Protein AF-A5E0B1-F1 (afdb_monomer_lite)

Foldseek 3Di:
DDDDDDDDDDDDDDDDDDDDDDDDDDDDDDDDPVVVVVVVVVVVVVVVVVVVVVVVVVVVVVVVVVVVVVVVPPDDDDDDDDDDDDDDDDDDDDPDDDQDKDWDFPVLLVLCVVCLVVLLLLSLLLCLAQPRDDLLCCQLSLQSLLVPPPLNVPFDFAFDDVLPPPPPPDPPDDDDDDDDDDDDDDDDDDDDDDDDDDPPPPVVVVVVVVVVLLVVLLVVLVVLLVVVVCLQQPPPPDDAPPQVVVQSVLLSVLLSVLCVVCVVRYPDDSLLSLLSLLVQQRHPLDALAQWGAPDDQCSPDNHRIDRSCPSPVLVQVPDPCSVVVSNCVRHPDCPSDVDHSSRSSNSLLSLLRGADDPVVVVVVVVVPPPDDDDDDDDDDDDDDDDDDDDDPDPPPPPPPLQDDCLTLHDPVVLLVVLLVLCCVQPVPLSVLCVVLVQPVDVSDPLVCLVCCCQNSVVSQADDSVLSSSLSSSSSSADDDDPVDAPVVSCVSSVVPDLVVQVVSPARLQAADQPPPDDDDPDDPDDRSLVVVSVLRHDPDFDDVVVVVVVVPPDDDDDDDDDDDDDDGGRDSHHDSGNSSNLSSLLVSLVCVVCVVVLSVDHSVRNSVCSSYPDQDQDQPDPPPPVVVPPDDDDDDDDDDDDDDDDDDDDPDDSPIDMSPPPDPGPGDRPSSVSSSVSSVSSNVVSVVSVVVSD

Radius of gyration: 34.47 Å; chains: 1; bounding box: 100×94×117 Å

InterPro domains:
  IPR035969 Rab-GAP-TBC domain superfamily [SSF47923] (410-621)

Structure (mmCIF, N/CA/C/O backbone):
data_AF-A5E0B1-F1
#
_entry.id   AF-A5E0B1-F1
#
loop_
_atom_site.group_PDB
_atom_site.id
_atom_site.type_symbol
_atom_site.label_atom_id
_atom_site.label_alt_id
_atom_site.label_comp_id
_atom_site.label_asym_id
_atom_site.label_entity_id
_atom_site.label_seq_id
_atom_site.pdbx_PDB_ins_code
_atom_site.Cartn_x
_atom_site.Cartn_y
_atom_site.Cartn_z
_atom_site.occupancy
_atom_site.B_iso_or_equiv
_atom_site.auth_seq_id
_atom_site.auth_comp_id
_atom_site.auth_asym_id
_atom_site.auth_atom_id
_atom_site.pdbx_PDB_model_num
ATOM 1 N N . MET A 1 1 ? -64.436 -12.556 6.010 1.00 45.78 1 MET A N 1
ATOM 2 C CA . MET A 1 1 ? -64.214 -14.014 5.904 1.00 45.78 1 MET A CA 1
ATOM 3 C C . MET A 1 1 ? -63.206 -14.404 6.971 1.00 45.78 1 MET A C 1
ATOM 5 O O . MET A 1 1 ? -62.272 -13.649 7.194 1.00 45.78 1 MET A O 1
ATOM 9 N N . GLN A 1 2 ? -63.527 -15.460 7.714 1.00 41.62 2 GLN A N 1
ATOM 10 C CA . GLN A 1 2 ? -63.013 -15.818 9.042 1.00 41.62 2 GLN A CA 1
ATOM 11 C C . GLN A 1 2 ? -61.666 -16.563 9.009 1.00 41.62 2 GLN A C 1
ATOM 13 O O . GLN A 1 2 ? -61.483 -17.397 8.128 1.00 41.62 2 GLN A O 1
ATOM 18 N N . ALA A 1 3 ? -60.806 -16.291 10.002 1.00 47.19 3 ALA A N 1
ATOM 19 C CA . ALA A 1 3 ? -60.010 -17.223 10.836 1.00 47.19 3 ALA A CA 1
ATOM 20 C C . ALA A 1 3 ? -58.958 -16.371 11.606 1.00 47.19 3 ALA A C 1
ATOM 22 O O . ALA A 1 3 ? -58.136 -15.735 10.960 1.00 47.19 3 ALA A O 1
ATOM 23 N N . SER A 1 4 ? -59.041 -16.076 12.916 1.00 49.16 4 SER A N 1
ATOM 24 C CA . SER A 1 4 ? -59.022 -16.940 14.125 1.00 49.16 4 SER A CA 1
ATOM 25 C C . SER A 1 4 ? -57.665 -17.650 14.326 1.00 49.16 4 SER A C 1
ATOM 27 O O . SER A 1 4 ? -57.240 -18.309 13.390 1.00 49.16 4 SER A O 1
ATOM 29 N N . THR A 1 5 ? -56.936 -17.674 15.457 1.00 44.62 5 THR A N 1
ATOM 30 C CA . THR A 1 5 ? -57.001 -17.123 16.839 1.00 44.62 5 THR A CA 1
ATOM 31 C C . THR A 1 5 ? -55.678 -17.538 17.565 1.00 44.62 5 THR A C 1
ATOM 33 O O . THR A 1 5 ? -55.027 -18.467 17.095 1.00 44.62 5 THR A O 1
ATOM 36 N N . ILE A 1 6 ? -55.410 -16.977 18.768 1.00 51.47 6 ILE A N 1
ATOM 37 C CA . ILE A 1 6 ? -54.621 -17.507 19.933 1.00 51.47 6 ILE A CA 1
ATOM 38 C C . ILE A 1 6 ? -53.151 -17.023 20.010 1.00 51.47 6 ILE A C 1
ATOM 40 O O . ILE A 1 6 ? -52.417 -17.227 19.056 1.00 51.47 6 ILE A O 1
ATOM 44 N N . SER A 1 7 ? -52.547 -16.503 21.094 1.00 44.72 7 SER A N 1
ATOM 45 C CA . SER A 1 7 ? -52.873 -15.818 22.376 1.00 44.72 7 SER A CA 1
ATOM 46 C C . SER A 1 7 ? -51.515 -15.505 23.075 1.00 44.72 7 SER A C 1
ATOM 48 O O . SER A 1 7 ? -50.603 -16.318 22.931 1.00 44.72 7 SER A O 1
ATOM 50 N N . PRO A 1 8 ? -51.357 -14.420 23.869 1.00 51.81 8 PRO A N 1
ATOM 51 C CA . PRO A 1 8 ? -50.154 -14.116 24.676 1.00 51.81 8 PRO A CA 1
ATOM 52 C C . PRO A 1 8 ? -50.383 -14.234 26.207 1.00 51.81 8 PRO A C 1
ATOM 54 O O . PRO A 1 8 ? -51.533 -14.233 26.646 1.00 51.81 8 PRO A O 1
ATOM 57 N N . HIS A 1 9 ? -49.321 -14.285 27.038 1.00 51.19 9 HIS A N 1
ATOM 58 C CA . HIS A 1 9 ? -49.450 -14.206 28.511 1.00 51.19 9 HIS A CA 1
ATOM 59 C C . HIS A 1 9 ? -48.198 -13.655 29.263 1.00 51.19 9 HIS A C 1
ATOM 61 O O . HIS A 1 9 ? -47.115 -14.197 29.079 1.00 51.19 9 HIS A O 1
ATOM 67 N N . LEU A 1 10 ? -48.437 -12.660 30.158 1.00 46.34 10 LEU A N 1
ATOM 68 C CA . LEU A 1 10 ? -47.696 -12.194 31.381 1.00 46.34 10 LEU A CA 1
ATOM 69 C C . LEU A 1 10 ? -46.312 -11.511 31.194 1.00 46.34 10 LEU A C 1
ATOM 71 O O . LEU A 1 10 ? -45.424 -12.122 30.621 1.00 46.34 10 LEU A O 1
ATOM 75 N N . ALA A 1 11 ? -46.023 -10.242 31.565 1.00 44.12 11 ALA A N 1
ATOM 76 C CA . ALA A 1 11 ? -46.313 -9.397 32.761 1.00 44.12 11 ALA A CA 1
ATOM 77 C C . ALA A 1 11 ? -45.642 -9.967 34.045 1.00 44.12 11 ALA A C 1
ATOM 79 O O . ALA A 1 11 ? -45.756 -11.164 34.260 1.00 44.12 11 ALA A O 1
ATOM 80 N N . GLU A 1 12 ? -44.900 -9.279 34.931 1.00 41.69 12 GLU A N 1
ATOM 81 C CA . GLU A 1 12 ? -44.892 -7.892 35.436 1.00 41.69 12 GLU A CA 1
ATOM 82 C C . GLU A 1 12 ? -43.662 -7.663 36.380 1.00 41.69 12 GLU A C 1
ATOM 84 O O . GLU A 1 12 ? -43.174 -8.626 36.966 1.00 41.69 12 GLU A O 1
ATOM 89 N N . LEU A 1 13 ? -43.263 -6.385 36.561 1.00 41.47 13 LEU A N 1
ATOM 90 C CA . LEU A 1 13 ? -42.763 -5.685 37.783 1.00 41.47 13 LEU A CA 1
ATOM 91 C C . LEU A 1 13 ? -41.453 -6.149 38.474 1.00 41.47 13 LEU A C 1
ATOM 93 O O . LEU A 1 13 ? -41.328 -7.264 38.955 1.00 41.47 13 LEU A O 1
ATOM 97 N N . GLU A 1 14 ? -40.372 -5.359 38.454 1.00 42.84 14 GLU A N 1
ATOM 98 C CA . GLU A 1 14 ? -40.069 -4.122 39.217 1.00 42.84 14 GLU A CA 1
ATOM 99 C C . GLU A 1 14 ? -39.454 -4.332 40.624 1.00 42.84 14 GLU A C 1
ATOM 101 O O . GLU A 1 14 ? -40.088 -4.828 41.546 1.00 42.84 14 GLU A O 1
ATOM 106 N N . GLN A 1 15 ? -38.243 -3.766 40.758 1.00 42.94 15 GLN A N 1
ATOM 107 C CA . GLN A 1 15 ? -37.781 -2.886 41.843 1.00 42.94 15 GLN A CA 1
ATOM 108 C C . GLN A 1 15 ? -36.963 -3.406 43.062 1.00 42.94 15 GLN A C 1
ATOM 110 O O . GLN A 1 15 ? -37.353 -4.272 43.834 1.00 42.94 15 GLN A O 1
ATOM 115 N N . PHE A 1 16 ? -35.870 -2.646 43.256 1.00 43.88 16 PHE A N 1
ATOM 116 C CA . PHE A 1 16 ? -35.130 -2.245 44.465 1.00 43.88 16 PHE A CA 1
ATOM 117 C C . PHE A 1 16 ? -33.879 -2.999 44.971 1.00 43.88 16 PHE A C 1
ATOM 119 O O . PHE A 1 16 ? -33.907 -4.101 45.506 1.00 43.88 16 PHE A O 1
ATOM 126 N N . ASN A 1 17 ? -32.774 -2.241 44.883 1.00 38.72 17 ASN A N 1
ATOM 127 C CA . ASN A 1 17 ? -31.495 -2.328 45.587 1.00 38.72 17 ASN A CA 1
ATOM 128 C C . ASN A 1 17 ? -31.621 -2.534 47.106 1.00 38.72 17 ASN A C 1
ATOM 130 O O . ASN A 1 17 ? -32.426 -1.869 47.751 1.00 38.72 17 ASN A O 1
ATOM 134 N N . THR A 1 18 ? -30.668 -3.257 47.703 1.00 44.16 18 THR A N 1
ATOM 135 C CA . THR A 1 18 ? -29.801 -2.725 48.780 1.00 44.16 18 THR A CA 1
ATOM 136 C C . THR A 1 18 ? -28.613 -3.651 49.058 1.00 44.16 18 THR A C 1
ATOM 138 O O . THR A 1 18 ? -28.720 -4.872 49.065 1.00 44.16 18 THR A O 1
ATOM 141 N N . VAL A 1 19 ? -27.460 -3.017 49.260 1.00 41.56 19 VAL A N 1
ATOM 142 C CA . VAL A 1 19 ? -26.143 -3.578 49.586 1.00 41.56 19 VAL A CA 1
ATOM 143 C C . VAL A 1 19 ? -26.064 -3.881 51.086 1.00 41.56 19 VAL A C 1
ATOM 145 O O . VAL A 1 19 ? -26.452 -3.025 51.877 1.00 41.56 19 VAL A O 1
ATOM 148 N N . ASN A 1 20 ? -25.486 -5.021 51.489 1.00 46.31 20 ASN A N 1
ATOM 149 C CA . ASN A 1 20 ? -24.617 -5.069 52.673 1.00 46.31 20 ASN A CA 1
ATOM 150 C C . ASN A 1 20 ? -23.666 -6.282 52.696 1.00 46.31 20 ASN A C 1
ATOM 152 O O . ASN A 1 20 ? -23.981 -7.370 52.223 1.00 46.31 20 ASN A O 1
ATOM 156 N N . VAL A 1 21 ? -22.474 -5.994 53.216 1.00 50.81 21 VAL A N 1
ATOM 157 C CA . VAL A 1 21 ? -21.184 -6.712 53.207 1.00 50.81 21 VAL A CA 1
ATOM 158 C C . VAL A 1 21 ? -21.126 -7.815 54.295 1.00 50.81 21 VAL A C 1
ATOM 160 O O . VAL A 1 21 ? -21.928 -7.760 55.226 1.00 50.81 21 VAL A O 1
ATOM 163 N N . PRO A 1 22 ? -20.230 -8.829 54.196 1.00 47.91 22 PRO A N 1
ATOM 164 C CA . PRO A 1 22 ? -20.352 -10.102 54.909 1.00 47.91 22 PRO A CA 1
ATOM 165 C C . PRO A 1 22 ? -19.466 -10.214 56.161 1.00 47.91 22 PRO A C 1
ATOM 167 O O . PRO A 1 22 ? -18.420 -9.575 56.253 1.00 47.91 22 PRO A O 1
ATOM 170 N N . GLU A 1 23 ? -19.825 -11.132 57.064 1.00 50.00 23 GLU A N 1
ATOM 171 C CA . GLU A 1 23 ? -18.940 -11.638 58.119 1.00 50.00 23 GLU A CA 1
ATOM 172 C C . GLU A 1 23 ? -18.877 -13.172 58.127 1.00 50.00 23 GLU A C 1
ATOM 174 O O . GLU A 1 23 ? -19.869 -13.894 58.041 1.00 50.00 23 GLU A O 1
ATOM 179 N N . SER A 1 24 ? -17.636 -13.636 58.214 1.00 44.12 24 SER A N 1
ATOM 180 C CA . SER A 1 24 ? -17.142 -14.999 58.369 1.00 44.12 24 SER A CA 1
ATOM 181 C C . SER A 1 24 ? -17.523 -15.641 59.705 1.00 44.12 24 SER A C 1
ATOM 183 O O . SER A 1 24 ? -17.455 -14.956 60.722 1.00 44.12 24 SER A O 1
ATOM 185 N N . SER A 1 25 ? -17.740 -16.968 59.732 1.00 46.56 25 SER A N 1
ATOM 186 C CA . SER A 1 25 ? -16.996 -17.928 60.588 1.00 46.56 25 SER A CA 1
ATOM 187 C C . SER A 1 25 ? -17.547 -19.366 60.534 1.00 46.56 25 SER A C 1
ATOM 189 O O . SER A 1 25 ? -18.673 -19.630 60.929 1.00 46.56 25 SER A O 1
ATOM 191 N N . ALA A 1 26 ? -16.658 -20.279 60.128 1.00 47.44 26 ALA A N 1
ATOM 192 C CA . ALA A 1 26 ? -16.370 -21.601 60.704 1.00 47.44 26 ALA A CA 1
ATOM 193 C C . ALA A 1 26 ? -17.434 -22.732 60.772 1.00 47.44 26 ALA A C 1
ATOM 195 O O . ALA A 1 26 ? -18.265 -22.791 61.667 1.00 47.44 26 ALA A O 1
ATOM 196 N N . ASN A 1 27 ? -17.177 -23.736 59.916 1.00 45.41 27 ASN A N 1
ATOM 197 C CA . ASN A 1 27 ? -17.066 -25.183 60.190 1.00 45.41 27 ASN A CA 1
ATOM 198 C C . ASN A 1 27 ? -18.232 -25.951 60.841 1.00 45.41 27 ASN A C 1
ATOM 200 O O . ASN A 1 27 ? -18.504 -25.787 62.021 1.00 45.41 27 ASN A O 1
ATOM 204 N N . ILE A 1 28 ? -18.715 -26.985 60.135 1.00 48.16 28 ILE A N 1
ATOM 205 C CA . ILE A 1 28 ? -18.530 -28.403 60.511 1.00 48.16 28 ILE A CA 1
ATOM 206 C C . ILE A 1 28 ? -18.634 -29.276 59.246 1.00 48.16 28 ILE A C 1
ATOM 208 O O . ILE A 1 28 ? -19.475 -29.080 58.374 1.00 48.16 28 ILE A O 1
ATOM 212 N N . ASN A 1 29 ? -17.691 -30.207 59.163 1.00 49.28 29 ASN A N 1
ATOM 213 C CA . ASN A 1 29 ? -17.290 -31.032 58.032 1.00 49.28 29 ASN A CA 1
ATOM 214 C C . ASN A 1 29 ? -18.165 -32.303 57.944 1.00 49.28 29 ASN A C 1
ATOM 216 O O . ASN A 1 29 ? -18.284 -33.019 58.937 1.00 49.28 29 ASN A O 1
ATOM 220 N N . ILE A 1 30 ? -18.718 -32.620 56.767 1.00 55.31 30 ILE A N 1
ATOM 221 C CA . ILE A 1 30 ? -19.278 -33.945 56.436 1.00 55.31 30 ILE A CA 1
ATOM 222 C C . ILE A 1 30 ? -18.574 -34.420 55.152 1.00 55.31 30 ILE A C 1
ATOM 224 O O . ILE A 1 30 ? -18.588 -33.696 54.153 1.00 55.31 30 ILE A O 1
ATOM 228 N N . PRO A 1 31 ? -17.928 -35.600 55.143 1.00 52.06 31 PRO A N 1
ATOM 229 C CA . PRO A 1 31 ? -17.087 -36.034 54.033 1.00 52.06 31 PRO A CA 1
ATOM 230 C C . PRO A 1 31 ? -17.947 -36.443 52.828 1.00 52.06 31 PRO A C 1
ATOM 232 O O . PRO A 1 31 ? -18.616 -37.474 52.840 1.00 52.06 31 PRO A O 1
ATOM 235 N N . SER A 1 32 ? -17.924 -35.630 51.768 1.00 51.38 32 SER A N 1
ATOM 236 C CA . SER A 1 32 ? -18.599 -35.928 50.501 1.00 51.38 32 SER A CA 1
ATOM 237 C C . SER A 1 32 ? -17.793 -36.928 49.671 1.00 51.38 32 SER A C 1
ATOM 239 O O . SER A 1 32 ? -16.827 -36.562 49.006 1.00 51.38 32 SER A O 1
ATOM 241 N N . GLN A 1 33 ? -18.254 -38.181 49.639 1.00 59.50 33 GLN A N 1
ATOM 242 C CA . GLN A 1 33 ? -17.819 -39.216 48.686 1.00 59.50 33 GLN A CA 1
ATOM 243 C C . GLN A 1 33 ? -18.064 -38.844 47.203 1.00 59.50 33 GLN A C 1
ATOM 245 O O . GLN A 1 33 ? -17.599 -39.547 46.309 1.00 59.50 33 GLN A O 1
ATOM 250 N N . ASN A 1 34 ? -18.733 -37.723 46.911 1.00 62.47 34 ASN A N 1
ATOM 251 C CA . ASN A 1 34 ? -19.040 -37.292 45.543 1.00 62.47 34 ASN A CA 1
ATOM 252 C C . ASN A 1 34 ? -17.852 -36.709 44.758 1.00 62.47 34 ASN A C 1
ATOM 254 O O . ASN A 1 34 ? -17.911 -36.684 43.529 1.00 62.47 34 ASN A O 1
ATOM 258 N N . SER A 1 35 ? -16.763 -36.279 45.406 1.00 63.00 35 SER A N 1
ATOM 259 C CA . SER A 1 35 ? -15.620 -35.691 44.684 1.00 63.00 35 SER A CA 1
ATOM 260 C C . SER A 1 35 ? -14.850 -36.721 43.850 1.00 63.00 35 SER A C 1
ATOM 262 O O . SER A 1 35 ? -14.417 -36.416 42.740 1.00 63.00 35 SER A O 1
ATOM 264 N N . HIS A 1 36 ? -14.739 -37.964 44.330 1.00 76.69 36 HIS A N 1
ATOM 265 C CA . HIS A 1 36 ? -14.069 -39.034 43.587 1.00 76.69 36 HIS A CA 1
ATOM 266 C C . HIS A 1 36 ? -14.854 -39.466 42.345 1.00 76.69 36 HIS A C 1
ATOM 268 O O . HIS A 1 36 ? -14.257 -39.700 41.296 1.00 76.69 36 HIS A O 1
ATOM 274 N N . HIS A 1 37 ? -16.187 -39.513 42.426 1.00 82.06 37 HIS A N 1
ATOM 275 C CA . HIS A 1 37 ? -17.007 -39.882 41.273 1.00 82.06 37 HIS A CA 1
ATOM 276 C C . HIS A 1 37 ? -16.955 -38.810 40.175 1.00 82.06 37 HIS A C 1
ATOM 278 O O . HIS A 1 37 ? -16.814 -39.135 38.998 1.00 82.06 37 HIS A O 1
ATOM 284 N N . GLN A 1 38 ? -16.971 -37.529 40.558 1.00 84.25 38 GLN A N 1
ATOM 285 C CA . GLN A 1 38 ? -16.884 -36.431 39.597 1.00 84.25 38 GLN A CA 1
ATOM 286 C C . GLN A 1 38 ? -15.511 -36.369 38.912 1.00 84.25 38 GLN A C 1
ATOM 288 O O . GLN A 1 38 ? -15.440 -36.175 37.699 1.00 84.25 38 GLN A O 1
ATOM 293 N N . GLN A 1 39 ? -14.425 -36.614 39.652 1.00 86.75 39 GLN A N 1
ATOM 294 C CA . GLN A 1 39 ? -13.082 -36.663 39.073 1.00 86.75 39 GLN A CA 1
ATOM 295 C C . GLN A 1 39 ? -12.914 -37.850 38.109 1.00 86.75 39 GLN A C 1
ATOM 297 O O . GLN A 1 39 ? -12.329 -37.694 37.037 1.00 86.75 39 GLN A O 1
ATOM 302 N N . GLN A 1 40 ? -13.485 -39.015 38.436 1.00 88.69 40 GLN A N 1
ATOM 303 C CA . GLN A 1 40 ? -13.453 -40.186 37.557 1.00 88.69 40 GLN A CA 1
ATOM 304 C C . GLN A 1 40 ? -14.260 -39.967 36.266 1.00 88.69 40 GLN A C 1
ATOM 306 O O . GLN A 1 40 ? -13.821 -40.365 35.186 1.00 88.69 40 GLN A O 1
ATOM 311 N N . GLN A 1 41 ? -15.402 -39.278 36.351 1.00 89.69 41 GLN A N 1
ATOM 312 C CA . GLN A 1 41 ? -16.226 -38.950 35.185 1.00 89.69 41 GLN A CA 1
ATOM 313 C C . GLN A 1 41 ? -15.531 -37.942 34.252 1.00 89.69 41 GLN A C 1
ATOM 315 O O . GLN A 1 41 ? -15.568 -38.095 33.030 1.00 89.69 41 GLN A O 1
ATOM 320 N N . GLN A 1 42 ? -14.824 -36.959 34.819 1.00 91.19 42 GLN A N 1
ATOM 321 C CA . GLN A 1 42 ? -14.042 -35.988 34.048 1.00 91.19 42 GLN A CA 1
ATOM 322 C C . GLN A 1 42 ? -12.859 -36.653 33.322 1.00 91.19 42 GLN A C 1
ATOM 324 O O . GLN A 1 42 ? -12.571 -36.336 32.166 1.00 91.19 42 GLN A O 1
ATOM 329 N N . GLN A 1 43 ? -12.220 -37.639 33.960 1.00 92.19 43 GLN A N 1
ATOM 330 C CA . GLN A 1 43 ? -11.127 -38.407 33.362 1.00 92.19 43 GLN A CA 1
ATOM 331 C C . GLN A 1 43 ? -11.611 -39.312 32.211 1.00 92.19 43 GLN A C 1
ATOM 333 O O . GLN A 1 43 ? -10.928 -39.431 31.192 1.00 92.19 43 GLN A O 1
ATOM 338 N N . GLN A 1 44 ? -12.818 -39.886 32.319 1.00 92.88 44 GLN A N 1
ATOM 339 C CA . GLN A 1 44 ? -13.452 -40.633 31.222 1.00 92.88 44 GLN A CA 1
ATOM 340 C C . GLN A 1 44 ? -13.786 -39.747 30.012 1.00 92.88 44 GLN A C 1
ATOM 342 O O . GLN A 1 44 ? -13.560 -40.167 28.876 1.00 92.88 44 GLN A O 1
ATOM 347 N N . GLN A 1 45 ? -14.267 -38.516 30.229 1.00 92.88 45 GLN A N 1
ATOM 348 C CA . GLN A 1 45 ? -14.524 -37.575 29.129 1.00 92.88 45 GLN A CA 1
ATOM 349 C C . GLN A 1 45 ? -13.242 -37.187 28.380 1.00 92.88 45 GLN A C 1
ATOM 351 O O . GLN A 1 45 ? -13.242 -37.153 27.149 1.00 92.88 45 GLN A O 1
ATOM 356 N N . GLN A 1 46 ? -12.134 -36.963 29.095 1.00 93.19 46 GLN A N 1
ATOM 357 C CA . GLN A 1 46 ? -10.842 -36.681 28.457 1.00 93.19 46 GLN A CA 1
ATOM 358 C C . GLN A 1 46 ? -10.339 -37.850 27.599 1.00 93.19 46 GLN A C 1
ATOM 360 O O . GLN A 1 46 ? -9.845 -37.627 26.493 1.00 93.19 46 GLN A O 1
ATOM 365 N N . GLN A 1 47 ? -10.502 -39.097 28.060 1.00 93.38 47 GLN A N 1
ATOM 366 C CA . GLN A 1 47 ? -10.136 -40.272 27.259 1.00 93.38 47 GLN A CA 1
ATOM 367 C C . GLN A 1 47 ? -10.980 -40.408 25.985 1.00 93.38 47 GLN A C 1
ATOM 369 O O . GLN A 1 47 ? -10.434 -40.747 24.933 1.00 93.38 47 GLN A O 1
ATOM 374 N N . GLN A 1 48 ? -12.283 -40.108 26.039 1.00 93.62 48 GLN A N 1
ATOM 375 C CA . GLN A 1 48 ? -13.133 -40.126 24.842 1.00 93.62 48 GLN A CA 1
ATOM 376 C C . GLN A 1 48 ? -12.733 -39.056 23.818 1.00 93.62 48 GLN A C 1
ATOM 378 O O . GLN A 1 48 ? -12.679 -39.358 22.624 1.00 93.62 48 GLN A O 1
ATOM 383 N N . GLN A 1 49 ? -12.391 -37.839 24.258 1.00 93.12 49 GLN A N 1
ATOM 384 C CA . GLN A 1 49 ? -11.908 -36.793 23.345 1.00 93.12 49 GLN A CA 1
ATOM 385 C C . GLN A 1 49 ? -10.589 -37.178 22.661 1.00 93.12 49 GLN A C 1
ATOM 387 O O . GLN A 1 49 ? -10.445 -36.970 21.455 1.00 93.12 49 GLN A O 1
ATOM 392 N N . GLN A 1 50 ? -9.650 -37.799 23.385 1.00 93.56 50 GLN A N 1
ATOM 393 C CA . GLN A 1 50 ? -8.403 -38.286 22.779 1.00 93.56 50 GLN A CA 1
ATOM 394 C C . GLN A 1 50 ? -8.640 -39.382 21.731 1.00 93.56 50 GLN A C 1
ATOM 396 O O . GLN A 1 50 ? -7.994 -39.367 20.681 1.00 93.56 50 GLN A O 1
ATOM 401 N N . GLN A 1 51 ? -9.579 -40.306 21.967 1.00 93.69 51 GLN A N 1
ATOM 402 C CA . GLN A 1 51 ? -9.923 -41.327 20.970 1.00 93.69 51 GLN A CA 1
ATOM 403 C C . GLN A 1 51 ? -10.551 -40.728 19.704 1.00 93.69 51 GLN A C 1
ATOM 405 O O . GLN A 1 51 ? -10.214 -41.166 18.602 1.00 93.69 51 GLN A O 1
ATOM 410 N N . GLN A 1 52 ? -11.408 -39.707 19.828 1.00 94.06 52 GLN A N 1
ATOM 411 C CA . GLN A 1 52 ? -11.976 -39.026 18.657 1.00 94.06 52 GLN A CA 1
ATOM 412 C C . GLN A 1 52 ? -10.911 -38.296 17.829 1.00 94.06 52 GLN A C 1
ATOM 414 O O . GLN A 1 52 ? -10.917 -38.413 16.602 1.00 94.06 52 GLN A O 1
ATOM 419 N N . GLN A 1 53 ? -9.954 -37.613 18.470 1.00 93.81 53 GLN A N 1
ATOM 420 C CA . GLN A 1 53 ? -8.845 -36.973 17.748 1.00 93.81 53 GLN A CA 1
ATOM 421 C C . GLN A 1 53 ? -7.969 -37.987 16.997 1.00 93.81 53 GLN A C 1
ATOM 423 O O . GLN A 1 53 ? -7.593 -37.736 15.851 1.00 93.81 53 GLN A O 1
ATOM 428 N N . GLN A 1 54 ? -7.680 -39.153 17.590 1.00 94.06 54 GLN A N 1
ATOM 429 C CA . GLN A 1 54 ? -6.931 -40.206 16.890 1.00 94.06 54 GLN A CA 1
ATOM 430 C C . GLN A 1 54 ? -7.688 -40.764 15.677 1.00 94.06 54 GLN A C 1
ATOM 432 O O . GLN A 1 54 ? -7.069 -41.003 14.637 1.00 94.06 54 GLN A O 1
ATOM 437 N N . GLN A 1 55 ? -9.012 -40.939 15.766 1.00 94.12 55 GLN A N 1
ATOM 438 C CA . GLN A 1 55 ? -9.810 -41.374 14.614 1.00 94.12 55 GLN A CA 1
ATOM 439 C C . GLN A 1 55 ? -9.819 -40.338 13.483 1.00 94.12 55 GLN A C 1
ATOM 441 O O . GLN A 1 55 ? -9.670 -40.723 12.321 1.00 94.12 55 GLN A O 1
ATOM 446 N N . GLN A 1 56 ? -9.928 -39.041 13.792 1.00 93.88 56 GLN A N 1
ATOM 447 C CA . GLN A 1 56 ? -9.847 -37.991 12.768 1.00 93.88 56 GLN A CA 1
ATOM 448 C C . GLN A 1 56 ? -8.478 -37.959 12.076 1.00 93.88 56 GLN A C 1
ATOM 450 O O . GLN A 1 56 ? -8.421 -37.868 10.848 1.00 93.88 56 GLN A O 1
ATOM 455 N N . GLN A 1 57 ? -7.376 -38.118 12.821 1.00 93.62 57 GLN A N 1
ATOM 456 C CA . GLN A 1 57 ? -6.042 -38.207 12.212 1.00 93.62 57 GLN A CA 1
ATOM 457 C C . GLN A 1 57 ? -5.890 -39.428 11.295 1.00 93.62 57 GLN A C 1
ATOM 459 O O . GLN A 1 57 ? -5.310 -39.307 10.214 1.00 93.62 57 GLN A O 1
ATOM 464 N N . GLN A 1 58 ? -6.431 -40.594 11.672 1.00 93.25 58 GLN A N 1
ATOM 465 C CA . GLN A 1 58 ? -6.403 -41.771 10.793 1.00 93.25 58 GLN A CA 1
ATOM 466 C C . GLN A 1 58 ? -7.224 -41.565 9.514 1.00 93.25 58 GLN A C 1
ATOM 468 O O . GLN A 1 58 ? -6.776 -41.971 8.441 1.00 93.25 58 GLN A O 1
ATOM 473 N N . GLN A 1 59 ? -8.385 -40.904 9.591 1.00 93.31 59 GLN A N 1
ATOM 474 C CA . GLN A 1 59 ? -9.179 -40.595 8.397 1.00 93.31 59 GLN A CA 1
ATOM 475 C C . GLN A 1 59 ? -8.458 -39.621 7.457 1.00 93.31 59 GLN A C 1
ATOM 477 O O . GLN A 1 59 ? -8.439 -39.858 6.248 1.00 93.31 59 GLN A O 1
ATOM 482 N N . GLN A 1 60 ? -7.796 -38.584 7.985 1.00 92.38 60 GLN A N 1
ATOM 483 C CA . GLN A 1 60 ? -6.983 -37.683 7.158 1.00 92.38 60 GLN A CA 1
ATOM 484 C C . GLN A 1 60 ? -5.815 -38.416 6.480 1.00 92.38 60 GLN A C 1
ATOM 486 O O . GLN A 1 60 ? -5.563 -38.200 5.293 1.00 92.38 60 GLN A O 1
ATOM 491 N N . GLN A 1 61 ? -5.136 -39.336 7.178 1.00 91.75 61 GLN A N 1
ATOM 492 C CA . GLN A 1 61 ? -4.072 -40.140 6.561 1.00 91.75 61 GLN A CA 1
ATOM 493 C C . GLN A 1 61 ? -4.597 -41.067 5.454 1.00 91.75 61 GLN A C 1
ATOM 495 O O . GLN A 1 61 ? -3.940 -41.205 4.421 1.00 91.75 61 GLN A O 1
ATOM 500 N N . GLN A 1 62 ? -5.784 -41.662 5.617 1.00 90.69 62 GLN A N 1
ATOM 501 C CA . GLN A 1 62 ? -6.398 -42.474 4.560 1.00 90.69 62 GLN A CA 1
ATOM 502 C C . GLN A 1 62 ? -6.788 -41.635 3.334 1.00 90.69 62 GLN A C 1
ATOM 504 O O . GLN A 1 62 ? -6.563 -42.080 2.209 1.00 90.69 62 GLN A O 1
ATOM 509 N N . GLN A 1 63 ? -7.304 -40.413 3.518 1.00 89.50 63 GLN A N 1
ATOM 510 C CA . GLN A 1 63 ? -7.598 -39.512 2.394 1.00 89.50 63 GLN A CA 1
ATOM 511 C C . GLN A 1 63 ? -6.324 -39.094 1.643 1.00 89.50 63 GLN A C 1
ATOM 513 O O . GLN A 1 63 ? -6.305 -39.106 0.411 1.00 89.50 63 GLN A O 1
ATOM 518 N N . LEU A 1 64 ? -5.231 -38.813 2.362 1.00 87.06 64 LEU A N 1
ATOM 519 C CA . LEU A 1 64 ? -3.932 -38.512 1.750 1.00 87.06 64 LEU A CA 1
ATOM 520 C C . LEU A 1 64 ? -3.379 -39.696 0.939 1.00 87.06 64 LEU A C 1
ATOM 522 O O . LEU A 1 64 ? -2.867 -39.490 -0.161 1.00 87.06 64 LEU A O 1
ATOM 526 N N . GLN A 1 65 ? -3.528 -40.935 1.422 1.00 86.38 65 GLN A N 1
ATOM 527 C CA . GLN A 1 65 ? -3.121 -42.128 0.663 1.00 86.38 65 GLN A CA 1
ATOM 528 C C . GLN A 1 65 ? -3.983 -42.349 -0.592 1.00 86.38 65 GLN A C 1
ATOM 530 O O . GLN A 1 65 ? -3.454 -42.715 -1.643 1.00 86.38 65 GLN A O 1
ATOM 535 N N . GLN A 1 66 ? -5.292 -42.076 -0.532 1.00 84.69 66 GLN A N 1
ATOM 536 C CA . GLN A 1 66 ? -6.171 -42.175 -1.706 1.00 84.69 66 GLN A CA 1
ATOM 537 C C . GLN A 1 66 ? -5.828 -41.132 -2.781 1.00 84.69 66 GLN A C 1
ATOM 539 O O . GLN A 1 66 ? -5.801 -41.464 -3.968 1.00 84.69 66 GLN A O 1
ATOM 544 N N . LEU A 1 67 ? -5.488 -39.901 -2.382 1.00 77.75 67 LEU A N 1
ATOM 545 C CA . LEU A 1 67 ? -5.044 -38.852 -3.309 1.00 77.75 67 LEU A CA 1
ATOM 546 C C . LEU A 1 67 ? -3.709 -39.199 -3.986 1.00 77.75 67 LEU A C 1
ATOM 548 O O . LEU A 1 67 ? -3.529 -38.921 -5.173 1.00 77.75 67 LEU A O 1
ATOM 552 N N . GLN A 1 68 ? -2.791 -39.863 -3.275 1.00 78.19 68 GLN A N 1
ATOM 553 C CA . GLN A 1 68 ? -1.538 -40.340 -3.868 1.00 78.19 68 GLN A CA 1
ATOM 554 C C . GLN A 1 68 ? -1.763 -41.483 -4.869 1.00 78.19 68 GLN A C 1
ATOM 556 O O . GLN A 1 68 ? -1.144 -41.487 -5.935 1.00 78.19 68 GLN A O 1
ATOM 561 N N . HIS A 1 69 ? -2.685 -42.411 -4.590 1.00 73.50 69 HIS A N 1
ATOM 562 C CA . HIS A 1 69 ? -2.999 -43.492 -5.528 1.00 73.50 69 HIS A CA 1
ATOM 563 C C . HIS A 1 69 ? -3.724 -43.011 -6.792 1.00 73.50 69 HIS A C 1
ATOM 565 O O . HIS A 1 69 ? -3.484 -43.567 -7.865 1.00 73.50 69 HIS A O 1
ATOM 571 N N . HIS A 1 70 ? -4.550 -41.963 -6.715 1.00 66.56 70 HIS A N 1
ATOM 572 C CA . HIS A 1 70 ? -5.276 -41.478 -7.894 1.00 66.56 70 HIS A CA 1
ATOM 573 C C . HIS A 1 70 ? -4.371 -40.770 -8.918 1.00 66.56 70 HIS A C 1
ATOM 575 O O . HIS A 1 70 ? -4.613 -40.859 -10.120 1.00 66.56 70 HIS A O 1
ATOM 581 N N . ASN A 1 71 ? -3.271 -40.150 -8.476 1.00 60.19 71 ASN A N 1
ATOM 582 C CA . ASN A 1 71 ? -2.324 -39.498 -9.387 1.00 60.19 71 ASN A CA 1
ATOM 583 C C . ASN A 1 71 ? -1.413 -40.473 -10.155 1.00 60.19 71 ASN A C 1
ATOM 585 O O . ASN A 1 71 ? -0.835 -40.084 -11.167 1.00 60.19 71 ASN A O 1
ATOM 589 N N . HIS A 1 72 ? -1.291 -41.739 -9.739 1.00 58.25 72 HIS A N 1
ATOM 590 C CA . HIS A 1 72 ? -0.379 -42.690 -10.392 1.00 58.25 72 HIS A CA 1
ATOM 591 C C . HIS A 1 72 ? -1.013 -43.525 -11.521 1.00 58.25 72 HIS A C 1
ATOM 593 O O . HIS A 1 72 ? -0.305 -44.279 -12.181 1.00 58.25 72 HIS A O 1
ATOM 599 N N . HIS A 1 73 ? -2.321 -43.405 -11.784 1.00 57.81 73 HIS A N 1
ATOM 600 C CA . HIS A 1 73 ? -3.012 -44.232 -12.790 1.00 57.81 73 HIS A CA 1
ATOM 601 C C . HIS A 1 73 ? -3.379 -43.526 -14.108 1.00 57.81 73 HIS A C 1
ATOM 603 O O . HIS A 1 73 ? -3.975 -44.157 -14.975 1.00 57.81 73 HIS A O 1
ATOM 609 N N . GLN A 1 74 ? -2.990 -42.262 -14.322 1.00 53.56 74 GLN A N 1
ATOM 610 C CA . GLN A 1 74 ? -3.245 -41.556 -15.597 1.00 53.56 74 GLN A CA 1
ATOM 611 C C . GLN A 1 74 ? -2.052 -41.497 -16.571 1.00 53.56 74 GLN A C 1
ATOM 613 O O . GLN A 1 74 ? -2.115 -40.804 -17.582 1.00 53.56 74 GLN A O 1
ATOM 618 N N . GLN A 1 75 ? -0.980 -42.260 -16.342 1.00 52.12 75 GLN A N 1
ATOM 619 C CA . GLN A 1 75 ? 0.135 -42.370 -17.292 1.00 52.12 75 GLN A CA 1
ATOM 620 C C . GLN A 1 75 ? 0.432 -43.836 -17.620 1.00 52.12 75 GLN A C 1
ATOM 622 O O . GLN A 1 75 ? 1.314 -44.425 -17.016 1.00 52.12 75 GLN A O 1
ATOM 627 N N . THR A 1 76 ? -0.305 -44.454 -18.550 1.00 47.41 76 THR A N 1
ATOM 628 C CA . THR A 1 76 ? 0.160 -45.598 -19.373 1.00 47.41 76 THR A CA 1
ATOM 629 C C . THR A 1 76 ? -0.889 -45.977 -20.435 1.00 47.41 76 THR A C 1
ATOM 631 O O . THR A 1 76 ? -2.086 -45.942 -20.179 1.00 47.41 76 THR A O 1
ATOM 634 N N . SER A 1 77 ? -0.417 -46.384 -21.623 1.00 42.62 77 SER A N 1
ATOM 635 C CA . SER A 1 77 ? -1.144 -46.652 -22.889 1.00 42.62 77 SER A CA 1
ATOM 636 C C . SER A 1 77 ? -1.526 -45.371 -23.656 1.00 42.62 77 SER A C 1
ATOM 638 O O . SER A 1 77 ? -2.293 -44.553 -23.183 1.00 42.62 77 SER A O 1
ATOM 640 N N . LEU A 1 78 ? -0.943 -45.059 -24.818 1.00 45.34 78 LEU A N 1
ATOM 641 C CA . LEU A 1 78 ? -0.910 -45.855 -26.046 1.00 45.34 78 LEU A CA 1
ATOM 642 C C . LEU A 1 78 ? 0.395 -45.643 -26.844 1.00 45.34 78 LEU A C 1
ATOM 644 O O . LEU A 1 78 ? 0.969 -44.558 -26.870 1.00 45.34 78 LEU A O 1
ATOM 648 N N . HIS A 1 79 ? 0.846 -46.727 -27.478 1.00 45.72 79 HIS A N 1
ATOM 649 C CA . HIS A 1 79 ? 2.087 -46.877 -28.245 1.00 45.72 79 HIS A CA 1
ATOM 650 C C . HIS A 1 79 ? 1.913 -46.516 -29.749 1.00 45.72 79 HIS A C 1
ATOM 652 O O . HIS A 1 79 ? 0.778 -46.489 -30.225 1.00 45.72 79 HIS A O 1
ATOM 658 N N . PRO A 1 80 ? 3.013 -46.275 -30.502 1.00 49.19 80 PRO A N 1
ATOM 659 C CA . PRO A 1 80 ? 3.045 -45.556 -31.791 1.00 49.19 80 PRO A CA 1
ATOM 660 C C . PRO A 1 80 ? 3.447 -46.436 -32.996 1.00 49.19 80 PRO A C 1
ATOM 662 O O . PRO A 1 80 ? 3.972 -47.516 -32.764 1.00 49.19 80 PRO A O 1
ATOM 665 N N . GLN A 1 81 ? 3.342 -45.939 -34.247 1.00 45.97 81 GLN A N 1
ATOM 666 C CA . GLN A 1 81 ? 4.254 -46.267 -35.374 1.00 45.97 81 GLN A CA 1
ATOM 667 C C . GLN A 1 81 ? 4.215 -45.219 -36.526 1.00 45.97 81 GLN A C 1
ATOM 669 O O . GLN A 1 81 ? 3.150 -44.969 -37.075 1.00 45.97 81 GLN A O 1
ATOM 674 N N . HIS A 1 82 ? 5.413 -44.700 -36.883 1.00 42.00 82 HIS A N 1
ATOM 675 C CA . HIS A 1 82 ? 5.985 -44.418 -38.233 1.00 42.00 82 HIS A CA 1
ATOM 676 C C . HIS A 1 82 ? 5.287 -43.407 -39.197 1.00 42.00 82 HIS A C 1
ATOM 678 O O . HIS A 1 82 ? 4.081 -43.442 -39.352 1.00 42.00 82 HIS A O 1
ATOM 684 N N . THR A 1 83 ? 5.923 -42.471 -39.935 1.00 41.09 83 THR A N 1
ATOM 685 C CA . THR A 1 83 ? 7.308 -42.257 -40.436 1.00 41.09 83 THR A CA 1
ATOM 686 C C . THR A 1 83 ? 7.492 -40.836 -41.045 1.00 41.09 83 THR A C 1
ATOM 688 O O . THR A 1 83 ? 6.602 -40.364 -41.739 1.00 41.09 83 THR A O 1
ATOM 691 N N . HIS A 1 84 ? 8.699 -40.259 -40.879 1.00 42.09 84 HIS A N 1
ATOM 692 C CA . HIS A 1 84 ? 9.496 -39.406 -41.804 1.00 42.09 84 HIS A CA 1
ATOM 693 C C . HIS A 1 84 ? 8.977 -38.068 -42.399 1.00 42.09 84 HIS A C 1
ATOM 695 O O . HIS A 1 84 ? 8.244 -38.071 -43.379 1.00 42.09 84 HIS A O 1
ATOM 701 N N . ASN A 1 85 ? 9.546 -36.928 -41.953 1.00 40.84 85 ASN A N 1
ATOM 702 C CA . ASN A 1 85 ? 10.596 -36.125 -42.643 1.00 40.84 85 ASN A CA 1
ATOM 703 C C . ASN A 1 85 ? 10.557 -34.611 -42.307 1.00 40.84 85 ASN A C 1
ATOM 705 O O . ASN A 1 85 ? 9.563 -33.948 -42.571 1.00 40.84 85 ASN A O 1
ATOM 709 N N . GLY A 1 86 ? 11.713 -34.058 -41.901 1.00 35.97 86 GLY A N 1
ATOM 710 C CA . GLY A 1 86 ? 12.188 -32.736 -42.352 1.00 35.97 86 GLY A CA 1
ATOM 711 C C . GLY A 1 86 ? 12.065 -31.519 -41.412 1.00 35.97 86 GLY A C 1
ATOM 712 O O . GLY A 1 86 ? 10.968 -31.087 -41.099 1.00 35.97 86 GLY A O 1
ATOM 713 N N . ALA A 1 87 ? 13.225 -30.897 -41.139 1.00 39.50 87 ALA A N 1
ATOM 714 C CA . ALA A 1 87 ? 13.466 -29.491 -40.748 1.00 39.50 87 ALA A CA 1
ATOM 715 C C . ALA A 1 87 ? 13.449 -29.076 -39.250 1.00 39.50 87 ALA A C 1
ATOM 717 O O . ALA A 1 87 ? 12.441 -28.687 -38.679 1.00 39.50 87 ALA A O 1
ATOM 718 N N . LEU A 1 88 ? 14.654 -29.113 -38.659 1.00 41.34 88 LEU A N 1
ATOM 719 C CA . LEU A 1 88 ? 15.363 -28.033 -37.939 1.00 41.34 88 LEU A CA 1
ATOM 720 C C . LEU A 1 88 ? 14.564 -26.946 -37.174 1.00 41.34 88 LEU A C 1
ATOM 722 O O . LEU A 1 88 ? 14.008 -26.042 -37.784 1.00 41.34 88 LEU A O 1
ATOM 726 N N . GLY A 1 89 ? 14.791 -26.889 -35.852 1.00 34.31 89 GLY A N 1
ATOM 727 C CA . GLY A 1 89 ? 15.344 -25.680 -35.214 1.00 34.31 89 GLY A CA 1
ATOM 728 C C . GLY A 1 89 ? 14.434 -24.826 -34.315 1.00 34.31 89 GLY A C 1
ATOM 729 O O . GLY A 1 89 ? 13.483 -24.220 -34.785 1.00 34.31 89 GLY A O 1
ATOM 730 N N . TYR A 1 90 ? 14.893 -24.659 -33.066 1.00 39.81 90 TYR A N 1
ATOM 731 C CA . TYR A 1 90 ? 14.624 -23.563 -32.111 1.00 39.81 90 TYR A CA 1
ATOM 732 C C . TYR A 1 90 ? 13.468 -23.704 -31.099 1.00 39.81 90 TYR A C 1
ATOM 734 O O . TYR A 1 90 ? 12.336 -23.293 -31.311 1.00 39.81 90 TYR A O 1
ATOM 742 N N . SER A 1 91 ? 13.866 -24.215 -29.923 1.00 37.16 91 SER A N 1
ATOM 743 C CA . SER A 1 91 ? 13.598 -23.662 -28.581 1.00 37.16 91 SER A CA 1
ATOM 744 C C . SER A 1 91 ? 12.171 -23.207 -28.254 1.00 37.16 91 SER A C 1
ATOM 746 O O . SER A 1 91 ? 11.794 -22.060 -28.477 1.00 37.16 91 SER A O 1
ATOM 748 N N . SER A 1 92 ? 11.440 -24.083 -27.565 1.00 37.09 92 SER A N 1
ATOM 749 C CA . SER A 1 92 ? 10.277 -23.735 -26.750 1.00 37.09 92 SER A CA 1
ATOM 750 C C . SER A 1 92 ? 10.689 -22.810 -25.594 1.00 37.09 92 SER A C 1
ATOM 752 O O . SER A 1 92 ? 11.350 -23.249 -24.649 1.00 37.09 92 SER A O 1
ATOM 754 N N . LEU A 1 93 ? 10.312 -21.533 -25.690 1.00 41.12 93 LEU A N 1
ATOM 755 C CA . LEU A 1 93 ? 10.364 -20.558 -24.598 1.00 41.12 93 LEU A CA 1
ATOM 756 C C . LEU A 1 93 ? 9.489 -21.031 -23.419 1.00 41.12 93 LEU A C 1
ATOM 758 O O . LEU A 1 93 ? 8.438 -21.636 -23.652 1.00 41.12 93 LEU A O 1
ATOM 762 N N . PRO A 1 94 ? 9.892 -20.768 -22.161 1.00 40.91 94 PRO A N 1
ATOM 763 C CA . PRO A 1 94 ? 9.050 -21.043 -21.004 1.00 40.91 94 PRO A CA 1
ATOM 764 C C . PRO A 1 94 ? 7.755 -20.236 -21.133 1.00 40.91 94 PRO A C 1
ATOM 766 O O . PRO A 1 94 ? 7.798 -19.038 -21.396 1.00 40.91 94 PRO A O 1
ATOM 769 N N . SER A 1 95 ? 6.615 -20.914 -20.984 1.00 37.22 95 SER A N 1
ATOM 770 C CA . SER A 1 95 ? 5.276 -20.320 -21.012 1.00 37.22 95 SER A CA 1
ATOM 771 C C . SER A 1 95 ? 5.226 -19.097 -20.092 1.00 37.22 95 SER A C 1
ATOM 773 O O . SER A 1 95 ? 5.236 -19.255 -18.871 1.00 37.22 95 SER A O 1
ATOM 775 N N . GLU A 1 96 ? 5.184 -17.892 -20.668 1.00 53.59 96 GLU A N 1
ATOM 776 C CA . GLU A 1 96 ? 4.941 -16.659 -19.918 1.00 53.59 96 GLU A CA 1
ATOM 777 C C . GLU A 1 96 ? 3.619 -16.817 -19.152 1.00 53.59 96 GLU A C 1
ATOM 779 O O . GLU A 1 96 ? 2.624 -17.296 -19.704 1.00 53.59 96 GLU A O 1
ATOM 784 N N . GLY A 1 97 ? 3.619 -16.477 -17.861 1.00 53.94 97 GLY A N 1
ATOM 785 C CA . GLY A 1 97 ? 2.394 -16.455 -17.066 1.00 53.94 97 GLY A CA 1
ATOM 786 C C . GLY A 1 97 ? 1.342 -15.534 -17.700 1.00 53.94 97 GLY A C 1
ATOM 787 O O . GLY A 1 97 ? 1.683 -14.671 -18.514 1.00 53.94 97 GLY A O 1
ATOM 788 N N . PRO A 1 98 ? 0.053 -15.697 -17.354 1.00 57.09 98 PRO A N 1
ATOM 789 C CA . PRO A 1 98 ? -1.003 -14.858 -17.906 1.00 57.09 98 PRO A CA 1
ATOM 790 C C . PRO A 1 98 ? -0.716 -13.382 -17.596 1.00 57.09 98 PRO A C 1
ATOM 792 O O . PRO A 1 98 ? -0.715 -12.976 -16.433 1.00 57.09 98 PRO A O 1
ATOM 795 N N . LYS A 1 99 ? -0.464 -12.585 -18.642 1.00 63.25 99 LYS A N 1
ATOM 796 C CA . LYS A 1 99 ? -0.270 -11.134 -18.529 1.00 63.25 99 LYS A CA 1
ATOM 797 C C . LYS A 1 99 ? -1.548 -10.481 -17.983 1.00 63.25 99 LYS A C 1
ATOM 799 O O . LYS A 1 99 ? -2.651 -10.964 -18.252 1.00 63.25 99 LYS A O 1
ATOM 804 N N . PRO A 1 100 ? -1.431 -9.409 -17.183 1.00 62.72 100 PRO A N 1
ATOM 805 C CA . PRO A 1 100 ? -2.589 -8.755 -16.586 1.00 62.72 100 PRO A CA 1
ATOM 806 C C . PRO A 1 100 ? -3.447 -8.117 -17.674 1.00 62.72 100 PRO A C 1
ATOM 808 O O . PRO A 1 100 ? -2.931 -7.323 -18.442 1.00 62.72 100 PRO A O 1
ATOM 811 N N . SER A 1 101 ? -4.750 -8.388 -17.724 1.00 65.25 101 SER A N 1
ATOM 812 C CA . SER A 1 101 ? -5.630 -7.752 -18.708 1.00 65.25 101 SER A CA 1
ATOM 813 C C . SER A 1 101 ? -5.917 -6.288 -18.339 1.00 65.25 101 SER A C 1
ATOM 815 O O . SER A 1 101 ? -6.391 -6.020 -17.236 1.00 65.25 101 SER A O 1
ATOM 817 N N . PHE A 1 102 ? -5.695 -5.347 -19.251 1.00 73.50 102 PHE A N 1
ATOM 818 C CA . PHE A 1 102 ? -5.986 -3.923 -19.128 1.00 73.50 102 PHE A CA 1
ATOM 819 C C . PHE A 1 102 ? -6.932 -3.492 -20.254 1.00 73.50 102 PHE A C 1
ATOM 821 O O . PHE A 1 102 ? -6.669 -3.747 -21.429 1.00 73.50 102 PHE A O 1
ATOM 828 N N . ASN A 1 103 ? -8.038 -2.842 -19.885 1.00 75.56 103 ASN A N 1
ATOM 829 C CA . ASN A 1 103 ? -8.984 -2.198 -20.796 1.00 75.56 103 ASN A CA 1
ATOM 830 C C . ASN A 1 103 ? -9.201 -0.759 -20.341 1.00 75.56 103 ASN A C 1
ATOM 832 O O . ASN A 1 103 ? -9.488 -0.522 -19.166 1.00 75.56 103 ASN A O 1
ATOM 836 N N . TYR A 1 104 ? -9.093 0.192 -21.266 1.00 84.19 104 TYR A N 1
ATOM 837 C CA . TYR A 1 104 ? -9.291 1.606 -20.959 1.00 84.19 104 TYR A CA 1
ATOM 838 C C . TYR A 1 104 ? -9.917 2.339 -22.142 1.00 84.19 104 TYR A C 1
ATOM 840 O O . TYR A 1 104 ? -9.616 2.048 -23.300 1.00 84.19 104 TYR A O 1
ATOM 848 N N . ASP A 1 105 ? -10.813 3.279 -21.847 1.00 87.00 105 ASP A N 1
ATOM 849 C CA . ASP A 1 105 ? -11.461 4.103 -22.866 1.00 87.00 105 ASP A CA 1
ATOM 850 C C . ASP A 1 105 ? -10.439 5.075 -23.473 1.00 87.00 105 ASP A C 1
ATOM 852 O O . ASP A 1 105 ? -9.764 5.814 -22.751 1.00 87.00 105 ASP A O 1
ATOM 856 N N . LEU A 1 106 ? -10.317 5.071 -24.803 1.00 87.50 106 LEU A N 1
ATOM 857 C CA . LEU A 1 106 ? -9.312 5.861 -25.513 1.00 87.50 106 LEU A CA 1
ATOM 858 C C . LEU A 1 106 ? -9.496 7.377 -25.323 1.00 87.50 106 LEU A C 1
ATOM 860 O O . LEU A 1 106 ? -8.511 8.116 -25.270 1.00 87.50 106 LEU A O 1
ATOM 864 N N . GLU A 1 107 ? -10.729 7.868 -25.196 1.00 89.31 107 GLU A N 1
ATOM 865 C CA . GLU A 1 107 ? -10.977 9.291 -24.950 1.00 89.31 107 GLU A CA 1
ATOM 866 C C . GLU A 1 107 ? -10.590 9.679 -23.524 1.00 89.31 107 GLU A C 1
ATOM 868 O O . GLU A 1 107 ? -9.910 10.689 -23.336 1.00 89.31 107 GLU A O 1
ATOM 873 N N . ILE A 1 108 ? -10.939 8.858 -22.527 1.00 91.44 108 ILE A N 1
ATOM 874 C CA . ILE A 1 108 ? -10.507 9.080 -21.139 1.00 91.44 108 ILE A CA 1
ATOM 875 C C . ILE A 1 108 ? -8.982 8.977 -21.026 1.00 91.44 108 ILE A C 1
ATOM 877 O O . ILE A 1 108 ? -8.364 9.766 -20.310 1.00 91.44 108 ILE A O 1
ATOM 881 N N . PHE A 1 109 ? -8.350 8.063 -21.767 1.00 92.06 109 PHE A N 1
ATOM 882 C CA . PHE A 1 109 ? -6.894 7.960 -21.844 1.00 92.06 109 PHE A CA 1
ATOM 883 C C . PHE A 1 109 ? -6.265 9.249 -22.383 1.00 92.06 109 PHE A C 1
ATOM 885 O O . PHE A 1 109 ? -5.360 9.809 -21.761 1.00 92.06 109 PHE A O 1
ATOM 892 N N . ASN A 1 110 ? -6.763 9.750 -23.516 1.00 92.00 110 ASN A N 1
ATOM 893 C CA . ASN A 1 110 ? -6.267 10.982 -24.125 1.00 92.00 110 ASN A CA 1
ATOM 894 C C . ASN A 1 110 ? -6.492 12.196 -23.216 1.00 92.00 110 ASN A C 1
ATOM 896 O O . ASN A 1 110 ? -5.607 13.047 -23.101 1.00 92.00 110 ASN A O 1
ATOM 900 N N . LEU A 1 111 ? -7.623 12.242 -22.508 1.00 93.19 111 LEU A N 1
ATOM 901 C CA . LEU A 1 111 ? -7.886 13.261 -21.497 1.00 93.19 111 LEU A CA 1
ATOM 902 C C . LEU A 1 111 ? -6.891 13.164 -20.329 1.00 93.19 111 LEU A C 1
ATOM 904 O O . LEU A 1 111 ? -6.329 14.175 -19.909 1.00 93.19 111 LEU A O 1
ATOM 908 N N . CYS A 1 112 ? -6.609 11.952 -19.841 1.00 94.88 112 CYS A N 1
ATOM 909 C CA . CYS A 1 112 ? -5.601 11.713 -18.808 1.00 94.88 112 CYS A CA 1
ATOM 910 C C . CYS A 1 112 ? -4.216 12.188 -19.265 1.00 94.88 112 CYS A C 1
ATOM 912 O O . CYS A 1 112 ? -3.532 12.887 -18.517 1.00 94.88 112 CYS A O 1
ATOM 914 N N . LYS A 1 113 ? -3.822 11.877 -20.507 1.00 93.81 113 LYS A N 1
ATOM 915 C CA . LYS A 1 113 ? -2.570 12.340 -21.126 1.00 93.81 113 LYS A CA 1
ATOM 916 C C . LYS A 1 113 ? -2.507 13.870 -21.199 1.00 93.81 113 LYS A C 1
ATOM 918 O O . LYS A 1 113 ? -1.507 14.466 -20.804 1.00 93.81 113 LYS A O 1
ATOM 923 N N . GLN A 1 114 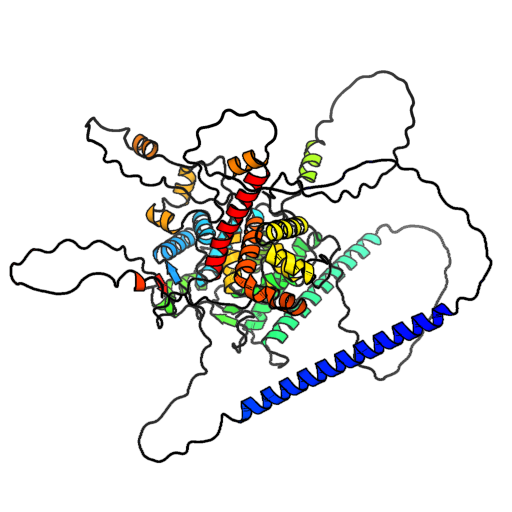? -3.585 14.522 -21.639 1.00 94.00 114 GLN A N 1
ATOM 924 C CA . GLN A 1 114 ? -3.680 15.985 -21.690 1.00 94.00 114 GLN A CA 1
ATOM 925 C C . GLN A 1 114 ? -3.544 16.612 -20.295 1.00 94.00 114 GLN A C 1
ATOM 927 O O . GLN A 1 114 ? -2.802 17.581 -20.113 1.00 94.00 114 GLN A O 1
ATOM 932 N N . TYR A 1 115 ? -4.247 16.074 -19.297 1.00 95.75 115 TYR A N 1
ATOM 933 C CA . TYR A 1 115 ? -4.166 16.570 -17.927 1.00 95.75 115 TYR A CA 1
ATOM 934 C C . TYR A 1 115 ? -2.799 16.333 -17.296 1.00 95.75 115 TYR A C 1
ATOM 936 O O . TYR A 1 115 ? -2.326 17.202 -16.565 1.00 95.75 115 TYR A O 1
ATOM 944 N N . LEU A 1 116 ? -2.137 15.222 -17.615 1.00 94.69 116 LEU A N 1
ATOM 945 C CA . LEU A 1 116 ? -0.782 14.945 -17.157 1.00 94.69 116 LEU A CA 1
ATOM 946 C C . LEU A 1 116 ? 0.215 15.974 -17.704 1.00 94.69 116 LEU A C 1
ATOM 948 O O . LEU A 1 116 ? 0.913 16.617 -16.920 1.00 94.69 116 LEU A O 1
ATOM 952 N N . ASN A 1 117 ? 0.197 16.214 -19.018 1.00 93.62 117 ASN A N 1
ATOM 953 C CA . ASN A 1 117 ? 1.079 17.184 -19.678 1.00 93.62 117 ASN A CA 1
ATOM 954 C C . ASN A 1 117 ? 0.877 18.613 -19.144 1.00 93.62 117 ASN A C 1
ATOM 956 O O . ASN A 1 117 ? 1.835 19.355 -18.944 1.00 93.62 117 ASN A O 1
ATOM 960 N N . ASN A 1 118 ? -0.369 18.983 -18.840 1.00 93.62 118 ASN A N 1
ATOM 961 C CA . ASN A 1 118 ? -0.709 20.299 -18.293 1.00 93.62 118 ASN A CA 1
ATOM 962 C C . ASN A 1 118 ? -0.586 20.384 -16.761 1.00 93.62 118 ASN A C 1
ATOM 964 O O . ASN A 1 118 ? -0.925 21.418 -16.182 1.00 93.62 118 ASN A O 1
ATOM 968 N N . LYS A 1 119 ? -0.161 19.305 -16.082 1.00 94.06 119 LYS A N 1
ATOM 969 C CA . LYS A 1 119 ? -0.145 19.181 -14.609 1.00 94.06 119 LYS A CA 1
ATOM 970 C C . LYS A 1 119 ? -1.492 19.534 -13.966 1.00 94.06 119 LYS A C 1
ATOM 972 O O . LYS A 1 119 ? -1.560 20.079 -12.859 1.00 94.06 119 LYS A O 1
ATOM 977 N N . ASN A 1 120 ? -2.582 19.240 -14.669 1.00 94.25 120 ASN A N 1
ATOM 978 C CA . ASN A 1 120 ? -3.932 19.511 -14.213 1.00 94.25 120 ASN A CA 1
ATOM 979 C C . ASN A 1 120 ? -4.338 18.481 -13.154 1.00 94.25 120 ASN A C 1
ATOM 981 O O . ASN A 1 120 ? -4.971 17.465 -13.438 1.00 94.25 120 ASN A O 1
ATOM 985 N N . HIS A 1 121 ? -3.968 18.762 -11.908 1.00 94.56 121 HIS A N 1
ATOM 986 C CA . HIS A 1 121 ? -4.254 17.889 -10.777 1.00 94.56 121 HIS A CA 1
ATOM 987 C C . HIS A 1 121 ? -5.756 17.743 -10.492 1.00 94.56 121 HIS A C 1
ATOM 989 O O . HIS A 1 121 ? -6.145 16.711 -9.960 1.00 94.56 121 HIS A O 1
ATOM 995 N N . HIS A 1 122 ? -6.604 18.720 -10.842 1.00 93.19 122 HIS A N 1
ATOM 996 C CA . HIS A 1 122 ? -8.059 18.584 -10.697 1.00 93.19 122 HIS A CA 1
ATOM 997 C C . HIS A 1 122 ? -8.614 17.547 -11.675 1.00 93.19 122 HIS A C 1
ATOM 999 O O . HIS A 1 122 ? -9.356 16.656 -11.268 1.00 93.19 122 HIS A O 1
ATOM 1005 N N . GLY A 1 123 ? -8.207 17.634 -12.942 1.00 94.19 123 GLY A N 1
ATOM 1006 C CA . GLY A 1 123 ? -8.599 16.680 -13.974 1.00 94.19 123 GLY A CA 1
ATOM 1007 C C . GLY A 1 123 ? -8.063 15.272 -13.713 1.00 94.19 123 GLY A C 1
ATOM 1008 O O . GLY A 1 123 ? -8.814 14.303 -13.785 1.00 94.19 123 GLY A O 1
ATOM 1009 N N . LEU A 1 124 ? -6.789 15.152 -13.323 1.00 96.38 124 LEU A N 1
ATOM 1010 C CA . LEU A 1 124 ? -6.208 13.865 -12.927 1.00 96.38 124 LEU A CA 1
ATOM 1011 C C . LEU A 1 124 ? -6.923 13.265 -11.714 1.00 96.38 124 LEU A C 1
ATOM 1013 O O . LEU A 1 124 ? -7.164 12.063 -11.694 1.00 96.38 124 LEU A O 1
ATOM 1017 N N . ALA A 1 125 ? -7.270 14.083 -10.714 1.00 95.56 125 ALA A N 1
ATOM 1018 C CA . ALA A 1 125 ? -7.953 13.605 -9.516 1.00 95.56 125 ALA A CA 1
ATOM 1019 C C . ALA A 1 125 ? -9.345 13.054 -9.851 1.00 95.56 125 ALA A C 1
ATOM 1021 O O . ALA A 1 125 ? -9.716 11.986 -9.368 1.00 95.56 125 ALA A O 1
ATOM 1022 N N . LEU A 1 126 ? -10.066 13.734 -10.748 1.00 93.69 126 LEU A N 1
ATOM 1023 C CA . LEU A 1 126 ? -11.363 13.290 -11.251 1.00 93.69 126 LEU A CA 1
ATOM 1024 C C . LEU A 1 126 ? -11.270 11.923 -11.946 1.00 93.69 126 LEU A C 1
ATOM 1026 O O . LEU A 1 126 ? -12.039 11.016 -11.633 1.00 93.69 126 LEU A O 1
ATOM 1030 N N . ILE A 1 127 ? -10.295 11.752 -12.845 1.00 94.75 127 ILE A N 1
ATOM 1031 C CA . ILE A 1 127 ? -10.065 10.480 -13.546 1.00 94.75 127 ILE A CA 1
ATOM 1032 C C . ILE A 1 127 ? -9.665 9.379 -12.556 1.00 94.75 127 ILE A C 1
ATOM 1034 O O . ILE A 1 127 ? -10.252 8.298 -12.577 1.00 94.75 127 ILE A O 1
ATOM 1038 N N . ALA A 1 128 ? -8.718 9.657 -11.654 1.00 95.94 128 ALA A N 1
ATOM 1039 C CA . ALA A 1 128 ? -8.245 8.705 -10.648 1.00 95.94 128 ALA A CA 1
ATOM 1040 C C . ALA A 1 128 ? -9.389 8.190 -9.758 1.00 95.94 128 ALA A C 1
ATOM 1042 O O . ALA A 1 128 ? -9.471 6.994 -9.465 1.00 95.94 128 ALA A O 1
ATOM 1043 N N . ARG A 1 129 ? -10.319 9.080 -9.389 1.00 92.94 129 ARG A N 1
ATOM 1044 C CA . ARG A 1 129 ? -11.513 8.734 -8.616 1.00 92.94 129 ARG A CA 1
ATOM 1045 C C . ARG A 1 129 ? -12.456 7.833 -9.417 1.00 92.94 129 ARG A C 1
ATOM 1047 O O . ARG A 1 129 ? -12.730 6.715 -8.981 1.00 92.94 129 ARG A O 1
ATOM 1054 N N . GLN A 1 130 ? -12.895 8.283 -10.594 1.00 91.19 130 GLN A N 1
ATOM 1055 C CA . GLN A 1 130 ? -14.001 7.637 -11.310 1.00 91.19 130 GLN A CA 1
ATOM 1056 C C . GLN A 1 130 ? -13.587 6.423 -12.150 1.00 91.19 130 GLN A C 1
ATOM 1058 O O . GLN A 1 130 ? -14.300 5.424 -12.182 1.00 91.19 130 GLN A O 1
ATOM 1063 N N . LYS A 1 131 ? -12.434 6.479 -12.824 1.00 91.81 131 LYS A N 1
ATOM 1064 C CA . LYS A 1 131 ? -11.979 5.434 -13.765 1.00 91.81 131 LYS A CA 1
ATOM 1065 C C . LYS A 1 131 ? -10.630 4.812 -13.409 1.00 91.81 131 LYS A C 1
ATOM 1067 O O . LYS A 1 131 ? -10.235 3.833 -14.032 1.00 91.81 131 LYS A O 1
ATOM 1072 N N . GLY A 1 132 ? -9.927 5.365 -12.421 1.00 94.62 132 GLY A N 1
ATOM 1073 C CA . GLY A 1 132 ? -8.554 4.977 -12.109 1.00 94.62 132 GLY A CA 1
ATOM 1074 C C . GLY A 1 132 ? -7.552 5.541 -13.116 1.00 94.62 132 GLY A C 1
ATOM 1075 O O . GLY A 1 132 ? -7.907 5.969 -14.217 1.00 94.62 132 GLY A O 1
ATOM 1076 N N . ILE A 1 133 ? -6.280 5.564 -12.729 1.00 95.69 133 ILE A N 1
ATOM 1077 C CA . ILE A 1 133 ? -5.194 6.006 -13.606 1.00 95.69 133 ILE A CA 1
ATOM 1078 C C . ILE A 1 133 ? -4.681 4.791 -14.388 1.00 95.69 133 ILE A C 1
ATOM 1080 O O . ILE A 1 133 ? -4.483 3.733 -13.781 1.00 95.69 133 ILE A O 1
ATOM 1084 N N . PRO A 1 134 ? -4.414 4.915 -15.706 1.00 93.62 134 PRO A N 1
ATOM 1085 C CA . PRO A 1 134 ? -3.745 3.864 -16.461 1.00 93.62 134 PRO A CA 1
ATOM 1086 C C . PRO A 1 134 ? -2.470 3.410 -15.731 1.00 93.62 134 PRO A C 1
ATOM 1088 O O . PRO A 1 134 ? -1.638 4.259 -15.400 1.00 93.62 134 PRO A O 1
ATOM 1091 N N . PRO A 1 135 ? -2.285 2.108 -15.453 1.00 92.56 135 PRO A N 1
ATOM 1092 C CA . PRO A 1 135 ? -1.222 1.629 -14.575 1.00 92.56 135 PRO A CA 1
ATOM 1093 C C . PRO A 1 135 ? 0.183 2.116 -14.955 1.00 92.56 135 PRO A C 1
ATOM 1095 O O . PRO A 1 135 ? 0.925 2.590 -14.098 1.00 92.56 135 PRO A O 1
ATOM 1098 N N . PHE A 1 136 ? 0.505 2.099 -16.249 1.00 91.88 136 PHE A N 1
ATOM 1099 C CA . PHE A 1 136 ? 1.775 2.576 -16.803 1.00 91.88 136 PHE A CA 1
ATOM 1100 C C . PHE A 1 136 ? 1.922 4.109 -16.814 1.00 91.88 136 PHE A C 1
ATOM 1102 O O . PHE A 1 136 ? 2.965 4.598 -17.214 1.00 91.88 136 PHE A O 1
ATOM 1109 N N . LEU A 1 137 ? 0.924 4.889 -16.378 1.00 95.12 137 LEU A N 1
ATOM 1110 C CA . LEU A 1 137 ? 1.026 6.345 -16.170 1.00 95.12 137 LEU A CA 1
ATOM 1111 C C . LEU A 1 137 ? 1.098 6.742 -14.686 1.00 95.12 137 LEU A C 1
ATOM 1113 O O . LEU A 1 137 ? 1.373 7.907 -14.375 1.00 95.12 137 LEU A O 1
ATOM 1117 N N . ARG A 1 138 ? 0.885 5.802 -13.752 1.00 95.94 138 ARG A N 1
ATOM 1118 C CA . ARG A 1 138 ? 0.892 6.075 -12.300 1.00 95.94 138 ARG A CA 1
ATOM 1119 C C . ARG A 1 138 ? 2.191 6.724 -11.835 1.00 95.94 138 ARG A C 1
ATOM 1121 O O . ARG A 1 138 ? 2.141 7.663 -11.043 1.00 95.94 138 ARG A O 1
ATOM 1128 N N . PHE A 1 139 ? 3.328 6.311 -12.401 1.00 94.88 139 PHE A N 1
ATOM 1129 C CA . PHE A 1 139 ? 4.652 6.836 -12.054 1.00 94.88 139 PHE A CA 1
ATOM 1130 C C . PHE A 1 139 ? 4.812 8.352 -12.249 1.00 94.88 139 PHE A C 1
ATOM 1132 O O . PHE A 1 139 ? 5.625 8.968 -11.562 1.00 94.88 139 PHE A O 1
ATOM 1139 N N . LYS A 1 140 ? 4.007 8.979 -13.119 1.00 95.12 140 LYS A N 1
ATOM 1140 C CA . LYS A 1 140 ? 3.962 10.445 -13.283 1.00 95.12 140 LYS A CA 1
ATOM 1141 C C . LYS A 1 140 ? 2.705 11.077 -12.707 1.00 95.12 140 LYS A C 1
ATOM 1143 O O . LYS A 1 140 ? 2.778 12.185 -12.180 1.00 95.12 140 LYS A O 1
ATOM 1148 N N . ALA A 1 141 ? 1.566 10.391 -12.765 1.00 96.88 141 ALA A N 1
ATOM 1149 C CA . ALA A 1 141 ? 0.306 10.927 -12.261 1.00 96.88 141 ALA A CA 1
ATOM 1150 C C . ALA A 1 141 ? 0.278 11.024 -10.726 1.00 96.88 141 ALA A C 1
ATOM 1152 O O . ALA A 1 141 ? -0.133 12.054 -10.189 1.00 96.88 141 ALA A O 1
ATOM 1153 N N . TRP A 1 142 ? 0.742 9.995 -10.007 1.00 97.94 142 TRP A N 1
ATOM 1154 C CA . TRP A 1 142 ? 0.725 9.980 -8.540 1.00 97.94 142 TRP A CA 1
ATOM 1155 C C . TRP A 1 142 ? 1.540 11.119 -7.921 1.00 97.94 142 TRP A C 1
ATOM 1157 O O . TRP A 1 142 ? 0.989 11.807 -7.061 1.00 97.94 142 TRP A O 1
ATOM 1167 N N . PRO A 1 143 ? 2.781 11.414 -8.361 1.00 97.12 143 PRO A N 1
ATOM 1168 C CA . PRO A 1 143 ? 3.509 12.584 -7.875 1.00 97.12 143 PRO A CA 1
ATOM 1169 C C . PRO A 1 143 ? 2.741 13.908 -8.031 1.00 97.12 143 PRO A C 1
ATOM 1171 O O . PRO A 1 143 ? 2.728 14.726 -7.108 1.00 97.12 143 PRO A O 1
ATOM 1174 N N . VAL A 1 144 ? 2.053 14.112 -9.164 1.00 96.81 144 VAL A N 1
ATOM 1175 C CA . VAL A 1 144 ? 1.228 15.310 -9.397 1.00 96.81 144 VAL A CA 1
ATOM 1176 C C . VAL A 1 144 ? 0.028 15.334 -8.446 1.00 96.81 144 VAL A C 1
ATOM 1178 O O . VAL A 1 144 ? -0.242 16.366 -7.834 1.00 96.81 144 VAL A O 1
ATOM 1181 N N . LEU A 1 145 ? -0.671 14.210 -8.274 1.00 97.62 145 LEU A N 1
ATOM 1182 C CA . LEU A 1 145 ? -1.816 14.103 -7.364 1.00 97.62 145 LEU A CA 1
ATOM 1183 C C . LEU A 1 145 ? -1.420 14.351 -5.905 1.00 97.62 145 LEU A C 1
ATOM 1185 O O . LEU A 1 145 ? -2.098 15.114 -5.217 1.00 97.62 145 LEU A O 1
ATOM 1189 N N . LEU A 1 146 ? -0.319 13.747 -5.460 1.00 97.44 146 LEU A N 1
ATOM 1190 C CA . LEU A 1 146 ? 0.196 13.838 -4.095 1.00 97.44 146 LEU A CA 1
ATOM 1191 C C . LEU A 1 146 ? 0.674 15.245 -3.744 1.00 97.44 146 LEU A C 1
ATOM 1193 O O . LEU A 1 146 ? 0.452 15.703 -2.627 1.00 97.44 146 LEU A O 1
ATOM 1197 N N . LYS A 1 147 ? 1.277 15.969 -4.695 1.00 95.69 147 LYS A N 1
ATOM 1198 C CA . LYS A 1 147 ? 1.736 17.351 -4.481 1.00 95.69 147 LYS A CA 1
ATOM 1199 C C . LYS A 1 147 ? 0.615 18.299 -4.035 1.00 95.69 147 LYS A C 1
ATOM 1201 O O . LYS A 1 147 ? 0.890 19.246 -3.304 1.00 95.69 147 LYS A O 1
ATOM 1206 N N . TYR A 1 148 ? -0.619 18.046 -4.471 1.00 94.75 148 TYR A N 1
ATOM 1207 C CA . TYR A 1 148 ? -1.791 18.888 -4.201 1.00 94.75 148 TYR A CA 1
ATOM 1208 C C . TYR A 1 148 ? -2.883 18.153 -3.411 1.00 94.75 148 TYR A C 1
ATOM 1210 O O . TYR A 1 148 ? -4.040 18.577 -3.423 1.00 94.75 148 TYR A O 1
ATOM 1218 N N . HIS A 1 149 ? -2.557 17.023 -2.779 1.00 95.62 149 HIS A N 1
ATOM 1219 C CA . HIS A 1 149 ? -3.539 16.260 -2.019 1.00 95.62 149 HIS A CA 1
ATOM 1220 C C . HIS A 1 149 ? -3.868 16.983 -0.701 1.00 95.62 149 HIS A C 1
ATOM 1222 O O . HIS A 1 149 ? -2.932 17.378 -0.003 1.00 95.62 149 HIS A O 1
ATOM 1228 N N . PRO A 1 150 ? -5.148 17.123 -0.304 1.00 92.75 150 PRO A N 1
ATOM 1229 C CA . PRO A 1 150 ? -5.515 17.808 0.939 1.00 92.75 150 PRO A CA 1
ATOM 1230 C C . PRO A 1 150 ? -4.752 17.300 2.173 1.00 92.75 150 PRO A C 1
ATOM 1232 O O . PRO A 1 150 ? -4.137 18.096 2.868 1.00 92.75 150 PRO A O 1
ATOM 1235 N N . PHE A 1 151 ? -4.670 15.978 2.364 1.00 94.06 151 PHE A N 1
ATOM 1236 C CA . PHE A 1 151 ? -3.946 15.354 3.490 1.00 94.06 151 PHE A CA 1
ATOM 1237 C C . PHE A 1 151 ? -2.417 15.493 3.437 1.00 94.06 151 PHE A C 1
ATOM 1239 O O . PHE A 1 151 ? -1.731 15.156 4.393 1.00 94.06 151 PHE A O 1
ATOM 1246 N N . VAL A 1 152 ? -1.864 15.956 2.316 1.00 94.62 152 VAL A N 1
ATOM 1247 C CA . VAL A 1 152 ? -0.436 16.289 2.206 1.00 94.62 152 VAL A CA 1
ATOM 1248 C C . VAL A 1 152 ? -0.205 17.761 2.530 1.00 94.62 152 VAL A C 1
ATOM 1250 O O . VAL A 1 152 ? 0.830 18.110 3.092 1.00 94.62 152 VAL A O 1
ATOM 1253 N N . LEU A 1 153 ? -1.152 18.625 2.157 1.00 93.25 153 LEU A N 1
ATOM 1254 C CA . LEU A 1 153 ? -1.097 20.058 2.436 1.00 93.25 153 LEU A CA 1
ATOM 1255 C C . LEU A 1 153 ? -1.371 20.363 3.913 1.00 93.25 153 LEU A C 1
ATOM 1257 O O . LEU A 1 153 ? -0.761 21.281 4.453 1.00 93.25 153 LEU A O 1
ATOM 1261 N N . ASP A 1 154 ? -2.249 19.582 4.543 1.00 89.75 154 ASP A N 1
ATOM 1262 C CA . ASP A 1 154 ? -2.584 19.665 5.966 1.00 89.75 154 ASP A CA 1
ATOM 1263 C C . ASP A 1 154 ? -2.545 18.256 6.595 1.00 89.75 154 ASP A C 1
ATOM 1265 O O . ASP A 1 154 ? -3.578 17.593 6.734 1.00 89.75 154 ASP A O 1
ATOM 1269 N N . PRO A 1 155 ? -1.337 17.716 6.853 1.00 90.19 155 PRO A N 1
ATOM 1270 C CA . PRO A 1 155 ? -1.179 16.349 7.321 1.00 90.19 155 PRO A CA 1
ATOM 1271 C C . PRO A 1 155 ? -1.535 16.202 8.798 1.00 90.19 155 PRO A C 1
ATOM 1273 O O . PRO A 1 155 ? -1.013 16.908 9.659 1.00 90.19 155 PRO A O 1
ATOM 1276 N N . PHE A 1 156 ? -2.322 15.173 9.096 1.00 88.31 156 PHE A N 1
ATOM 1277 C CA . PHE A 1 156 ? -2.537 14.685 10.453 1.00 88.31 156 PHE A CA 1
ATOM 1278 C C . PHE A 1 156 ? -2.468 13.158 10.464 1.00 88.31 156 PHE A C 1
ATOM 1280 O O . PHE A 1 156 ? -3.111 12.488 9.654 1.00 88.31 156 PHE A O 1
ATOM 1287 N N . ILE A 1 157 ? -1.660 12.624 11.381 1.00 86.44 157 ILE A N 1
ATOM 1288 C CA . ILE A 1 157 ? -1.475 11.192 11.627 1.00 86.44 157 ILE A CA 1
ATOM 1289 C C . ILE A 1 157 ? -1.702 10.963 13.122 1.00 86.44 157 ILE A C 1
ATOM 1291 O O . ILE A 1 157 ? -1.160 11.697 13.952 1.00 86.44 157 ILE A O 1
ATOM 1295 N N . GLN A 1 158 ? -2.496 9.948 13.459 1.00 82.31 158 GLN A N 1
ATOM 1296 C CA . GLN A 1 158 ? -2.709 9.524 14.842 1.00 82.31 158 GLN A CA 1
ATOM 1297 C C . GLN A 1 158 ? -1.381 9.018 15.434 1.00 82.31 158 GLN A C 1
ATOM 1299 O O . GLN A 1 158 ? -0.771 8.126 14.840 1.00 82.31 158 GLN A O 1
ATOM 1304 N N . PRO A 1 159 ? -0.917 9.557 16.577 1.00 82.00 159 PRO A N 1
ATOM 1305 C CA . PRO A 1 159 ? 0.252 9.016 17.252 1.00 82.00 159 PRO A CA 1
ATOM 1306 C C . PRO A 1 159 ? 0.024 7.563 17.672 1.00 82.00 159 PRO A C 1
ATOM 1308 O O . PRO A 1 159 ? -1.085 7.212 18.080 1.00 82.00 159 PRO A O 1
ATOM 1311 N N . ASP A 1 160 ? 1.064 6.733 17.616 1.00 73.19 160 ASP A N 1
ATOM 1312 C CA . ASP A 1 160 ? 0.956 5.365 18.124 1.00 73.19 160 ASP A CA 1
ATOM 1313 C C . ASP A 1 160 ? 0.789 5.402 19.651 1.00 73.19 160 ASP A C 1
ATOM 1315 O O . ASP A 1 160 ? 1.740 5.650 20.397 1.00 73.19 160 ASP A O 1
ATOM 1319 N N . ASN A 1 161 ? -0.426 5.131 20.129 1.00 61.38 161 ASN A N 1
ATOM 1320 C CA . ASN A 1 161 ? -0.619 4.665 21.497 1.00 61.38 161 ASN A CA 1
ATOM 1321 C C . ASN A 1 161 ? 0.054 3.285 21.592 1.00 61.38 161 ASN A C 1
ATOM 1323 O O . ASN A 1 161 ? -0.013 2.521 20.631 1.00 61.38 161 ASN A O 1
ATOM 1327 N N . GLU A 1 162 ? 0.716 2.959 22.705 1.00 50.03 162 GLU A N 1
ATOM 1328 C CA . GLU A 1 162 ? 1.592 1.779 22.900 1.00 50.03 162 GLU A CA 1
ATOM 1329 C C . GLU A 1 162 ? 0.901 0.394 22.800 1.00 50.03 162 GLU A C 1
ATOM 1331 O O . GLU A 1 162 ? 1.342 -0.583 23.392 1.00 50.03 162 GLU A O 1
ATOM 1336 N N . VAL A 1 163 ? -0.191 0.279 22.047 1.00 46.22 163 VAL A N 1
ATOM 1337 C CA . VAL A 1 163 ? -1.067 -0.892 21.962 1.00 46.22 163 VAL A CA 1
ATOM 1338 C C . VAL A 1 163 ? -0.461 -2.028 21.124 1.00 46.22 163 VAL A C 1
ATOM 1340 O O . VAL A 1 163 ? -0.885 -3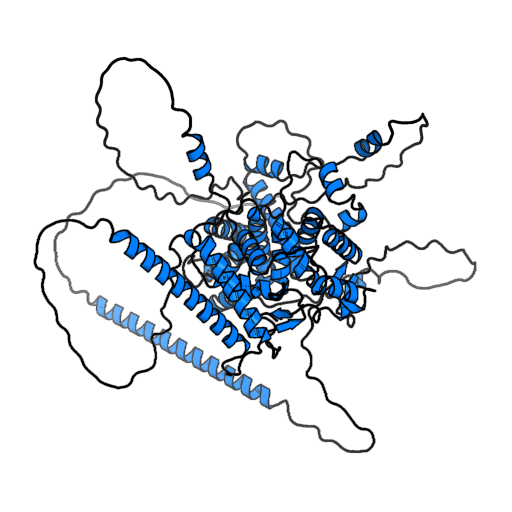.170 21.268 1.00 46.22 163 VAL A O 1
ATOM 1343 N N . ILE A 1 164 ? 0.575 -1.786 20.314 1.00 47.75 164 ILE A N 1
ATOM 1344 C CA . ILE A 1 164 ? 1.290 -2.866 19.612 1.00 47.75 164 ILE A CA 1
ATOM 1345 C C . ILE A 1 164 ? 2.506 -3.280 20.450 1.00 47.75 164 ILE A C 1
ATOM 1347 O O . ILE A 1 164 ? 3.632 -2.851 20.206 1.00 47.75 164 ILE A O 1
ATOM 1351 N N . ASN A 1 165 ? 2.265 -4.107 21.470 1.00 39.44 165 ASN A N 1
ATOM 1352 C CA . ASN A 1 165 ? 3.325 -4.882 22.112 1.00 39.44 165 ASN A CA 1
ATOM 1353 C C . ASN A 1 165 ? 3.906 -5.841 21.068 1.00 39.44 165 ASN A C 1
ATOM 1355 O O . ASN A 1 165 ? 3.280 -6.827 20.684 1.00 39.44 165 ASN A O 1
ATOM 1359 N N . GLU A 1 166 ? 5.107 -5.532 20.594 1.00 47.03 166 GLU A N 1
ATOM 1360 C CA . GLU A 1 166 ? 5.867 -6.392 19.701 1.00 47.03 166 GLU A CA 1
ATOM 1361 C C . GLU A 1 166 ? 6.220 -7.700 20.419 1.00 47.03 166 GLU A C 1
ATOM 1363 O O . GLU A 1 166 ? 7.112 -7.754 21.269 1.00 47.03 166 GLU A O 1
ATOM 1368 N N . GLY A 1 167 ? 5.510 -8.772 20.064 1.00 41.34 167 GLY A N 1
ATOM 1369 C CA . GLY A 1 167 ? 5.865 -10.142 20.411 1.00 41.34 167 GLY A CA 1
ATOM 1370 C C . GLY A 1 167 ? 7.186 -10.532 19.752 1.00 41.34 167 GLY A C 1
ATOM 1371 O O . GLY A 1 167 ? 7.214 -11.096 18.663 1.00 41.34 167 GLY A O 1
ATOM 1372 N N . ASN A 1 168 ? 8.290 -10.240 20.434 1.00 41.84 168 ASN A N 1
ATOM 1373 C CA . ASN A 1 168 ? 9.652 -10.676 20.115 1.00 41.84 168 ASN A CA 1
ATOM 1374 C C . ASN A 1 168 ? 9.899 -12.178 20.422 1.00 41.84 168 ASN A C 1
ATOM 1376 O O . ASN A 1 168 ? 11.040 -12.591 20.610 1.00 41.84 168 ASN A O 1
ATOM 1380 N N . GLU A 1 169 ? 8.865 -13.023 20.462 1.00 41.56 169 GLU A N 1
ATOM 1381 C CA . GLU A 1 169 ? 8.978 -14.452 20.798 1.00 41.56 169 GLU A CA 1
ATOM 1382 C C . GLU A 1 169 ? 8.946 -15.350 19.551 1.00 41.56 169 GLU A C 1
ATOM 1384 O O . GLU A 1 169 ? 8.016 -16.123 19.355 1.00 41.56 169 GLU A O 1
ATOM 1389 N N . LEU A 1 170 ? 9.965 -15.268 18.687 1.00 47.50 170 LEU A N 1
ATOM 1390 C CA . LEU A 1 170 ? 10.215 -16.308 17.670 1.00 47.50 170 LEU A CA 1
ATOM 1391 C C . LEU A 1 170 ? 11.698 -16.694 17.486 1.00 47.50 170 LEU A C 1
ATOM 1393 O O . LEU A 1 170 ? 11.988 -17.536 16.645 1.00 47.50 170 LEU A O 1
ATOM 1397 N N . ASP A 1 171 ? 12.628 -16.180 18.304 1.00 41.28 171 ASP A N 1
ATOM 1398 C CA . ASP A 1 171 ? 14.065 -16.527 18.217 1.00 41.28 171 ASP A CA 1
ATOM 1399 C C . ASP A 1 171 ? 14.576 -17.382 19.411 1.00 41.28 171 ASP A C 1
ATOM 1401 O O . ASP A 1 171 ? 15.776 -17.468 19.659 1.00 41.28 171 ASP A O 1
ATOM 1405 N N . SER A 1 172 ? 13.694 -18.067 20.151 1.00 38.06 172 SER A N 1
ATOM 1406 C CA . SER A 1 172 ? 14.066 -18.918 21.299 1.00 38.06 172 SER A CA 1
ATOM 1407 C C . SER A 1 172 ? 13.593 -20.371 21.166 1.00 38.06 172 SER A C 1
ATOM 1409 O O . SER A 1 172 ? 12.944 -20.921 22.049 1.00 38.06 172 SER A O 1
ATOM 1411 N N . SER A 1 173 ? 13.978 -21.052 20.083 1.00 37.47 173 SER A N 1
ATOM 1412 C CA . SER A 1 173 ? 14.114 -22.515 20.119 1.00 37.47 173 SER A CA 1
ATOM 1413 C C . SER A 1 173 ? 15.156 -23.025 19.113 1.00 37.47 173 SER A C 1
ATOM 1415 O O . SER A 1 173 ? 15.207 -22.605 17.964 1.00 37.47 173 SER A O 1
ATOM 1417 N N . SER A 1 174 ? 15.988 -23.961 19.579 1.00 40.81 174 SER A N 1
ATOM 1418 C CA . SER A 1 174 ? 17.006 -24.743 18.850 1.00 40.81 174 SER A CA 1
ATOM 1419 C C . SER A 1 174 ? 18.370 -24.093 18.535 1.00 40.81 174 SER A C 1
ATOM 1421 O O . SER A 1 174 ? 18.651 -23.685 17.419 1.00 40.81 174 SER A O 1
ATOM 1423 N N . SER A 1 175 ? 19.287 -24.140 19.509 1.00 41.84 175 SER A N 1
ATOM 1424 C CA . SER A 1 175 ? 20.602 -24.788 19.314 1.00 41.84 175 SER A CA 1
ATOM 1425 C C . SER A 1 175 ? 21.359 -24.885 20.644 1.00 41.84 175 SER A C 1
ATOM 1427 O O . SER A 1 175 ? 22.072 -23.976 21.068 1.00 41.84 175 SER A O 1
ATOM 1429 N N . THR A 1 176 ? 21.179 -26.014 21.317 1.00 39.50 176 THR A N 1
ATOM 1430 C CA . THR A 1 176 ? 21.985 -26.500 22.438 1.00 39.50 176 THR A CA 1
ATOM 1431 C C . THR A 1 176 ? 23.282 -27.093 21.886 1.00 39.50 176 THR A C 1
ATOM 1433 O O . THR A 1 176 ? 23.194 -28.075 21.162 1.00 39.50 176 THR A O 1
ATOM 1436 N N . SER A 1 177 ? 24.455 -26.547 22.239 1.00 41.47 177 SER A N 1
ATOM 1437 C CA . SER A 1 177 ? 25.617 -27.311 22.750 1.00 41.47 177 SER A CA 1
ATOM 1438 C C . SER A 1 177 ? 26.934 -26.516 22.726 1.00 41.47 177 SER A C 1
ATOM 1440 O O . SER A 1 177 ? 27.428 -26.136 21.670 1.00 41.47 177 SER A O 1
ATOM 1442 N N . SER A 1 178 ? 27.521 -26.400 23.925 1.00 41.09 178 SER A N 1
ATOM 1443 C CA . SER A 1 178 ? 28.959 -26.421 24.251 1.00 41.09 178 SER A CA 1
ATOM 1444 C C . SER A 1 178 ? 29.907 -25.377 23.643 1.00 41.09 178 SER A C 1
ATOM 1446 O O . SER A 1 178 ? 30.401 -25.567 22.541 1.00 41.09 178 SER A O 1
ATOM 1448 N N . SER A 1 179 ? 30.348 -24.415 24.464 1.00 44.72 179 SER A N 1
ATOM 1449 C CA . SER A 1 179 ? 31.738 -24.404 24.968 1.00 44.72 179 SER A CA 1
ATOM 1450 C C . SER A 1 179 ? 31.999 -23.261 25.961 1.00 44.72 179 SER A C 1
ATOM 1452 O O . SER A 1 179 ? 31.614 -22.115 25.761 1.00 44.72 179 SER A O 1
ATOM 1454 N N . SER A 1 180 ? 32.664 -23.653 27.039 1.00 40.50 180 SER A N 1
ATOM 1455 C CA . SER A 1 180 ? 33.163 -22.967 28.233 1.00 40.50 180 SER A CA 1
ATOM 1456 C C . SER A 1 180 ? 34.145 -21.805 28.025 1.00 40.50 180 SER A C 1
ATOM 1458 O O . SER A 1 180 ? 35.092 -21.976 27.266 1.00 40.50 180 SER A O 1
ATOM 1460 N N . SER A 1 181 ? 34.007 -20.743 28.839 1.00 45.56 181 SER A N 1
ATOM 1461 C CA . SER A 1 181 ? 35.085 -20.027 29.580 1.00 45.56 181 SER A CA 1
ATOM 1462 C C . SER A 1 181 ? 34.536 -18.695 30.138 1.00 45.56 181 SER A C 1
ATOM 1464 O O . SER A 1 181 ? 34.289 -17.763 29.384 1.00 45.56 181 SER A O 1
ATOM 1466 N N . SER A 1 182 ? 34.081 -18.630 31.394 1.00 42.31 182 SER A N 1
ATOM 1467 C CA . SER A 1 182 ? 34.842 -18.212 32.592 1.00 42.31 182 SER A CA 1
ATOM 1468 C C . SER A 1 182 ? 35.353 -16.759 32.581 1.00 42.31 182 SER A C 1
ATOM 1470 O O . SER A 1 182 ? 36.428 -16.492 32.050 1.00 42.31 182 SER A O 1
ATOM 1472 N N . SER A 1 183 ? 34.646 -15.839 33.255 1.00 44.03 183 SER A N 1
ATOM 1473 C CA . SER A 1 183 ? 35.246 -14.915 34.246 1.00 44.03 183 SER A CA 1
ATOM 1474 C C . SER A 1 183 ? 34.218 -13.988 34.928 1.00 44.03 183 SER A C 1
ATOM 1476 O O . SER A 1 183 ? 33.671 -13.067 34.338 1.00 44.03 183 SER A O 1
ATOM 1478 N N . SER A 1 184 ? 34.031 -14.265 36.222 1.00 45.94 184 SER A N 1
ATOM 1479 C CA . SER A 1 184 ? 34.139 -13.317 37.344 1.00 45.94 184 SER A CA 1
ATOM 1480 C C . SER A 1 184 ? 33.076 -12.230 37.561 1.00 45.94 184 SER A C 1
ATOM 1482 O O . SER A 1 184 ? 33.165 -11.107 37.077 1.00 45.94 184 SER A O 1
ATOM 1484 N N . TYR A 1 185 ? 32.163 -12.567 38.475 1.00 40.53 185 TYR A N 1
ATOM 1485 C CA . TYR A 1 185 ? 31.417 -11.667 39.354 1.00 40.53 185 TYR A CA 1
ATOM 1486 C C . TYR A 1 185 ? 32.344 -10.850 40.273 1.00 40.53 185 TYR A C 1
ATOM 1488 O O . TYR A 1 185 ? 33.244 -11.412 40.897 1.00 40.53 185 TYR A O 1
ATOM 1496 N N . SER A 1 186 ? 32.016 -9.576 40.498 1.00 45.47 186 SER A N 1
ATOM 1497 C CA . SER A 1 186 ? 32.206 -8.945 41.809 1.00 45.47 186 SER A CA 1
ATOM 1498 C C . SER A 1 186 ? 31.100 -7.925 42.093 1.00 45.47 186 SER A C 1
ATOM 1500 O O . SER A 1 186 ? 30.943 -6.892 41.450 1.00 45.47 186 SER A O 1
ATOM 1502 N N . SER A 1 187 ? 30.296 -8.275 43.089 1.00 39.28 187 SER A N 1
ATOM 1503 C CA . SER A 1 187 ? 29.398 -7.412 43.842 1.00 39.28 187 SER A CA 1
ATOM 1504 C C . SER A 1 187 ? 30.207 -6.460 44.722 1.00 39.28 187 SER A C 1
ATOM 1506 O O . SER A 1 187 ? 31.057 -6.940 45.470 1.00 39.28 187 SER A O 1
ATOM 1508 N N . PHE A 1 188 ? 29.901 -5.161 44.725 1.00 47.12 188 PHE A N 1
ATOM 1509 C CA . PHE A 1 188 ? 30.259 -4.297 45.851 1.00 47.12 188 PHE A CA 1
ATOM 1510 C C . PHE A 1 188 ? 29.177 -3.271 46.180 1.00 47.12 188 PHE A C 1
ATOM 1512 O O . PHE A 1 188 ? 28.436 -2.780 45.332 1.00 47.12 188 PHE A O 1
ATOM 1519 N N . SER A 1 189 ? 29.096 -3.064 47.486 1.00 45.00 189 SER A N 1
ATOM 1520 C CA . SER A 1 189 ? 28.029 -2.503 48.290 1.00 45.00 189 SER A CA 1
ATOM 1521 C C . SER A 1 189 ? 27.809 -1.001 48.147 1.00 45.00 189 SER A C 1
ATOM 1523 O O . SER A 1 189 ? 28.703 -0.234 47.802 1.00 45.00 189 SER A O 1
ATOM 1525 N N . LYS A 1 190 ? 26.589 -0.616 48.537 1.00 40.78 190 LYS A N 1
ATOM 1526 C CA . LYS A 1 190 ? 26.176 0.720 48.976 1.00 40.78 190 LYS A CA 1
ATOM 1527 C C . LYS A 1 190 ? 27.220 1.356 49.899 1.00 40.78 190 LYS A C 1
ATOM 1529 O O . LYS A 1 190 ? 27.519 0.777 50.940 1.00 40.78 190 LYS A O 1
ATOM 1534 N N . ASP A 1 191 ? 27.621 2.585 49.591 1.00 50.03 191 ASP A N 1
ATOM 1535 C CA . ASP A 1 191 ? 27.914 3.570 50.626 1.00 50.03 191 ASP A CA 1
ATOM 1536 C C . ASP A 1 191 ? 27.488 4.976 50.185 1.00 50.03 191 ASP A C 1
ATOM 1538 O O . ASP A 1 191 ? 27.574 5.372 49.021 1.00 50.03 191 ASP A O 1
ATOM 1542 N N . SER A 1 192 ? 26.933 5.678 51.157 1.00 41.12 192 SER A N 1
ATOM 1543 C CA . SER A 1 192 ? 26.348 7.008 51.139 1.00 41.12 192 SER A CA 1
ATOM 1544 C C . SER A 1 192 ? 27.418 8.091 51.252 1.00 41.12 192 SER A C 1
ATOM 1546 O O . SER A 1 192 ? 28.260 8.039 52.140 1.00 41.12 192 SER A O 1
ATOM 1548 N N . GLY A 1 193 ? 27.347 9.138 50.424 1.00 43.66 193 GLY A N 1
ATOM 1549 C CA . GLY A 1 193 ? 28.279 10.257 50.556 1.00 43.66 193 GLY A CA 1
ATOM 1550 C C . GLY A 1 193 ? 28.073 11.395 49.562 1.00 43.66 193 GLY A C 1
ATOM 1551 O O . GLY A 1 193 ? 28.679 11.415 48.506 1.00 43.66 193 GLY A O 1
ATOM 1552 N N . SER A 1 194 ? 27.253 12.367 49.964 1.00 47.06 194 SER A N 1
ATOM 1553 C CA . SER A 1 194 ? 27.560 13.805 49.910 1.00 47.06 194 SER A CA 1
ATOM 1554 C C . SER A 1 194 ? 28.038 14.458 48.591 1.00 47.06 194 SER A C 1
ATOM 1556 O O . SER A 1 194 ? 29.197 14.376 48.207 1.00 47.06 194 SER A O 1
ATOM 1558 N N . ARG A 1 195 ? 27.152 15.338 48.099 1.00 47.59 195 ARG A N 1
ATOM 1559 C CA . ARG A 1 195 ? 27.412 16.706 47.597 1.00 47.59 195 ARG A CA 1
ATOM 1560 C C . ARG A 1 195 ? 27.967 16.920 46.178 1.00 47.59 195 ARG A C 1
ATOM 1562 O O . ARG A 1 195 ? 29.142 16.750 45.892 1.00 47.59 195 ARG A O 1
ATOM 1569 N N . ASN A 1 196 ? 27.099 17.622 45.445 1.00 44.78 196 ASN A N 1
ATOM 1570 C CA . ASN A 1 196 ? 27.361 18.784 44.595 1.00 44.78 196 ASN A CA 1
ATOM 1571 C C . ASN A 1 196 ? 27.828 18.566 43.147 1.00 44.78 196 ASN A C 1
ATOM 1573 O O . ASN A 1 196 ? 28.884 18.017 42.865 1.00 44.78 196 ASN A O 1
ATOM 1577 N N . SER A 1 197 ? 27.050 19.210 42.266 1.00 45.69 197 SER A N 1
ATOM 1578 C CA . SER A 1 197 ? 27.463 19.789 40.983 1.00 45.69 197 SER A CA 1
ATOM 1579 C C . SER A 1 197 ? 27.608 18.826 39.807 1.00 45.69 197 SER A C 1
ATOM 1581 O O . SER A 1 197 ? 28.686 18.289 39.591 1.00 45.69 197 SER A O 1
ATOM 1583 N N . SER A 1 198 ? 26.559 18.694 38.978 1.00 47.34 198 SER A N 1
ATOM 1584 C CA . SER A 1 198 ? 26.669 18.553 37.506 1.00 47.34 198 SER A CA 1
ATOM 1585 C C . SER A 1 198 ? 25.291 18.460 36.833 1.00 47.34 198 SER A C 1
ATOM 1587 O O . SER A 1 198 ? 24.794 17.378 36.536 1.00 47.34 198 SER A O 1
ATOM 1589 N N . SER A 1 199 ? 24.684 19.603 36.509 1.00 55.41 199 SER A N 1
ATOM 1590 C CA . SER A 1 199 ? 23.467 19.692 35.682 1.00 55.41 199 SER A CA 1
ATOM 1591 C C . SER A 1 199 ? 23.702 19.431 34.179 1.00 55.41 199 SER A C 1
ATOM 1593 O O . SER A 1 199 ? 22.800 19.640 33.377 1.00 55.41 199 SER A O 1
ATOM 1595 N N . ASN A 1 200 ? 24.885 18.937 33.786 1.00 54.03 200 ASN A N 1
ATOM 1596 C CA . ASN A 1 200 ? 25.249 18.627 32.393 1.00 54.03 200 ASN A CA 1
ATOM 1597 C C . ASN A 1 200 ? 25.201 17.121 32.044 1.00 54.03 200 ASN A C 1
ATOM 1599 O O . ASN A 1 200 ? 25.454 16.751 30.899 1.00 54.03 200 ASN A O 1
ATOM 1603 N N . GLY A 1 201 ? 24.876 16.236 32.998 1.00 51.47 201 GLY A N 1
ATOM 1604 C CA . GLY A 1 201 ? 24.822 14.782 32.763 1.00 51.47 201 GLY A CA 1
ATOM 1605 C C . GLY A 1 201 ? 23.566 14.304 32.022 1.00 51.47 201 GLY A C 1
ATOM 1606 O O . GLY A 1 201 ? 23.620 13.351 31.248 1.00 51.47 201 GLY A O 1
ATOM 1607 N N . THR A 1 202 ? 22.437 14.992 32.204 1.00 58.38 202 THR A N 1
ATOM 1608 C CA . THR A 1 202 ? 21.132 14.543 31.691 1.00 58.38 202 THR A CA 1
ATOM 1609 C C . THR A 1 202 ? 20.982 14.745 30.179 1.00 58.38 202 THR A C 1
ATOM 1611 O O . THR A 1 202 ? 20.337 13.936 29.515 1.00 58.38 202 THR A O 1
ATOM 1614 N N . GLN A 1 203 ? 21.620 15.774 29.603 1.00 59.22 203 GLN A N 1
ATOM 1615 C CA . GLN A 1 203 ? 21.580 16.015 28.152 1.00 59.22 203 GLN A CA 1
ATOM 1616 C C . GLN A 1 203 ? 22.349 14.946 27.360 1.00 59.22 203 GLN A C 1
ATOM 1618 O O . GLN A 1 203 ? 21.844 14.471 26.345 1.00 59.22 203 GLN A O 1
ATOM 1623 N N . ARG A 1 204 ? 23.510 14.488 27.856 1.00 61.44 204 ARG A N 1
ATOM 1624 C CA . ARG A 1 204 ? 24.289 13.423 27.194 1.00 61.44 204 ARG A CA 1
ATOM 1625 C C . ARG A 1 204 ? 23.556 12.082 27.167 1.00 61.44 204 ARG A C 1
ATOM 1627 O O . ARG A 1 204 ? 23.613 11.384 26.161 1.00 61.44 204 ARG A O 1
ATOM 1634 N N . LEU A 1 205 ? 22.836 11.738 28.236 1.00 65.62 205 LEU A N 1
ATOM 1635 C CA . LEU A 1 205 ? 22.071 10.488 28.291 1.00 65.62 205 LEU A CA 1
ATOM 1636 C C . LEU A 1 205 ? 20.894 10.485 27.304 1.00 65.62 205 LEU A C 1
ATOM 1638 O O . LEU A 1 205 ? 20.661 9.478 26.638 1.00 65.62 205 LEU A O 1
ATOM 1642 N N . HIS A 1 206 ? 20.190 11.612 27.154 1.00 63.16 206 HIS A N 1
ATOM 1643 C CA . HIS A 1 206 ? 19.075 11.720 26.208 1.00 63.16 206 HIS A CA 1
ATOM 1644 C C . HIS A 1 206 ? 19.546 11.692 24.741 1.00 63.16 206 HIS A C 1
ATOM 1646 O O . HIS A 1 206 ? 18.887 11.107 23.880 1.00 63.16 206 HIS A O 1
ATOM 1652 N N . GLU A 1 207 ? 20.700 12.292 24.439 1.00 70.19 207 GLU A N 1
ATOM 1653 C CA . GLU A 1 207 ? 21.283 12.262 23.093 1.00 70.19 207 GLU A CA 1
ATOM 1654 C C . GLU A 1 207 ? 21.772 10.856 22.712 1.00 70.19 207 GLU A C 1
ATOM 1656 O O . GLU A 1 207 ? 21.504 10.385 21.605 1.00 70.19 207 GLU A O 1
ATOM 1661 N N . GLN A 1 208 ? 22.383 10.135 23.656 1.00 69.75 208 GLN A N 1
ATOM 1662 C CA . GLN A 1 208 ? 22.847 8.766 23.435 1.00 69.75 208 GLN A CA 1
ATOM 1663 C C . GLN A 1 208 ? 21.690 7.761 23.308 1.00 69.75 208 GLN A C 1
ATOM 1665 O O . GLN A 1 208 ? 21.734 6.887 22.444 1.00 69.75 208 GLN A O 1
ATOM 1670 N N . ALA A 1 209 ? 20.611 7.926 24.083 1.00 74.62 209 ALA A N 1
ATOM 1671 C CA . ALA A 1 209 ? 19.394 7.122 23.932 1.00 74.62 209 ALA A CA 1
ATOM 1672 C C . ALA A 1 209 ? 18.719 7.337 22.562 1.00 74.62 209 ALA A C 1
ATOM 1674 O O . ALA A 1 209 ? 18.318 6.376 21.908 1.00 74.62 209 ALA A O 1
ATOM 1675 N N . SER A 1 210 ? 18.650 8.589 22.094 1.00 75.62 210 SER A N 1
ATOM 1676 C CA . SER A 1 210 ? 18.112 8.939 20.771 1.00 75.62 210 SER A CA 1
ATOM 1677 C C . SER A 1 210 ? 18.952 8.357 19.626 1.00 75.62 210 SER A C 1
ATOM 1679 O O . SER A 1 210 ? 18.404 7.864 18.639 1.00 75.62 210 SER A O 1
ATOM 1681 N N . TYR A 1 211 ? 20.283 8.369 19.760 1.00 78.62 211 TYR A N 1
ATOM 1682 C CA . TYR A 1 211 ? 21.184 7.748 18.787 1.00 78.62 211 TYR A CA 1
ATOM 1683 C C . TYR A 1 211 ? 20.998 6.225 18.718 1.00 78.62 211 TYR A C 1
ATOM 1685 O O . TYR A 1 211 ? 20.852 5.679 17.624 1.00 78.62 211 TYR A O 1
ATOM 1693 N N . ASN A 1 212 ? 20.924 5.555 19.873 1.00 80.62 212 ASN A N 1
ATOM 1694 C CA . ASN A 1 212 ? 20.702 4.109 19.938 1.00 80.62 212 ASN A CA 1
ATOM 1695 C C . ASN A 1 212 ? 19.357 3.717 19.306 1.00 80.62 212 ASN A C 1
ATOM 1697 O O . ASN A 1 212 ? 19.332 2.864 18.426 1.00 80.62 212 ASN A O 1
ATOM 1701 N N . ALA A 1 213 ? 18.267 4.422 19.634 1.00 81.12 213 ALA A N 1
ATOM 1702 C CA . ALA A 1 213 ? 16.944 4.149 19.063 1.00 81.12 213 ALA A CA 1
ATOM 1703 C C . ALA A 1 213 ? 16.895 4.307 17.528 1.00 81.12 213 ALA A C 1
ATOM 1705 O O . ALA A 1 213 ? 16.200 3.559 16.832 1.00 81.12 213 ALA A O 1
ATOM 1706 N N . ARG A 1 214 ? 17.649 5.271 16.976 1.00 85.50 214 ARG A N 1
ATOM 1707 C CA . ARG A 1 214 ? 17.794 5.438 15.520 1.00 85.50 214 ARG A CA 1
ATOM 1708 C C . ARG A 1 214 ? 18.551 4.271 14.896 1.00 85.50 214 ARG A C 1
ATOM 1710 O O . ARG A 1 214 ? 18.080 3.723 13.906 1.00 85.50 214 ARG A O 1
ATOM 1717 N N . SER A 1 215 ? 19.674 3.874 15.493 1.00 88.12 215 SER A N 1
ATOM 1718 C CA . SER A 1 215 ? 20.461 2.715 15.052 1.00 88.12 215 SER A CA 1
ATOM 1719 C C . SER A 1 215 ? 19.626 1.429 15.063 1.00 88.12 215 SER A C 1
ATOM 1721 O O . SER A 1 215 ? 19.615 0.678 14.088 1.00 88.12 215 SER A O 1
ATOM 1723 N N . ASP A 1 216 ? 18.840 1.216 16.120 1.00 90.94 216 ASP A N 1
ATOM 1724 C CA . ASP A 1 216 ? 17.955 0.058 16.244 1.00 90.94 216 ASP A CA 1
ATOM 1725 C C . ASP A 1 216 ? 16.882 0.051 15.150 1.00 90.94 216 ASP A C 1
ATOM 1727 O O . ASP A 1 216 ? 16.655 -0.972 14.505 1.00 90.94 216 ASP A O 1
ATOM 1731 N N . THR A 1 217 ? 16.270 1.206 14.873 1.00 92.12 217 THR A N 1
ATOM 1732 C CA . THR A 1 217 ? 15.284 1.350 13.789 1.00 92.12 217 THR A CA 1
ATOM 1733 C C . THR A 1 217 ? 15.891 1.018 12.424 1.00 92.12 217 THR A C 1
ATOM 1735 O O . THR A 1 217 ? 15.284 0.296 11.635 1.00 92.12 217 THR A O 1
ATOM 1738 N N . GLU A 1 218 ? 17.104 1.494 12.141 1.00 93.94 218 GLU A N 1
ATOM 1739 C CA . GLU A 1 218 ? 17.810 1.198 10.888 1.00 93.94 218 GLU A CA 1
ATOM 1740 C C . GLU A 1 218 ? 18.115 -0.296 10.735 1.00 93.94 218 GLU A C 1
ATOM 1742 O O . GLU A 1 218 ? 17.876 -0.876 9.674 1.00 93.94 218 GLU A O 1
ATOM 1747 N N . ASN A 1 219 ? 18.576 -0.947 11.805 1.00 94.50 219 ASN A N 1
ATOM 1748 C CA . ASN A 1 219 ? 18.842 -2.385 11.803 1.00 94.50 219 ASN A CA 1
ATOM 1749 C C . ASN A 1 219 ? 17.568 -3.205 11.562 1.00 94.50 219 ASN A C 1
ATOM 1751 O O . ASN A 1 219 ? 17.610 -4.222 10.866 1.00 94.50 219 ASN A O 1
ATOM 1755 N N . ARG A 1 220 ? 16.425 -2.753 12.090 1.00 95.38 220 ARG A N 1
ATOM 1756 C CA . ARG A 1 220 ? 15.121 -3.390 11.853 1.00 95.38 220 ARG A CA 1
ATOM 1757 C C . ARG A 1 220 ? 14.683 -3.272 10.400 1.00 95.38 220 ARG A C 1
ATOM 1759 O O . ARG A 1 220 ? 14.363 -4.293 9.798 1.00 95.38 220 ARG A O 1
ATOM 1766 N N . ILE A 1 221 ? 14.784 -2.076 9.815 1.00 96.19 221 ILE A N 1
ATOM 1767 C CA . ILE A 1 221 ? 14.487 -1.856 8.391 1.00 96.19 221 ILE A CA 1
ATOM 1768 C C . ILE A 1 221 ? 15.331 -2.799 7.520 1.00 96.19 221 ILE A C 1
ATOM 1770 O O . ILE A 1 221 ? 14.788 -3.504 6.669 1.00 96.19 221 ILE A O 1
ATOM 1774 N N . LYS A 1 222 ? 16.644 -2.884 7.774 1.00 95.31 222 LYS A N 1
ATOM 1775 C CA . LYS A 1 222 ? 17.556 -3.785 7.047 1.00 95.31 222 LYS A CA 1
ATOM 1776 C C . LYS A 1 222 ? 17.193 -5.260 7.207 1.00 95.31 222 LYS A C 1
ATOM 1778 O O . LYS A 1 222 ? 17.201 -6.007 6.223 1.00 95.31 222 LYS A O 1
ATOM 1783 N N . LYS A 1 223 ? 16.863 -5.691 8.431 1.00 95.19 223 LYS A N 1
ATOM 1784 C CA . LYS A 1 223 ? 16.424 -7.068 8.724 1.00 95.19 223 LYS A CA 1
ATOM 1785 C C . LYS A 1 223 ? 15.159 -7.407 7.935 1.00 95.19 223 LYS A C 1
ATOM 1787 O O . LYS A 1 223 ? 15.076 -8.485 7.349 1.00 95.19 223 LYS A O 1
ATOM 1792 N N . ASP A 1 224 ? 14.201 -6.489 7.870 1.00 94.75 224 ASP A N 1
ATOM 1793 C CA . ASP A 1 224 ? 12.929 -6.719 7.191 1.00 94.75 224 ASP A CA 1
ATOM 1794 C C . ASP A 1 224 ? 13.036 -6.667 5.660 1.00 94.75 224 ASP A C 1
ATOM 1796 O O . ASP A 1 224 ? 12.417 -7.496 4.989 1.00 94.75 224 ASP A O 1
ATOM 1800 N N . ILE A 1 225 ? 13.891 -5.803 5.099 1.00 93.81 225 ILE A N 1
ATOM 1801 C CA . ILE A 1 225 ? 14.253 -5.846 3.671 1.00 93.81 225 ILE A CA 1
ATOM 1802 C C . ILE A 1 225 ? 14.920 -7.183 3.333 1.00 93.81 225 ILE A C 1
ATOM 1804 O O . ILE A 1 225 ? 14.532 -7.842 2.369 1.00 93.81 225 ILE A O 1
ATOM 1808 N N . SER A 1 226 ? 15.868 -7.634 4.157 1.00 91.56 226 SER A N 1
ATOM 1809 C CA . SER A 1 226 ? 16.550 -8.918 3.951 1.00 91.56 226 SER A CA 1
ATOM 1810 C C . SER A 1 226 ? 15.564 -10.089 3.972 1.00 91.56 226 SER A C 1
ATOM 1812 O O . SER A 1 226 ? 15.612 -10.956 3.102 1.00 91.56 226 SER A O 1
ATOM 1814 N N . ARG A 1 227 ? 14.607 -10.087 4.911 1.00 90.44 227 ARG A N 1
ATOM 1815 C CA . ARG A 1 227 ? 13.513 -11.072 4.964 1.00 90.44 227 ARG A CA 1
ATOM 1816 C C . ARG A 1 227 ? 12.628 -11.017 3.721 1.00 90.44 227 ARG A C 1
ATOM 1818 O O . ARG A 1 227 ? 12.208 -12.063 3.239 1.00 90.44 227 ARG A O 1
ATOM 1825 N N . TYR A 1 228 ? 12.313 -9.828 3.211 1.00 89.25 228 TYR A N 1
ATOM 1826 C CA . TYR A 1 228 ? 11.541 -9.676 1.976 1.00 89.25 228 TYR A CA 1
ATOM 1827 C C . TYR A 1 228 ? 12.275 -10.287 0.775 1.00 89.25 228 TYR A C 1
ATOM 1829 O O . TYR A 1 228 ? 11.696 -11.104 0.063 1.00 89.25 228 TYR A O 1
ATOM 1837 N N . VAL A 1 229 ? 13.564 -9.979 0.611 1.00 88.00 229 VAL A N 1
ATOM 1838 C CA . VAL A 1 229 ? 14.411 -10.542 -0.453 1.00 88.00 229 VAL A CA 1
ATOM 1839 C C . VAL A 1 229 ? 14.491 -12.068 -0.348 1.00 88.00 229 VAL A C 1
ATOM 1841 O O . VAL A 1 229 ? 14.273 -12.760 -1.341 1.00 88.00 229 VAL A O 1
ATOM 1844 N N . GLN A 1 230 ? 14.709 -12.604 0.858 1.00 86.06 230 GLN A N 1
ATOM 1845 C CA . GLN A 1 230 ? 14.726 -14.050 1.114 1.00 86.06 230 GLN A CA 1
ATOM 1846 C C . GLN A 1 230 ? 13.400 -14.735 0.763 1.00 86.06 230 GLN A C 1
ATOM 1848 O O . GLN A 1 230 ? 13.401 -15.877 0.314 1.00 86.06 230 GLN A O 1
ATOM 1853 N N . ARG A 1 231 ? 12.257 -14.063 0.951 1.00 83.50 231 ARG A N 1
ATOM 1854 C CA . ARG A 1 231 ? 10.951 -14.620 0.564 1.00 83.50 231 ARG A CA 1
ATOM 1855 C C . ARG A 1 231 ? 10.773 -14.705 -0.950 1.00 83.50 231 ARG A C 1
ATOM 1857 O O . ARG A 1 231 ? 10.089 -15.617 -1.396 1.00 83.50 231 ARG A O 1
ATOM 1864 N N . ILE A 1 232 ? 11.349 -13.775 -1.714 1.00 79.88 232 ILE A N 1
ATOM 1865 C CA . ILE A 1 232 ? 11.218 -13.741 -3.179 1.00 79.88 232 ILE A CA 1
ATOM 1866 C C . ILE A 1 232 ? 12.195 -14.711 -3.847 1.00 79.88 232 ILE A C 1
ATOM 1868 O O . ILE A 1 232 ? 11.794 -15.479 -4.714 1.00 79.88 232 ILE A O 1
ATOM 1872 N N . PHE A 1 233 ? 13.463 -14.710 -3.432 1.00 75.12 233 PHE A N 1
ATOM 1873 C CA . PHE A 1 233 ? 14.508 -15.532 -4.058 1.00 75.12 233 PHE A CA 1
ATOM 1874 C C . PHE A 1 233 ? 14.719 -16.899 -3.392 1.00 75.12 233 PHE A C 1
ATOM 1876 O O . PHE A 1 233 ? 15.509 -17.715 -3.868 1.00 75.12 233 PHE A O 1
ATOM 1883 N N . GLY A 1 234 ? 14.040 -17.162 -2.275 1.00 69.25 234 GLY A N 1
ATOM 1884 C CA . GLY A 1 234 ? 14.375 -18.283 -1.407 1.00 69.25 234 GLY A CA 1
ATOM 1885 C C . GLY A 1 234 ? 15.737 -18.099 -0.725 1.00 69.25 234 GLY A C 1
ATOM 1886 O O . GLY A 1 234 ? 16.381 -17.054 -0.802 1.00 69.25 234 GLY A O 1
ATOM 1887 N N . SER A 1 235 ? 16.201 -19.144 -0.042 1.00 61.97 235 SER A N 1
ATOM 1888 C CA . SER A 1 235 ? 17.496 -19.178 0.658 1.00 61.97 235 SER A CA 1
ATOM 1889 C C . SER A 1 235 ? 18.714 -19.292 -0.271 1.00 61.97 235 SER A C 1
ATOM 1891 O O . SER A 1 235 ? 19.841 -19.438 0.210 1.00 61.97 235 SER A O 1
ATOM 1893 N N . LEU A 1 236 ? 18.517 -19.237 -1.592 1.00 56.75 236 LEU A N 1
ATOM 1894 C CA . LEU A 1 236 ? 19.580 -19.352 -2.585 1.00 56.75 236 LEU A CA 1
ATOM 1895 C C . LEU A 1 236 ? 20.428 -18.075 -2.576 1.00 56.75 236 LEU A C 1
ATOM 1897 O O . LEU A 1 236 ? 20.164 -17.119 -3.301 1.00 56.75 236 LEU A O 1
ATOM 1901 N N . SER A 1 237 ? 21.452 -18.088 -1.717 1.00 53.06 237 SER A N 1
ATOM 1902 C CA . SER A 1 237 ? 22.554 -17.123 -1.670 1.00 53.06 237 SER A CA 1
ATOM 1903 C C . SER A 1 237 ? 23.191 -16.988 -3.047 1.00 53.06 237 SER A C 1
ATOM 1905 O O . SER A 1 237 ? 24.116 -17.713 -3.403 1.00 53.06 237 SER A O 1
ATOM 1907 N N . THR A 1 238 ? 22.690 -16.031 -3.809 1.00 60.94 238 THR A N 1
ATOM 1908 C CA . THR A 1 238 ? 23.329 -15.527 -5.013 1.00 60.94 238 THR A CA 1
ATOM 1909 C C . THR A 1 238 ? 23.319 -14.020 -4.865 1.00 60.94 238 THR A C 1
ATOM 1911 O O . THR A 1 238 ? 22.294 -13.425 -4.540 1.00 60.94 238 THR A O 1
ATOM 1914 N N . GLU A 1 239 ? 24.489 -13.415 -4.999 1.00 77.19 239 GLU A N 1
ATOM 1915 C CA . GLU A 1 239 ? 24.673 -11.974 -4.943 1.00 77.19 239 GLU A CA 1
ATOM 1916 C C . GLU A 1 239 ? 23.600 -11.231 -5.755 1.00 77.19 239 GLU A C 1
ATOM 1918 O O . GLU A 1 239 ? 23.474 -11.455 -6.958 1.00 77.19 239 GLU A O 1
ATOM 1923 N N . LEU A 1 240 ? 22.834 -10.338 -5.108 1.00 83.25 240 LEU A N 1
ATOM 1924 C CA . LEU A 1 240 ? 21.820 -9.548 -5.814 1.00 83.25 240 LEU A CA 1
ATOM 1925 C C . LEU A 1 240 ? 22.493 -8.732 -6.930 1.00 83.25 240 LEU A C 1
ATOM 1927 O O . LEU A 1 240 ? 23.571 -8.174 -6.680 1.00 83.25 240 LEU A O 1
ATOM 1931 N N . PRO A 1 241 ? 21.871 -8.609 -8.116 1.00 87.50 241 PRO A N 1
ATOM 1932 C CA . PRO A 1 241 ? 22.318 -7.690 -9.155 1.00 87.50 241 PRO A CA 1
ATOM 1933 C C . PRO A 1 241 ? 22.532 -6.271 -8.609 1.00 87.50 241 PRO A C 1
ATOM 1935 O O . PRO A 1 241 ? 21.815 -5.833 -7.709 1.00 87.50 241 PRO A O 1
ATOM 1938 N N . SER A 1 242 ? 23.496 -5.530 -9.164 1.00 91.06 242 SER A N 1
ATOM 1939 C CA . SER A 1 242 ? 23.806 -4.161 -8.719 1.00 91.06 242 SER A CA 1
ATOM 1940 C C . SER A 1 242 ? 22.587 -3.234 -8.763 1.00 91.06 242 SER A C 1
ATOM 1942 O O . SER A 1 242 ? 22.367 -2.483 -7.818 1.00 91.06 242 SER A O 1
ATOM 1944 N N . LEU A 1 243 ? 21.769 -3.350 -9.814 1.00 92.44 243 LEU A N 1
ATOM 1945 C CA . LEU A 1 243 ? 20.518 -2.607 -9.982 1.00 92.44 243 LEU A CA 1
ATOM 1946 C C . LEU A 1 243 ? 19.529 -2.870 -8.836 1.00 92.44 243 LEU A C 1
ATOM 1948 O O . LEU A 1 243 ? 18.956 -1.937 -8.278 1.00 92.44 243 LEU A O 1
ATOM 1952 N N . ASP A 1 244 ? 19.349 -4.141 -8.473 1.00 92.31 244 ASP A N 1
ATOM 1953 C CA . ASP A 1 244 ? 18.422 -4.546 -7.416 1.00 92.31 244 ASP A CA 1
ATOM 1954 C C . ASP A 1 244 ? 18.889 -4.009 -6.055 1.00 92.31 244 ASP A C 1
ATOM 1956 O O . ASP A 1 244 ? 18.071 -3.528 -5.272 1.00 92.31 244 ASP A O 1
ATOM 1960 N N . ARG A 1 245 ? 20.206 -4.020 -5.788 1.00 92.88 245 ARG A N 1
ATOM 1961 C CA . ARG A 1 245 ? 20.780 -3.416 -4.571 1.00 92.88 245 ARG A CA 1
ATOM 1962 C C . ARG A 1 245 ? 20.526 -1.911 -4.520 1.00 92.88 245 ARG A C 1
ATOM 1964 O O . ARG A 1 245 ? 20.056 -1.423 -3.501 1.00 92.88 245 ARG A O 1
ATOM 1971 N N . GLU A 1 246 ? 20.757 -1.196 -5.620 1.00 95.75 246 GLU A N 1
ATOM 1972 C CA . GLU A 1 246 ? 20.550 0.256 -5.683 1.00 95.75 246 GLU A CA 1
ATOM 1973 C C . GLU A 1 246 ? 19.079 0.637 -5.438 1.00 95.75 246 GLU A C 1
ATOM 1975 O O . GLU A 1 246 ? 18.781 1.563 -4.682 1.00 95.75 246 GLU A O 1
ATOM 1980 N N . ILE A 1 247 ? 18.137 -0.119 -6.013 1.00 96.00 247 ILE A N 1
ATOM 1981 C CA . ILE A 1 247 ? 16.700 0.057 -5.764 1.00 96.00 247 ILE A CA 1
ATOM 1982 C C . ILE A 1 247 ? 16.358 -0.163 -4.286 1.00 96.00 247 ILE A C 1
ATOM 1984 O O . ILE A 1 247 ? 15.639 0.648 -3.692 1.00 96.00 247 ILE A O 1
ATOM 1988 N N . LEU A 1 248 ? 16.873 -1.234 -3.679 1.00 95.69 248 LEU A N 1
ATOM 1989 C CA . LEU A 1 248 ? 16.639 -1.534 -2.266 1.00 95.69 248 LEU A CA 1
ATOM 1990 C C . LEU A 1 248 ? 17.256 -0.474 -1.343 1.00 95.69 248 LEU A C 1
ATOM 1992 O O . LEU A 1 248 ? 16.603 -0.077 -0.378 1.00 95.69 248 LEU A O 1
ATOM 1996 N N . ASP A 1 249 ? 18.433 0.057 -1.677 1.00 96.62 249 ASP A N 1
ATOM 1997 C CA . ASP A 1 249 ? 19.076 1.148 -0.938 1.00 96.62 249 ASP A CA 1
ATOM 1998 C C . ASP A 1 249 ? 18.229 2.430 -0.981 1.00 96.62 249 ASP A C 1
ATOM 2000 O O . ASP A 1 249 ? 18.093 3.136 0.024 1.00 96.62 249 ASP A O 1
ATOM 2004 N N . VAL A 1 250 ? 17.611 2.752 -2.124 1.00 97.75 250 VAL A N 1
ATOM 2005 C CA . VAL A 1 250 ? 16.692 3.900 -2.229 1.00 97.75 250 VAL A CA 1
ATOM 2006 C C . VAL A 1 250 ? 15.445 3.695 -1.366 1.00 97.75 250 VAL A C 1
ATOM 2008 O O . VAL A 1 250 ? 15.004 4.638 -0.701 1.00 97.75 250 VAL A O 1
ATOM 2011 N N . ILE A 1 251 ? 14.896 2.479 -1.338 1.00 97.81 251 ILE A N 1
ATOM 2012 C CA . ILE A 1 251 ? 13.733 2.126 -0.511 1.00 97.81 251 ILE A CA 1
ATOM 2013 C C . ILE A 1 251 ? 14.080 2.219 0.979 1.00 97.81 251 ILE A C 1
ATOM 2015 O O . ILE A 1 251 ? 13.352 2.873 1.730 1.00 97.81 251 ILE A O 1
ATOM 2019 N N . GLU A 1 252 ? 15.209 1.645 1.404 1.00 97.56 252 GLU A N 1
ATOM 2020 C CA . GLU A 1 252 ? 15.713 1.745 2.779 1.00 97.56 252 GLU A CA 1
ATOM 2021 C C . GLU A 1 252 ? 15.844 3.212 3.200 1.00 97.56 252 GLU A C 1
ATOM 2023 O O . GLU A 1 252 ? 15.301 3.633 4.226 1.00 97.56 252 GLU A O 1
ATOM 2028 N N . ASN A 1 253 ? 16.505 4.020 2.368 1.00 97.56 253 ASN A N 1
ATOM 2029 C CA . ASN A 1 253 ? 16.709 5.439 2.631 1.00 97.56 253 ASN A CA 1
ATOM 2030 C C . ASN A 1 253 ? 15.393 6.226 2.685 1.00 97.56 253 ASN A C 1
ATOM 2032 O O . ASN A 1 253 ? 15.277 7.163 3.477 1.00 97.56 253 ASN A O 1
ATOM 2036 N N . ALA A 1 254 ? 14.394 5.871 1.872 1.00 98.31 254 ALA A N 1
ATOM 2037 C CA . ALA A 1 254 ? 13.077 6.500 1.906 1.00 98.31 254 ALA A CA 1
ATOM 2038 C C . ALA A 1 254 ? 12.351 6.224 3.231 1.00 98.31 254 ALA A C 1
ATOM 2040 O O . ALA A 1 254 ? 11.871 7.164 3.873 1.00 98.31 254 ALA A O 1
ATOM 2041 N N . VAL A 1 255 ? 12.335 4.963 3.676 1.00 98.00 255 VAL A N 1
ATOM 2042 C CA . VAL A 1 255 ? 11.737 4.564 4.960 1.00 98.00 255 VAL A CA 1
ATOM 2043 C C . VAL A 1 255 ? 12.480 5.222 6.121 1.00 98.00 255 VAL A C 1
ATOM 2045 O O . VAL A 1 255 ? 11.845 5.834 6.975 1.00 98.00 255 VAL A O 1
ATOM 2048 N N . LYS A 1 256 ? 13.817 5.196 6.108 1.00 96.31 256 LYS A N 1
ATOM 2049 C CA . LYS A 1 256 ? 14.670 5.848 7.112 1.00 96.31 256 LYS A CA 1
ATOM 2050 C C . LYS A 1 256 ? 14.424 7.355 7.197 1.00 96.31 256 LYS A C 1
ATOM 2052 O O . LYS A 1 256 ? 14.277 7.901 8.285 1.00 96.31 256 LYS A O 1
ATOM 2057 N N . LYS A 1 257 ? 14.353 8.060 6.064 1.00 96.69 257 LYS A N 1
ATOM 2058 C CA . LYS A 1 257 ? 14.047 9.502 6.054 1.00 96.69 257 LYS A CA 1
ATOM 2059 C C . LYS A 1 257 ? 12.671 9.790 6.647 1.00 96.69 257 LYS A C 1
ATOM 2061 O O . LYS A 1 257 ? 12.530 10.740 7.417 1.00 96.69 257 LYS A O 1
ATOM 2066 N N . PHE A 1 258 ? 11.677 8.967 6.317 1.00 97.06 258 PHE A N 1
ATOM 2067 C CA . PHE A 1 258 ? 10.337 9.104 6.871 1.00 97.06 258 PHE A CA 1
ATOM 2068 C C . PHE A 1 258 ? 10.328 8.885 8.386 1.00 97.06 258 PHE A C 1
ATOM 2070 O O . PHE A 1 258 ? 9.839 9.749 9.109 1.00 97.06 258 PHE A O 1
ATOM 2077 N N . THR A 1 259 ? 10.922 7.796 8.883 1.00 95.44 259 THR A N 1
ATOM 2078 C CA . THR A 1 259 ? 10.977 7.501 10.324 1.00 95.44 259 THR A CA 1
ATOM 2079 C C . THR A 1 259 ? 11.801 8.534 11.090 1.00 95.44 259 THR A C 1
ATOM 2081 O O . THR A 1 259 ? 11.452 8.880 12.210 1.00 95.44 259 THR A O 1
ATOM 2084 N N . LEU A 1 260 ? 12.839 9.126 10.495 1.00 93.69 260 LEU A N 1
ATOM 2085 C CA . LEU A 1 260 ? 13.572 10.232 11.120 1.00 93.69 260 LEU A CA 1
ATOM 2086 C C . LEU A 1 260 ? 12.724 11.505 11.255 1.00 93.69 260 LEU A C 1
ATOM 2088 O O . LEU A 1 260 ? 12.852 12.222 12.250 1.00 93.69 260 LEU A O 1
ATOM 2092 N N . LYS A 1 261 ? 11.874 11.793 10.264 1.00 94.75 261 LYS A N 1
ATOM 2093 C CA . LYS A 1 261 ? 11.027 12.993 10.239 1.00 94.75 261 LYS A CA 1
ATOM 2094 C C . LYS A 1 261 ? 9.774 12.840 11.103 1.00 94.75 261 LYS A C 1
ATOM 2096 O O . LYS A 1 261 ? 9.462 13.732 11.888 1.00 94.75 261 LYS A O 1
ATOM 2101 N N . TRP A 1 262 ? 9.086 11.709 10.975 1.00 94.25 262 TRP A N 1
ATOM 2102 C CA . TRP A 1 262 ? 7.788 11.428 11.593 1.00 94.25 262 TRP A CA 1
ATOM 2103 C C . TRP A 1 262 ? 7.875 10.514 12.823 1.00 94.25 262 TRP A C 1
ATOM 2105 O O . TRP A 1 262 ? 6.870 10.323 13.499 1.00 94.25 262 TRP A O 1
ATOM 2115 N N . GLY A 1 263 ? 9.068 10.028 13.185 1.00 90.06 263 GLY A N 1
ATOM 2116 C CA . GLY A 1 263 ? 9.309 9.073 14.280 1.00 90.06 263 GLY A CA 1
ATOM 2117 C C . GLY A 1 263 ? 8.885 9.521 15.676 1.00 90.06 263 GLY A C 1
ATOM 2118 O O . GLY A 1 263 ? 8.779 8.704 16.584 1.00 90.06 263 GLY A O 1
ATOM 2119 N N . LYS A 1 264 ? 8.645 10.825 15.865 1.00 89.38 264 LYS A N 1
ATOM 2120 C CA . LYS A 1 264 ? 8.069 11.368 17.107 1.00 89.38 264 LYS A CA 1
ATOM 2121 C C . LYS A 1 264 ? 6.562 11.121 17.224 1.00 89.38 264 LYS A C 1
ATOM 2123 O O . LYS A 1 264 ? 6.029 11.219 18.321 1.00 89.38 264 LYS A O 1
ATOM 2128 N N . ILE A 1 265 ? 5.893 10.888 16.096 1.00 89.62 265 ILE A N 1
ATOM 2129 C CA . ILE A 1 265 ? 4.443 10.702 15.984 1.00 89.62 265 ILE A CA 1
ATOM 2130 C C . ILE A 1 265 ? 4.146 9.220 15.750 1.00 89.62 265 ILE A C 1
ATOM 2132 O O . ILE A 1 265 ? 3.352 8.639 16.480 1.00 89.62 265 ILE A O 1
ATOM 2136 N N . ILE A 1 266 ? 4.815 8.603 14.776 1.00 89.94 266 ILE A N 1
ATOM 2137 C CA . ILE A 1 266 ? 4.610 7.204 14.394 1.00 89.94 266 ILE A CA 1
ATOM 2138 C C . ILE A 1 266 ? 5.917 6.427 14.529 1.00 89.94 266 ILE A C 1
ATOM 2140 O O . ILE A 1 266 ? 6.943 6.820 13.966 1.00 89.94 266 ILE A O 1
ATOM 2144 N N . LYS A 1 267 ? 5.900 5.338 15.296 1.00 91.31 267 LYS A N 1
ATOM 2145 C CA . LYS A 1 267 ? 7.062 4.462 15.456 1.00 91.31 267 LYS A CA 1
ATOM 2146 C C . LYS A 1 267 ? 7.255 3.648 14.175 1.00 91.31 267 LYS A C 1
ATOM 2148 O O . LYS A 1 267 ? 6.348 3.497 13.357 1.00 91.31 267 LYS A O 1
ATOM 2153 N N . TYR A 1 268 ? 8.472 3.151 13.963 1.00 93.75 268 TYR A N 1
ATOM 2154 C CA . TYR A 1 268 ? 8.696 2.244 12.844 1.00 93.75 268 TYR A CA 1
ATOM 2155 C C . TYR A 1 268 ? 7.922 0.945 13.066 1.00 93.75 268 TYR A C 1
ATOM 2157 O O . TYR A 1 268 ? 8.111 0.284 14.082 1.00 93.75 268 TYR A O 1
ATOM 2165 N N . ASP A 1 269 ? 7.116 0.588 12.074 1.00 90.19 269 ASP A N 1
ATOM 2166 C CA . ASP A 1 269 ? 6.434 -0.692 11.959 1.00 90.19 269 ASP A CA 1
ATOM 2167 C C . ASP A 1 269 ? 6.667 -1.260 10.550 1.00 90.19 269 ASP A C 1
ATOM 2169 O O . ASP A 1 269 ? 6.867 -0.514 9.579 1.00 90.19 269 ASP A O 1
ATOM 2173 N N . LEU A 1 270 ? 6.610 -2.587 10.424 1.00 92.06 270 LEU A N 1
ATOM 2174 C CA . LEU A 1 270 ? 6.813 -3.309 9.166 1.00 92.06 270 LEU A CA 1
ATOM 2175 C C . LEU A 1 270 ? 5.887 -2.805 8.038 1.00 92.06 270 LEU A C 1
ATOM 2177 O O . LEU A 1 270 ? 6.249 -2.858 6.859 1.00 92.06 270 LEU A O 1
ATOM 2181 N N . SER A 1 271 ? 4.708 -2.278 8.370 1.00 92.38 271 SER A N 1
ATOM 2182 C CA . SER A 1 271 ? 3.747 -1.714 7.414 1.00 92.38 271 SER A CA 1
ATOM 2183 C C . SER A 1 271 ? 4.303 -0.537 6.618 1.00 92.38 271 SER A C 1
ATOM 2185 O O . SER A 1 271 ? 3.983 -0.403 5.434 1.00 92.38 271 SER A O 1
ATOM 2187 N N . LEU A 1 272 ? 5.180 0.278 7.218 1.00 95.88 272 LEU A N 1
ATOM 2188 C CA . LEU A 1 272 ? 5.849 1.383 6.524 1.00 95.88 272 LEU A CA 1
ATOM 2189 C C . LEU A 1 272 ? 6.764 0.858 5.412 1.00 95.88 272 LEU A C 1
ATOM 2191 O O . LEU A 1 272 ? 6.750 1.364 4.290 1.00 95.88 272 LEU A O 1
ATOM 2195 N N . LEU A 1 273 ? 7.500 -0.224 5.684 1.00 96.69 273 LEU A N 1
ATOM 2196 C CA . LEU A 1 273 ? 8.318 -0.871 4.662 1.00 96.69 273 LEU A CA 1
ATOM 2197 C C . LEU A 1 273 ? 7.447 -1.455 3.542 1.00 96.69 273 LEU A C 1
ATOM 2199 O O . LEU A 1 273 ? 7.754 -1.257 2.368 1.00 96.69 273 LEU A O 1
ATOM 2203 N N . TRP A 1 274 ? 6.334 -2.116 3.877 1.00 95.19 274 TRP A N 1
ATOM 2204 C CA . TRP A 1 274 ? 5.398 -2.616 2.865 1.00 95.19 274 TRP A CA 1
ATOM 2205 C C . TRP A 1 274 ? 4.847 -1.501 1.977 1.00 95.19 274 TRP A C 1
ATOM 2207 O O . TRP A 1 274 ? 4.740 -1.696 0.771 1.00 95.19 274 TRP A O 1
ATOM 2217 N N . MET A 1 275 ? 4.516 -0.329 2.523 1.00 97.19 275 MET A N 1
ATOM 2218 C CA . MET A 1 275 ? 4.094 0.819 1.710 1.00 97.19 275 MET A CA 1
ATOM 2219 C C . MET A 1 275 ? 5.171 1.235 0.704 1.00 97.19 275 MET A C 1
ATOM 2221 O O . MET A 1 275 ? 4.848 1.466 -0.460 1.00 97.19 275 MET A O 1
ATOM 2225 N N . ALA A 1 276 ? 6.438 1.282 1.126 1.00 97.75 276 ALA A N 1
ATOM 2226 C CA . ALA A 1 276 ? 7.552 1.645 0.254 1.00 97.75 276 ALA A CA 1
ATOM 2227 C C . ALA A 1 276 ? 7.788 0.600 -0.849 1.00 97.75 276 ALA A C 1
ATOM 2229 O O . ALA A 1 276 ? 7.900 0.959 -2.019 1.00 97.75 276 ALA A O 1
ATOM 2230 N N . LEU A 1 277 ? 7.791 -0.690 -0.495 1.00 96.31 277 LEU A N 1
ATOM 2231 C CA . LEU A 1 277 ? 7.925 -1.794 -1.451 1.00 96.31 277 LEU A CA 1
ATOM 2232 C C . LEU A 1 277 ? 6.800 -1.766 -2.492 1.00 96.31 277 LEU A C 1
ATOM 2234 O O . LEU A 1 277 ? 7.059 -1.799 -3.689 1.00 96.31 277 LEU A O 1
ATOM 2238 N N . ASN A 1 278 ? 5.554 -1.608 -2.044 1.00 96.06 278 ASN A N 1
ATOM 2239 C CA . ASN A 1 278 ? 4.387 -1.542 -2.921 1.00 96.06 278 ASN A CA 1
ATOM 2240 C C . ASN A 1 278 ? 4.370 -0.298 -3.819 1.00 96.06 278 ASN A C 1
ATOM 2242 O O . ASN A 1 278 ? 3.834 -0.351 -4.924 1.00 96.06 278 ASN A O 1
ATOM 2246 N N . LEU A 1 279 ? 4.923 0.827 -3.354 1.00 97.62 279 LEU A N 1
ATOM 2247 C CA . LEU A 1 279 ? 5.104 2.020 -4.180 1.00 97.62 279 LEU A CA 1
ATOM 2248 C C . LEU A 1 279 ? 6.142 1.776 -5.278 1.00 97.62 279 LEU A C 1
ATOM 2250 O O . LEU A 1 279 ? 5.925 2.172 -6.423 1.00 97.62 279 LEU A O 1
ATOM 2254 N N . ALA A 1 280 ? 7.232 1.086 -4.941 1.00 97.12 280 ALA A N 1
ATOM 2255 C CA . ALA A 1 280 ? 8.287 0.718 -5.878 1.00 97.12 280 ALA A CA 1
ATOM 2256 C C . ALA A 1 280 ? 7.836 -0.289 -6.950 1.00 97.12 280 ALA A C 1
ATOM 2258 O O . ALA A 1 280 ? 8.545 -0.468 -7.933 1.00 97.12 280 ALA A O 1
ATOM 2259 N N . GLU A 1 281 ? 6.656 -0.908 -6.818 1.00 94.50 281 GLU A N 1
ATOM 2260 C CA . GLU A 1 281 ? 6.035 -1.712 -7.885 1.00 94.50 281 GLU A CA 1
ATOM 2261 C C . GLU A 1 281 ? 5.396 -0.866 -9.005 1.00 94.50 281 GLU A C 1
ATOM 2263 O O . GLU A 1 281 ? 5.068 -1.399 -10.071 1.00 94.50 281 GLU A O 1
ATOM 2268 N N . TRP A 1 282 ? 5.178 0.431 -8.753 1.00 95.19 282 TRP A N 1
ATOM 2269 C CA . TRP A 1 282 ? 4.508 1.372 -9.660 1.00 95.19 282 TRP A CA 1
ATOM 2270 C C . TRP A 1 282 ? 5.375 2.569 -10.045 1.00 95.19 282 TRP A C 1
ATOM 2272 O O . TRP A 1 282 ? 5.205 3.114 -11.134 1.00 95.19 282 TRP A O 1
ATOM 2282 N N . ILE A 1 283 ? 6.267 3.007 -9.155 1.00 95.62 283 ILE A N 1
ATOM 2283 C CA . ILE A 1 283 ? 7.135 4.169 -9.350 1.00 95.62 283 ILE A CA 1
ATOM 2284 C C . ILE A 1 283 ? 8.588 3.703 -9.322 1.00 95.62 283 ILE A C 1
ATOM 2286 O O . ILE A 1 283 ? 9.015 3.204 -8.280 1.00 95.62 283 ILE A O 1
ATOM 2290 N N . PRO A 1 284 ? 9.354 3.907 -10.408 1.00 95.44 284 PRO A N 1
ATOM 2291 C CA . PRO A 1 284 ? 10.773 3.585 -10.443 1.00 95.44 284 PRO A CA 1
ATOM 2292 C C . PRO A 1 284 ? 11.526 4.298 -9.311 1.00 95.44 284 PRO A C 1
ATOM 2294 O O . PRO A 1 284 ? 11.508 5.533 -9.254 1.00 95.44 284 PRO A O 1
ATOM 2297 N N . PRO A 1 285 ? 12.182 3.564 -8.393 1.00 96.38 285 PRO A N 1
ATOM 2298 C CA . PRO A 1 285 ? 12.958 4.189 -7.323 1.00 96.38 285 PRO A CA 1
ATOM 2299 C C . PRO A 1 285 ? 14.160 4.970 -7.859 1.00 96.38 285 PRO A C 1
ATOM 2301 O O . PRO A 1 285 ? 14.522 6.008 -7.300 1.00 96.38 285 PRO A O 1
ATOM 2304 N N . LEU A 1 286 ? 14.737 4.502 -8.971 1.00 94.94 286 LEU A N 1
ATOM 2305 C CA . LEU A 1 286 ? 15.831 5.170 -9.666 1.00 94.94 286 LEU A CA 1
ATOM 2306 C C . LEU A 1 286 ? 15.288 6.151 -10.716 1.00 94.94 286 LEU A C 1
ATOM 2308 O O . LEU A 1 286 ? 14.482 5.758 -11.569 1.00 94.94 286 LEU A O 1
ATOM 2312 N N . PRO A 1 287 ? 15.732 7.420 -10.696 1.00 92.62 287 PRO A N 1
ATOM 2313 C CA . PRO A 1 287 ? 15.272 8.425 -11.645 1.00 92.62 287 PRO A CA 1
ATOM 2314 C C . PRO A 1 287 ? 15.693 8.070 -13.074 1.00 92.62 287 PRO A C 1
ATOM 2316 O O . PRO A 1 287 ? 16.759 7.501 -13.290 1.00 92.62 287 PRO A O 1
ATOM 2319 N N . LYS A 1 288 ? 14.878 8.468 -14.058 1.00 92.31 288 LYS A N 1
ATOM 2320 C CA . LYS A 1 288 ? 15.131 8.239 -15.495 1.00 92.31 288 LYS A CA 1
ATOM 2321 C C . LYS A 1 288 ? 15.285 6.761 -15.870 1.00 92.31 288 LYS A C 1
ATOM 2323 O O . LYS A 1 288 ? 16.018 6.418 -16.793 1.00 92.31 288 LYS A O 1
ATOM 2328 N N . THR A 1 289 ? 14.591 5.880 -15.155 1.00 93.75 289 THR A N 1
ATOM 2329 C CA . THR A 1 289 ? 14.537 4.451 -15.469 1.00 93.75 289 THR A CA 1
ATOM 2330 C C . THR A 1 289 ? 13.093 3.953 -15.463 1.00 93.75 289 THR A C 1
ATOM 2332 O O . THR A 1 289 ? 12.255 4.550 -14.786 1.00 93.75 289 THR A O 1
ATOM 2335 N N . PRO A 1 290 ? 12.783 2.866 -16.188 1.00 94.19 290 PRO A N 1
ATOM 2336 C CA . PRO A 1 290 ? 11.481 2.209 -16.124 1.00 94.19 290 PRO A CA 1
ATOM 2337 C C . PRO A 1 290 ? 11.432 1.067 -15.091 1.00 94.19 290 PRO A C 1
ATOM 2339 O O . PRO A 1 290 ? 10.424 0.366 -15.002 1.00 94.19 290 PRO A O 1
ATOM 2342 N N . TRP A 1 291 ? 12.531 0.829 -14.366 1.00 95.75 291 TRP A N 1
ATOM 2343 C CA . TRP A 1 291 ? 12.711 -0.357 -13.534 1.00 95.75 291 TRP A CA 1
ATOM 2344 C C . TRP A 1 291 ? 11.938 -0.231 -12.223 1.00 95.75 291 TRP A C 1
ATOM 2346 O O . TRP A 1 291 ? 12.184 0.669 -11.419 1.00 95.75 291 TRP A O 1
ATOM 2356 N N . VAL A 1 292 ? 11.009 -1.157 -12.013 1.00 94.94 292 VAL A N 1
ATOM 2357 C CA . VAL A 1 292 ? 10.158 -1.259 -10.822 1.00 94.94 292 VAL A CA 1
ATOM 2358 C C . VAL A 1 292 ? 10.296 -2.647 -10.206 1.00 94.94 292 VAL A C 1
ATOM 2360 O O . VAL A 1 292 ? 10.845 -3.559 -10.822 1.00 94.94 292 VAL A O 1
ATOM 2363 N N . LEU A 1 293 ? 9.794 -2.821 -8.985 1.00 93.94 293 LEU A N 1
ATOM 2364 C CA . LEU A 1 293 ? 9.679 -4.140 -8.371 1.00 93.94 293 LEU A CA 1
ATOM 2365 C C . LEU A 1 293 ? 8.558 -4.952 -9.040 1.00 93.94 293 LEU A C 1
ATOM 2367 O O . LEU A 1 293 ? 7.457 -4.450 -9.290 1.00 93.94 293 LEU A O 1
ATOM 2371 N N . VAL A 1 294 ? 8.820 -6.239 -9.265 1.00 86.00 294 VAL A N 1
ATOM 2372 C CA . VAL A 1 294 ? 7.867 -7.188 -9.868 1.00 86.00 294 VAL A CA 1
ATOM 2373 C C . VAL A 1 294 ? 6.608 -7.367 -9.004 1.00 86.00 294 VAL A C 1
ATOM 2375 O O . VAL A 1 294 ? 5.498 -7.546 -9.510 1.00 86.00 294 VAL A O 1
ATOM 2378 N N . GLY A 1 295 ? 6.763 -7.183 -7.695 1.00 80.94 295 GLY A N 1
ATOM 2379 C CA . GLY A 1 295 ? 5.721 -7.366 -6.701 1.00 80.94 295 GLY A CA 1
ATOM 2380 C C . GLY A 1 295 ? 5.561 -8.823 -6.289 1.00 80.94 295 GLY A C 1
ATOM 2381 O O . GLY A 1 295 ? 6.017 -9.751 -6.950 1.00 80.94 295 GLY A O 1
ATOM 2382 N N . ARG A 1 296 ? 4.930 -9.030 -5.139 1.00 78.19 296 ARG A N 1
ATOM 2383 C CA . ARG A 1 296 ? 4.876 -10.342 -4.467 1.00 78.19 296 ARG A CA 1
ATOM 2384 C C . ARG A 1 296 ? 3.988 -11.393 -5.145 1.00 78.19 296 ARG A C 1
ATOM 2386 O O . ARG A 1 296 ? 4.088 -12.565 -4.812 1.00 78.19 296 ARG A O 1
ATOM 2393 N N . ASP A 1 297 ? 3.060 -10.969 -6.001 1.00 71.56 297 ASP A N 1
ATOM 2394 C CA . ASP A 1 297 ? 2.046 -11.861 -6.586 1.00 71.56 297 ASP A CA 1
ATOM 2395 C C . ASP A 1 297 ? 2.617 -12.662 -7.778 1.00 71.56 297 ASP A C 1
ATOM 2397 O O . ASP A 1 297 ? 1.989 -13.580 -8.296 1.00 71.56 297 ASP A O 1
ATOM 2401 N N . GLN A 1 298 ? 3.829 -12.313 -8.204 1.00 66.88 298 GLN A N 1
ATOM 2402 C CA . GLN A 1 298 ? 4.489 -12.736 -9.431 1.00 66.88 298 GLN A CA 1
ATOM 2403 C C . GLN A 1 298 ? 5.655 -13.690 -9.099 1.00 66.88 298 GLN A C 1
ATOM 2405 O O . GLN A 1 298 ? 6.811 -13.446 -9.440 1.00 66.88 298 GLN A O 1
ATOM 2410 N N . ASN A 1 299 ? 5.355 -14.800 -8.412 1.00 58.09 299 ASN A N 1
ATOM 2411 C CA . ASN A 1 299 ? 6.352 -15.784 -7.944 1.00 58.09 299 ASN A CA 1
ATOM 2412 C C . ASN A 1 299 ? 7.124 -16.501 -9.071 1.00 58.09 299 ASN A C 1
ATOM 2414 O O . ASN A 1 299 ? 8.063 -17.245 -8.803 1.00 58.09 299 ASN A O 1
ATOM 2418 N N . SER A 1 300 ? 6.721 -16.321 -10.327 1.00 61.78 300 SER A N 1
ATOM 2419 C CA . SER A 1 300 ? 7.340 -16.944 -11.498 1.00 61.78 300 SER A CA 1
ATOM 2420 C C . SER A 1 300 ? 8.484 -16.131 -12.108 1.00 61.78 300 SER A C 1
ATOM 2422 O O . SER A 1 300 ? 9.129 -16.614 -13.038 1.00 61.78 300 SER A O 1
ATOM 2424 N N . HIS A 1 301 ? 8.748 -14.910 -11.632 1.00 64.06 301 HIS A N 1
ATOM 2425 C CA . HIS A 1 301 ? 9.806 -14.079 -12.200 1.00 64.06 301 HIS A CA 1
ATOM 2426 C C . HIS A 1 301 ? 11.159 -14.357 -11.531 1.00 64.06 301 HIS A C 1
ATOM 2428 O O . HIS A 1 301 ? 11.289 -14.205 -10.320 1.00 64.06 301 HIS A O 1
ATOM 2434 N N . PRO A 1 302 ? 12.210 -14.689 -12.302 1.00 73.81 302 PRO A N 1
ATOM 2435 C CA . PRO A 1 302 ? 13.542 -14.961 -11.756 1.00 73.81 302 PRO A CA 1
ATOM 2436 C C . PRO A 1 302 ? 14.284 -13.697 -11.284 1.00 73.81 302 PRO A C 1
ATOM 2438 O O . PRO A 1 302 ? 15.445 -13.779 -10.890 1.00 73.81 302 PRO A O 1
ATOM 2441 N N . LYS A 1 303 ? 13.661 -12.518 -11.381 1.00 83.44 303 LYS A N 1
ATOM 2442 C CA . LYS A 1 303 ? 14.264 -11.211 -11.097 1.00 83.44 303 LYS A CA 1
ATOM 2443 C C . LYS A 1 303 ? 13.381 -10.429 -10.136 1.00 83.44 303 LYS A C 1
ATOM 2445 O O . LYS A 1 303 ? 12.159 -10.525 -10.205 1.00 83.44 303 LYS A O 1
ATOM 2450 N N . LEU A 1 304 ? 14.008 -9.612 -9.290 1.00 87.94 304 LEU A N 1
ATOM 2451 C CA . LEU A 1 304 ? 13.302 -8.704 -8.384 1.00 87.94 304 LEU A CA 1
ATOM 2452 C C . LEU A 1 304 ? 12.652 -7.539 -9.139 1.00 87.94 304 LEU A C 1
ATOM 2454 O O . LEU A 1 304 ? 11.643 -6.987 -8.693 1.00 87.94 304 LEU A O 1
ATOM 2458 N N . THR A 1 305 ? 13.258 -7.167 -10.266 1.00 91.69 305 THR A N 1
ATOM 2459 C CA . THR A 1 305 ? 12.924 -5.983 -11.047 1.00 91.69 305 THR A CA 1
ATOM 2460 C C . THR A 1 305 ? 12.493 -6.330 -12.467 1.00 91.69 305 THR A C 1
ATOM 2462 O O . THR A 1 305 ? 12.989 -7.279 -13.084 1.00 91.69 305 THR A O 1
ATOM 2465 N N . HIS A 1 306 ? 11.564 -5.536 -12.995 1.00 91.50 306 HIS A N 1
ATOM 2466 C CA . HIS A 1 306 ? 11.133 -5.575 -14.392 1.00 91.50 306 HIS A CA 1
ATOM 2467 C C . HIS A 1 306 ? 10.848 -4.168 -14.911 1.00 91.50 306 HIS A C 1
ATOM 2469 O O . HIS A 1 306 ? 10.820 -3.197 -14.148 1.00 91.50 306 HIS A O 1
ATOM 2475 N N . ASN A 1 307 ? 10.688 -4.041 -16.226 1.00 92.69 307 ASN A N 1
ATOM 2476 C CA . ASN A 1 307 ? 10.289 -2.781 -16.828 1.00 92.69 307 ASN A CA 1
ATOM 2477 C C . ASN A 1 307 ? 8.767 -2.640 -16.692 1.00 92.69 307 ASN A C 1
ATOM 2479 O O . ASN A 1 307 ? 8.008 -3.506 -17.121 1.00 92.69 307 ASN A O 1
ATOM 2483 N N . VAL A 1 308 ? 8.322 -1.528 -16.098 1.00 90.94 308 VAL A N 1
ATOM 2484 C CA . VAL A 1 308 ? 6.899 -1.245 -15.838 1.00 90.94 308 VAL A CA 1
ATOM 2485 C C . VAL A 1 308 ? 6.025 -1.265 -17.101 1.00 90.94 308 VAL A C 1
ATOM 2487 O O . VAL A 1 308 ? 4.810 -1.426 -17.000 1.00 90.94 308 VAL A O 1
ATOM 2490 N N . LEU A 1 309 ? 6.621 -1.095 -18.285 1.00 91.75 309 LEU A N 1
ATOM 2491 C CA . LEU A 1 309 ? 5.927 -1.094 -19.571 1.00 91.75 309 LEU A CA 1
ATOM 2492 C C . LEU A 1 309 ? 5.712 -2.500 -20.151 1.00 91.75 309 LEU A C 1
ATOM 2494 O O . LEU A 1 309 ? 4.792 -2.665 -20.952 1.00 91.75 309 LEU A O 1
ATOM 2498 N N . ASP A 1 310 ? 6.506 -3.497 -19.745 1.00 89.06 310 ASP A N 1
ATOM 2499 C CA . ASP A 1 310 ? 6.490 -4.851 -20.330 1.00 89.06 310 ASP A CA 1
ATOM 2500 C C . ASP A 1 310 ? 5.124 -5.538 -20.156 1.00 89.06 310 ASP A C 1
ATOM 2502 O O . ASP A 1 310 ? 4.651 -6.265 -21.032 1.00 89.06 310 ASP A O 1
ATOM 2506 N N . ASP A 1 311 ? 4.439 -5.250 -19.046 1.00 82.06 311 ASP A N 1
ATOM 2507 C CA . ASP A 1 311 ? 3.097 -5.769 -18.753 1.00 82.06 311 ASP A CA 1
ATOM 2508 C C . ASP A 1 311 ? 2.023 -5.216 -19.723 1.00 82.06 311 ASP A C 1
ATOM 2510 O O . ASP A 1 311 ? 0.920 -5.761 -19.822 1.00 82.06 311 ASP A O 1
ATOM 2514 N N . TYR A 1 312 ? 2.329 -4.137 -20.458 1.00 87.88 312 TYR A N 1
ATOM 2515 C CA . TYR A 1 312 ? 1.381 -3.381 -21.285 1.00 87.88 312 TYR A CA 1
ATOM 2516 C C . TYR A 1 312 ? 1.820 -3.219 -22.742 1.00 87.88 312 TYR A C 1
ATOM 2518 O O . TYR A 1 312 ? 1.149 -2.496 -23.480 1.00 87.88 312 TYR A O 1
ATOM 2526 N N . THR A 1 313 ? 2.888 -3.892 -23.180 1.00 86.69 313 THR A N 1
ATOM 2527 C CA . THR A 1 313 ? 3.452 -3.760 -24.536 1.00 86.69 313 THR A CA 1
ATOM 2528 C C . THR A 1 313 ? 2.380 -3.872 -25.619 1.00 86.69 313 THR A C 1
ATOM 2530 O O . THR A 1 313 ? 2.270 -2.991 -26.461 1.00 86.69 313 THR A O 1
ATOM 2533 N N . HIS A 1 314 ? 1.472 -4.850 -25.519 1.00 82.38 314 HIS A N 1
ATOM 2534 C CA . HIS A 1 314 ? 0.389 -5.014 -26.493 1.00 82.38 314 HIS A CA 1
ATOM 2535 C C . HIS A 1 314 ? -0.546 -3.793 -26.578 1.00 82.38 314 HIS A C 1
ATOM 2537 O O . HIS A 1 314 ? -0.983 -3.411 -27.659 1.00 82.38 314 HIS A O 1
ATOM 2543 N N . TYR A 1 315 ? -0.883 -3.162 -25.452 1.00 85.00 315 TYR A N 1
ATOM 2544 C CA . TYR A 1 315 ? -1.696 -1.942 -25.468 1.00 85.00 315 TYR A CA 1
ATOM 2545 C C . TYR A 1 315 ? -0.900 -0.762 -26.042 1.00 85.00 315 TYR A C 1
ATOM 2547 O O . TYR A 1 315 ? -1.428 0.013 -26.837 1.00 85.00 315 TYR A O 1
ATOM 2555 N N . ILE A 1 316 ? 0.373 -0.646 -25.651 1.00 89.00 316 ILE A N 1
ATOM 2556 C CA . ILE A 1 316 ? 1.274 0.431 -26.074 1.00 89.00 316 ILE A CA 1
ATOM 2557 C C . ILE A 1 316 ? 1.497 0.396 -27.591 1.00 89.00 316 ILE A C 1
ATOM 2559 O O . ILE A 1 316 ? 1.385 1.437 -28.237 1.00 89.00 316 ILE A O 1
ATOM 2563 N N . ASP A 1 317 ? 1.720 -0.788 -28.158 1.00 88.25 317 ASP A N 1
ATOM 2564 C CA . ASP A 1 317 ? 1.982 -0.989 -29.587 1.00 88.25 317 ASP A CA 1
ATOM 2565 C C . ASP A 1 317 ? 0.759 -0.674 -30.461 1.00 88.25 317 ASP A C 1
ATOM 2567 O O . ASP A 1 317 ? 0.896 -0.219 -31.597 1.00 88.25 317 ASP A O 1
ATOM 2571 N N . ASN A 1 318 ? -0.452 -0.867 -29.927 1.00 86.44 318 ASN A N 1
ATOM 2572 C CA . ASN A 1 318 ? -1.701 -0.596 -30.641 1.00 86.44 318 ASN A CA 1
ATOM 2573 C C . ASN A 1 318 ? -2.118 0.884 -30.633 1.00 86.44 318 ASN A C 1
ATOM 2575 O O . ASN A 1 318 ? -3.061 1.249 -31.339 1.00 86.44 318 ASN A O 1
ATOM 2579 N N . ILE A 1 319 ? -1.442 1.752 -29.870 1.00 86.88 319 ILE A N 1
ATOM 2580 C CA . ILE A 1 319 ? -1.707 3.197 -29.866 1.00 86.88 319 ILE A CA 1
ATOM 2581 C C . ILE A 1 319 ? -0.550 3.933 -30.555 1.00 86.88 319 ILE A C 1
ATOM 2583 O O . ILE A 1 319 ? 0.542 4.041 -29.991 1.00 86.88 319 ILE A O 1
ATOM 2587 N N . PRO A 1 320 ? -0.778 4.514 -31.750 1.00 89.75 320 PRO A N 1
ATOM 2588 C CA . PRO A 1 320 ? 0.271 5.184 -32.509 1.00 89.75 320 PRO A CA 1
ATOM 2589 C C . PRO A 1 320 ? 0.998 6.268 -31.701 1.00 89.75 320 PRO A C 1
ATOM 2591 O O . PRO A 1 320 ? 0.383 7.188 -31.160 1.00 89.75 320 PRO A O 1
ATOM 2594 N N . GLY A 1 321 ? 2.328 6.162 -31.634 1.00 91.50 321 GLY A N 1
ATOM 2595 C CA . GLY A 1 321 ? 3.198 7.124 -30.950 1.00 91.50 321 GLY A CA 1
ATOM 2596 C C . GLY A 1 321 ? 3.172 7.059 -29.419 1.00 91.50 321 GLY A C 1
ATOM 2597 O O . GLY A 1 321 ? 3.823 7.886 -28.778 1.00 91.50 321 GLY A O 1
ATOM 2598 N N . LEU A 1 322 ? 2.450 6.106 -28.812 1.00 92.50 322 LEU A N 1
ATOM 2599 C CA . LEU A 1 322 ? 2.409 5.974 -27.355 1.00 92.50 322 LEU A CA 1
ATOM 2600 C C . LEU A 1 322 ? 3.755 5.518 -26.779 1.00 92.50 322 LEU A C 1
ATOM 2602 O O . LEU A 1 322 ? 4.200 6.112 -25.803 1.00 92.50 322 LEU A O 1
ATOM 2606 N N . GLY A 1 323 ? 4.425 4.543 -27.402 1.00 92.56 323 GLY A N 1
ATOM 2607 C CA . GLY A 1 323 ? 5.761 4.097 -26.983 1.00 92.56 323 GLY A CA 1
ATOM 2608 C C . GLY A 1 323 ? 6.756 5.258 -26.890 1.00 92.56 323 GLY A C 1
ATOM 2609 O O . GLY A 1 323 ? 7.285 5.525 -25.816 1.00 92.56 323 GLY A O 1
ATOM 2610 N N . ASN A 1 324 ? 6.890 6.040 -27.968 1.00 93.62 324 ASN A N 1
ATOM 2611 C CA . ASN A 1 324 ? 7.768 7.218 -28.006 1.00 93.62 324 ASN A CA 1
ATOM 2612 C C . ASN A 1 324 ? 7.409 8.256 -26.930 1.00 93.62 324 ASN A C 1
ATOM 2614 O O . ASN A 1 324 ? 8.295 8.818 -26.293 1.00 93.62 324 ASN A O 1
ATOM 2618 N N . TYR A 1 325 ? 6.112 8.501 -26.706 1.00 93.88 325 TYR A N 1
ATOM 2619 C CA . TYR A 1 325 ? 5.663 9.404 -25.645 1.00 93.88 325 TYR A CA 1
ATOM 2620 C C . TYR A 1 325 ? 6.065 8.893 -24.254 1.00 93.88 325 TYR A C 1
ATOM 2622 O O . TYR A 1 325 ? 6.488 9.685 -23.418 1.00 93.88 325 TYR A O 1
ATOM 2630 N N . LEU A 1 326 ? 5.944 7.588 -23.993 1.00 93.69 326 LEU A N 1
ATOM 2631 C CA . LEU A 1 326 ? 6.326 6.989 -22.712 1.00 93.69 326 LEU A CA 1
ATOM 2632 C C . LEU A 1 326 ? 7.844 6.999 -22.508 1.00 93.69 326 LEU A C 1
ATOM 2634 O O . LEU A 1 326 ? 8.298 7.295 -21.407 1.00 93.69 326 LEU A O 1
ATOM 2638 N N . GLU A 1 327 ? 8.630 6.741 -23.552 1.00 92.75 327 GLU A N 1
ATOM 2639 C CA . GLU A 1 327 ? 10.089 6.863 -23.496 1.00 92.75 327 GLU A CA 1
ATOM 2640 C C . GLU A 1 327 ? 10.522 8.300 -23.183 1.00 92.75 327 GLU A C 1
ATOM 2642 O O . GLU A 1 327 ? 11.327 8.519 -22.276 1.00 92.75 327 GLU A O 1
ATOM 2647 N N . GLU A 1 328 ? 9.943 9.294 -23.861 1.00 93.00 328 GLU A N 1
ATOM 2648 C CA . GLU A 1 328 ? 10.196 10.709 -23.575 1.00 93.00 328 GLU A CA 1
ATOM 2649 C C . GLU A 1 328 ? 9.833 11.054 -22.122 1.00 93.00 328 GLU A C 1
ATOM 2651 O O . GLU A 1 328 ? 10.620 11.673 -21.402 1.00 93.00 328 GLU A O 1
ATOM 2656 N N . LEU A 1 329 ? 8.680 10.569 -21.659 1.00 92.44 329 LEU A N 1
ATOM 2657 C CA . LEU A 1 329 ? 8.184 10.762 -20.302 1.00 92.44 329 LEU A CA 1
ATOM 2658 C C . LEU A 1 329 ? 9.114 10.150 -19.235 1.00 92.44 329 LEU A C 1
ATOM 2660 O O . LEU A 1 329 ? 9.271 10.713 -18.148 1.00 92.44 329 LEU A O 1
ATOM 2664 N N . ILE A 1 330 ? 9.721 8.997 -19.517 1.00 92.50 330 ILE A N 1
ATOM 2665 C CA . ILE A 1 330 ? 10.603 8.281 -18.584 1.00 92.50 330 ILE A CA 1
ATOM 2666 C C . ILE A 1 330 ? 12.001 8.897 -18.568 1.00 92.50 330 ILE A C 1
ATOM 2668 O O . ILE A 1 330 ? 12.507 9.210 -17.490 1.00 92.50 330 ILE A O 1
ATOM 2672 N N . TYR A 1 331 ? 12.620 9.075 -19.736 1.00 92.31 331 TYR A N 1
ATOM 2673 C CA . TYR A 1 331 ? 14.044 9.402 -19.839 1.00 92.31 331 TYR A CA 1
ATOM 2674 C C . TYR A 1 331 ? 14.332 10.907 -19.908 1.00 92.31 331 TYR A C 1
ATOM 2676 O O . TYR A 1 331 ? 15.373 11.345 -19.412 1.00 92.31 331 TYR A O 1
ATOM 2684 N N . ASN A 1 332 ? 13.417 11.703 -20.474 1.00 88.06 332 ASN A N 1
ATOM 2685 C CA . ASN A 1 332 ? 13.675 13.108 -20.815 1.00 88.06 332 ASN A CA 1
ATOM 2686 C C . ASN A 1 332 ? 12.825 14.104 -20.012 1.00 88.06 332 ASN A C 1
ATOM 2688 O O . ASN A 1 332 ? 13.255 15.234 -19.782 1.00 88.06 332 ASN A O 1
ATOM 2692 N N . ASP A 1 333 ? 11.630 13.710 -19.571 1.00 80.56 333 ASP A N 1
ATOM 2693 C CA . ASP A 1 333 ? 10.692 14.629 -18.928 1.00 80.56 333 ASP A CA 1
ATOM 2694 C C . ASP A 1 333 ? 11.014 14.871 -17.443 1.00 80.56 333 ASP A C 1
ATOM 2696 O O . ASP A 1 333 ? 10.598 14.126 -16.545 1.00 80.56 333 ASP A O 1
ATOM 2700 N N . GLU A 1 334 ? 11.709 15.977 -17.183 1.00 78.75 334 GLU A N 1
ATOM 2701 C CA . GLU A 1 334 ? 11.863 16.574 -15.848 1.00 78.75 334 GLU A CA 1
ATOM 2702 C C . GLU A 1 334 ? 10.769 17.607 -15.528 1.00 78.75 334 GLU A C 1
ATOM 2704 O O . GLU A 1 334 ? 10.666 18.102 -14.401 1.00 78.75 334 GLU A O 1
ATOM 2709 N N . HIS A 1 335 ? 9.927 17.950 -16.503 1.00 81.06 335 HIS A N 1
ATOM 2710 C CA . HIS A 1 335 ? 8.941 19.005 -16.367 1.00 81.06 335 HIS A CA 1
ATOM 2711 C C . HIS A 1 335 ? 7.727 18.555 -15.561 1.00 81.06 335 HIS A C 1
ATOM 2713 O O . HIS A 1 335 ? 7.320 19.314 -14.683 1.00 81.06 335 HIS A O 1
ATOM 2719 N N . ILE A 1 336 ? 7.127 17.386 -15.812 1.00 81.69 336 ILE A N 1
ATOM 2720 C CA . ILE A 1 336 ? 5.831 17.003 -15.212 1.00 81.69 336 ILE A CA 1
ATOM 2721 C C . ILE A 1 336 ? 5.916 16.848 -13.690 1.00 81.69 336 ILE A C 1
ATOM 2723 O O . ILE A 1 336 ? 5.111 17.440 -12.963 1.00 81.69 336 ILE A O 1
ATOM 2727 N N . SER A 1 337 ? 6.911 16.114 -13.198 1.00 77.62 337 SER A N 1
ATOM 2728 C CA . SER A 1 337 ? 7.194 15.993 -11.770 1.00 77.62 337 SER A CA 1
ATOM 2729 C C . SER A 1 337 ? 8.668 15.696 -11.538 1.00 77.62 337 SER A C 1
ATOM 2731 O O . SER A 1 337 ? 9.201 14.734 -12.083 1.00 77.62 337 SER A O 1
ATOM 2733 N N . SER A 1 338 ? 9.279 16.488 -10.661 1.00 85.94 338 SER A N 1
ATOM 2734 C CA . SER A 1 338 ? 10.659 16.338 -10.201 1.00 85.94 338 SER A CA 1
ATOM 2735 C C . SER A 1 338 ? 10.759 15.692 -8.812 1.00 85.94 338 SER A C 1
ATOM 2737 O O . SER A 1 338 ? 11.823 15.744 -8.203 1.00 85.94 338 SER A O 1
ATOM 2739 N N . LEU A 1 339 ? 9.653 15.159 -8.269 1.00 92.94 339 LEU A N 1
ATOM 2740 C CA . LEU A 1 339 ? 9.655 14.551 -6.935 1.00 92.94 339 LEU A CA 1
ATOM 2741 C C . LEU A 1 339 ? 10.486 13.265 -6.929 1.00 92.94 339 LEU A C 1
ATOM 2743 O O . LEU A 1 339 ? 10.243 12.360 -7.728 1.00 92.94 339 LEU A O 1
ATOM 2747 N N . ALA A 1 340 ? 11.423 13.171 -5.991 1.00 94.69 340 ALA A N 1
ATOM 2748 C CA . ALA A 1 340 ? 12.206 11.963 -5.767 1.00 94.69 340 ALA A CA 1
ATOM 2749 C C . ALA A 1 340 ? 11.364 10.865 -5.091 1.00 94.69 340 ALA A C 1
ATOM 2751 O O . ALA A 1 340 ? 10.387 11.152 -4.401 1.00 94.69 340 ALA A O 1
ATOM 2752 N N . PHE A 1 341 ? 11.779 9.598 -5.202 1.00 97.44 341 PHE A N 1
ATOM 2753 C CA . PHE A 1 341 ? 11.029 8.460 -4.647 1.00 97.44 341 PHE A CA 1
ATOM 2754 C C . PHE A 1 341 ? 10.648 8.640 -3.165 1.00 97.44 341 PHE A C 1
ATOM 2756 O O . PHE A 1 341 ? 9.490 8.469 -2.795 1.00 97.44 341 PHE A O 1
ATOM 2763 N N . HIS A 1 342 ? 11.591 9.077 -2.322 1.00 97.38 342 HIS A N 1
ATOM 2764 C CA . HIS A 1 342 ? 11.339 9.316 -0.895 1.00 97.38 342 HIS A CA 1
ATOM 2765 C C . HIS A 1 342 ? 10.311 10.427 -0.623 1.00 97.38 342 HIS A C 1
ATOM 2767 O O . HIS A 1 342 ? 9.576 10.359 0.358 1.00 97.38 342 HIS A O 1
ATOM 2773 N N . GLU A 1 343 ? 10.233 11.433 -1.494 1.00 97.44 343 GLU A N 1
ATOM 2774 C CA . GLU A 1 343 ? 9.260 12.520 -1.401 1.00 97.44 343 GLU A CA 1
ATOM 2775 C C . GLU A 1 343 ? 7.853 12.067 -1.793 1.00 97.44 343 GLU A C 1
ATOM 2777 O O . GLU A 1 343 ? 6.866 12.563 -1.242 1.00 97.44 343 GLU A O 1
ATOM 2782 N N . VAL A 1 344 ? 7.759 11.152 -2.760 1.00 97.88 344 VAL A N 1
ATOM 2783 C CA . VAL A 1 344 ? 6.496 10.529 -3.165 1.00 97.88 344 VAL A CA 1
ATOM 2784 C C . VAL A 1 344 ? 6.030 9.552 -2.090 1.00 97.88 344 VAL A C 1
ATOM 2786 O O . VAL A 1 344 ? 4.870 9.606 -1.690 1.00 97.88 344 VAL A O 1
ATOM 2789 N N . TYR A 1 345 ? 6.945 8.731 -1.569 1.00 98.44 345 TYR A N 1
ATOM 2790 C CA . TYR A 1 345 ? 6.700 7.816 -0.458 1.00 98.44 345 TYR A CA 1
ATOM 2791 C C . TYR A 1 345 ? 6.165 8.546 0.772 1.00 98.44 345 TYR A C 1
ATOM 2793 O O . TYR A 1 345 ?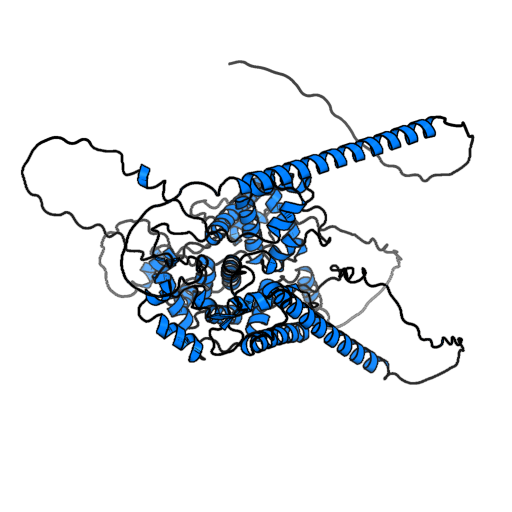 5.095 8.198 1.259 1.00 98.44 345 TYR A O 1
ATOM 2801 N N . GLU A 1 346 ? 6.843 9.603 1.229 1.00 97.81 346 GLU A N 1
ATOM 2802 C CA . GLU A 1 346 ? 6.384 10.379 2.383 1.00 97.81 346 GLU A CA 1
ATOM 2803 C C . GLU A 1 346 ? 4.944 10.873 2.194 1.00 97.81 346 GLU A C 1
ATOM 2805 O O . GLU A 1 346 ? 4.096 10.683 3.064 1.00 97.81 346 GLU A O 1
ATOM 2810 N N . ARG A 1 347 ? 4.655 11.486 1.043 1.00 98.00 347 ARG A N 1
ATOM 2811 C CA . ARG A 1 347 ? 3.325 12.033 0.757 1.00 98.00 347 ARG A CA 1
ATOM 2812 C C . ARG A 1 347 ? 2.268 10.943 0.664 1.00 98.00 347 ARG A C 1
ATOM 2814 O O . ARG A 1 347 ? 1.160 11.149 1.143 1.00 98.00 347 ARG A O 1
ATOM 2821 N N . LEU A 1 348 ? 2.598 9.795 0.074 1.00 98.06 348 LEU A N 1
ATOM 2822 C CA . LEU A 1 348 ? 1.702 8.646 0.036 1.00 98.06 348 LEU A CA 1
ATOM 2823 C C . LEU A 1 348 ? 1.354 8.186 1.452 1.00 98.06 348 LEU A C 1
ATOM 2825 O O . LEU A 1 348 ? 0.176 8.028 1.753 1.00 98.06 348 LEU A O 1
ATOM 2829 N N . VAL A 1 349 ? 2.351 8.021 2.326 1.00 97.19 349 VAL A N 1
ATOM 2830 C CA . VAL A 1 349 ? 2.121 7.589 3.712 1.00 97.19 349 VAL A CA 1
ATOM 2831 C C . VAL A 1 349 ? 1.212 8.575 4.450 1.00 97.19 349 VAL A C 1
ATOM 2833 O O . VAL A 1 349 ? 0.296 8.135 5.140 1.00 97.19 349 VAL A O 1
ATOM 2836 N N . LEU A 1 350 ? 1.388 9.887 4.246 1.00 96.12 350 LEU A N 1
ATOM 2837 C CA . LEU A 1 350 ? 0.507 10.915 4.821 1.00 96.12 350 LEU A CA 1
ATOM 2838 C C . LEU A 1 350 ? -0.951 10.784 4.358 1.00 96.12 350 LEU A C 1
ATOM 2840 O O . LEU A 1 350 ? -1.858 11.051 5.139 1.00 96.12 350 LEU A O 1
ATOM 2844 N N . VAL A 1 351 ? -1.188 10.362 3.111 1.00 96.06 351 VAL A N 1
ATOM 2845 C CA . VAL A 1 351 ? -2.547 10.093 2.618 1.00 96.06 351 VAL A CA 1
ATOM 2846 C C . VAL A 1 351 ? -3.098 8.800 3.211 1.00 96.06 351 VAL A C 1
ATOM 2848 O O . VAL A 1 351 ? -4.214 8.799 3.721 1.00 96.06 351 VAL A O 1
ATOM 2851 N N . LEU A 1 352 ? -2.342 7.699 3.156 1.00 95.56 352 LEU A N 1
ATOM 2852 C CA . LEU A 1 352 ? -2.836 6.388 3.591 1.00 95.56 352 LEU A CA 1
ATOM 2853 C C . LEU A 1 352 ? -3.107 6.353 5.100 1.00 95.56 352 LEU A C 1
ATOM 2855 O O . LEU A 1 352 ? -4.138 5.834 5.519 1.00 95.56 352 LEU A O 1
ATOM 2859 N N . LEU A 1 353 ? -2.226 6.960 5.898 1.00 93.50 353 LEU A N 1
ATOM 2860 C CA . LEU A 1 353 ? -2.323 7.021 7.360 1.00 93.50 353 LEU A CA 1
ATOM 2861 C C . LEU A 1 353 ? -3.036 8.272 7.878 1.00 93.50 353 LEU A C 1
ATOM 2863 O O . LEU A 1 353 ? -2.971 8.549 9.078 1.00 93.50 353 LEU A O 1
ATOM 2867 N N . HIS A 1 354 ? -3.691 9.035 6.999 1.00 91.38 354 HIS A N 1
ATOM 2868 C CA . HIS A 1 354 ? -4.425 10.216 7.423 1.00 91.38 354 HIS A CA 1
ATOM 2869 C C . HIS A 1 354 ? -5.448 9.845 8.496 1.00 91.38 354 HIS A C 1
ATOM 2871 O O . HIS A 1 354 ? -6.175 8.861 8.358 1.00 91.38 354 HIS A O 1
ATOM 2877 N N . CYS A 1 355 ? -5.517 10.655 9.543 1.00 85.31 355 CYS A N 1
ATOM 2878 C CA . CYS A 1 355 ? -6.577 10.657 10.536 1.00 85.31 355 CYS A CA 1
ATOM 2879 C C . CYS A 1 355 ? -7.013 12.118 10.693 1.00 85.31 355 CYS A C 1
ATOM 2881 O O . CYS A 1 355 ? -6.153 12.988 10.713 1.00 85.31 355 CYS A O 1
ATOM 2883 N N . PRO A 1 356 ? -8.299 12.449 10.781 1.00 76.31 356 PRO A N 1
ATOM 2884 C CA . PRO A 1 356 ? -8.704 13.800 11.145 1.00 76.31 356 PRO A CA 1
ATOM 2885 C C . PRO A 1 356 ? -8.305 14.109 12.595 1.00 76.31 356 PRO A C 1
ATOM 2887 O O . PRO A 1 356 ? -8.239 13.216 13.442 1.00 76.31 356 PRO A O 1
ATOM 2890 N N . GLU A 1 357 ? -8.055 15.385 12.893 1.00 70.44 357 GLU A N 1
ATOM 2891 C CA . GLU A 1 357 ? -7.856 15.824 14.274 1.00 70.44 357 GLU A CA 1
ATOM 2892 C C . GLU A 1 357 ? -9.162 15.655 15.071 1.00 70.44 357 GLU A C 1
ATOM 2894 O O . GLU A 1 357 ? -10.205 16.118 14.599 1.00 70.44 357 GLU A O 1
ATOM 2899 N N . PRO A 1 358 ? -9.136 15.039 16.269 1.00 66.69 358 PRO A N 1
ATOM 2900 C CA . PRO A 1 358 ? -10.332 14.916 17.092 1.00 66.69 358 PRO A CA 1
ATOM 2901 C C . PRO A 1 358 ? -10.854 16.305 17.481 1.00 66.69 358 PRO A C 1
ATOM 2903 O O . PRO A 1 358 ? -10.104 17.158 17.967 1.00 66.69 358 PRO A O 1
ATOM 2906 N N . ASP A 1 359 ? -12.162 16.524 17.315 1.00 62.91 359 ASP A N 1
ATOM 2907 C CA . ASP A 1 359 ? -12.822 17.813 17.576 1.00 62.91 359 ASP A CA 1
ATOM 2908 C C . ASP A 1 359 ? -12.591 18.339 19.007 1.00 62.91 359 ASP A C 1
ATOM 2910 O O . ASP A 1 359 ? -12.628 19.551 19.247 1.00 62.91 359 ASP A O 1
ATOM 2914 N N . SER A 1 360 ? -12.289 17.448 19.958 1.00 55.19 360 SER A N 1
ATOM 2915 C CA . SER A 1 360 ? -12.006 17.784 21.358 1.00 55.19 360 SER A CA 1
ATOM 2916 C C . SER A 1 360 ? -10.824 18.747 21.535 1.00 55.19 360 SER A C 1
ATOM 2918 O O . SER A 1 360 ? -10.836 19.552 22.469 1.00 55.19 360 SER A O 1
ATOM 2920 N N . ARG A 1 361 ? -9.838 18.745 20.623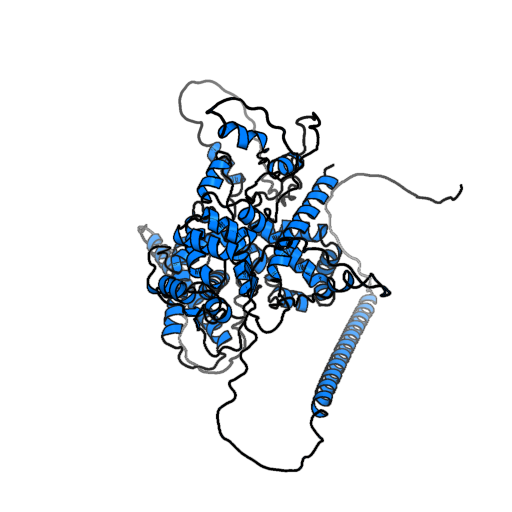 1.00 53.16 361 ARG A N 1
ATOM 2921 C CA . ARG A 1 361 ? -8.696 19.679 20.680 1.00 53.16 361 ARG A CA 1
ATOM 2922 C C . ARG A 1 361 ? -9.022 21.074 20.159 1.00 53.16 361 ARG A C 1
ATOM 2924 O O . ARG A 1 361 ? -8.507 22.058 20.687 1.00 53.16 361 ARG A O 1
ATOM 2931 N N . LYS A 1 362 ? -9.926 21.197 19.183 1.00 54.66 362 LYS A N 1
ATOM 2932 C CA . LYS A 1 362 ? -10.289 22.508 18.617 1.00 54.66 362 LYS A CA 1
ATOM 2933 C C . LYS A 1 362 ? -11.008 23.397 19.633 1.00 54.66 362 LYS A C 1
ATOM 2935 O O . LYS A 1 362 ? -10.806 24.611 19.627 1.00 54.66 362 LYS A O 1
ATOM 2940 N N . GLN A 1 363 ? -11.787 22.810 20.546 1.00 51.31 363 GLN A N 1
ATOM 2941 C CA . GLN A 1 363 ? -12.474 23.570 21.598 1.00 51.31 363 GLN A CA 1
ATOM 2942 C C . GLN A 1 363 ? -11.518 24.092 22.682 1.00 51.31 363 GLN A C 1
ATOM 2944 O O . GLN A 1 363 ? -11.720 25.190 23.203 1.00 51.31 363 GLN A O 1
ATOM 2949 N N . THR A 1 364 ? -10.441 23.365 22.998 1.00 52.78 364 THR A N 1
ATOM 2950 C CA . THR A 1 364 ? -9.474 23.798 24.022 1.00 52.78 364 THR A CA 1
ATOM 2951 C C . THR A 1 364 ? -8.626 24.983 23.553 1.00 52.78 364 THR A C 1
ATOM 2953 O O . THR A 1 364 ? -8.267 25.833 24.365 1.00 52.78 364 THR A O 1
ATOM 2956 N N . SER A 1 365 ? -8.359 25.103 22.248 1.00 52.81 365 SER A N 1
ATOM 2957 C CA . SER A 1 365 ? -7.602 26.234 21.693 1.00 52.81 365 SER A CA 1
ATOM 2958 C C . SER A 1 365 ? -8.411 27.529 21.548 1.00 52.81 365 SER A C 1
ATOM 2960 O O . SER A 1 365 ? -7.810 28.598 21.527 1.00 52.81 365 SER A O 1
ATOM 2962 N N . GLN A 1 366 ? -9.748 27.477 21.478 1.00 54.84 366 GLN A N 1
ATOM 2963 C CA . GLN A 1 366 ? -10.579 28.688 21.346 1.00 54.84 366 GLN A CA 1
ATOM 2964 C C . GLN A 1 366 ? -10.987 29.315 22.688 1.00 54.84 366 GLN A C 1
ATOM 2966 O O . GLN A 1 366 ? -11.197 30.524 22.751 1.00 54.84 366 GLN A O 1
ATOM 2971 N N . ASN A 1 367 ? -11.016 28.546 23.781 1.00 52.12 367 ASN A N 1
ATOM 2972 C CA . ASN A 1 367 ? -11.428 29.055 25.097 1.00 52.12 367 ASN A CA 1
ATOM 2973 C C . ASN A 1 367 ? -10.287 29.680 25.933 1.00 52.12 367 ASN A C 1
ATOM 2975 O O . ASN A 1 367 ? -10.528 30.144 27.044 1.00 52.12 367 ASN A O 1
ATOM 2979 N N . GLY A 1 368 ? -9.052 29.731 25.418 1.00 51.28 368 GLY A N 1
ATOM 2980 C CA . GLY A 1 368 ? -7.879 30.257 26.136 1.00 51.28 368 GLY A CA 1
ATOM 2981 C C . GLY A 1 368 ? -7.501 31.717 25.846 1.00 51.28 368 GLY A C 1
ATOM 2982 O O . GLY A 1 368 ? -6.477 32.177 26.345 1.00 51.28 368 GLY A O 1
ATOM 2983 N N . SER A 1 369 ? -8.261 32.451 25.022 1.00 48.22 369 SER A N 1
ATOM 2984 C CA . SER A 1 369 ? -7.803 33.732 24.437 1.00 48.22 369 SER A CA 1
ATOM 2985 C C . SER A 1 369 ? -8.574 34.990 24.870 1.00 48.22 369 SER A C 1
ATOM 2987 O O . SER A 1 369 ? -8.351 36.059 24.307 1.00 48.22 369 SER A O 1
ATOM 2989 N N . THR A 1 370 ? -9.430 34.920 25.893 1.00 48.09 370 THR A N 1
ATOM 2990 C CA . THR A 1 370 ? -10.145 36.089 26.445 1.00 48.09 370 THR A CA 1
ATOM 2991 C C . THR A 1 370 ? -9.797 36.300 27.919 1.00 48.09 370 THR A C 1
ATOM 2993 O O . THR A 1 370 ? -10.517 35.853 28.807 1.00 48.09 370 THR A O 1
ATOM 2996 N N . GLY A 1 371 ? -8.682 36.972 28.207 1.00 38.19 371 GLY A N 1
ATOM 2997 C CA . GLY A 1 371 ? -8.296 37.264 29.590 1.00 38.19 371 GLY A CA 1
ATOM 2998 C C . GLY A 1 371 ? -7.104 38.203 29.691 1.00 38.19 371 GLY A C 1
ATOM 2999 O O . GLY A 1 371 ? -5.994 37.769 29.974 1.00 38.19 371 GLY A O 1
ATOM 3000 N N . GLY A 1 372 ? -7.318 39.497 29.446 1.00 37.62 372 GLY A N 1
ATOM 3001 C CA . GLY A 1 372 ? -6.257 40.489 29.598 1.00 37.62 372 GLY A CA 1
ATOM 3002 C C . GLY A 1 372 ? -6.733 41.928 29.463 1.00 37.62 372 GLY A C 1
ATOM 3003 O O . GLY A 1 372 ? -6.587 42.503 28.388 1.00 37.62 372 GLY A O 1
ATOM 3004 N N . LYS A 1 373 ? -7.269 42.493 30.556 1.00 46.69 373 LYS A N 1
ATOM 3005 C CA . LYS A 1 373 ? -6.928 43.818 31.127 1.00 46.69 373 LYS A CA 1
ATOM 3006 C C . LYS A 1 373 ? -8.032 44.340 32.059 1.00 46.69 373 LYS A C 1
ATOM 3008 O O . LYS A 1 373 ? -9.142 44.582 31.607 1.00 46.69 373 LYS A O 1
ATOM 3013 N N . GLY A 1 374 ? -7.639 44.632 33.300 1.00 43.03 374 GLY A N 1
ATOM 3014 C CA . GLY A 1 374 ? -8.025 45.873 33.978 1.00 43.03 374 GLY A CA 1
ATOM 3015 C C . GLY A 1 374 ? -9.215 45.829 34.938 1.00 43.03 374 GLY A C 1
ATOM 3016 O O . GLY A 1 374 ? -10.345 46.035 34.524 1.00 43.03 374 GLY A O 1
ATOM 3017 N N . ASP A 1 375 ? -8.872 45.723 36.224 1.00 45.50 375 ASP A N 1
ATOM 3018 C CA . ASP A 1 375 ? -9.241 46.694 37.266 1.00 45.50 375 ASP A CA 1
ATOM 3019 C C . ASP A 1 375 ? -10.581 46.599 38.042 1.00 45.50 375 ASP A C 1
ATOM 3021 O O . ASP A 1 375 ? -11.675 46.768 37.519 1.00 45.50 375 ASP A O 1
ATOM 3025 N N . VAL A 1 376 ? -10.382 46.504 39.374 1.00 51.19 376 VAL A N 1
ATOM 3026 C CA . VAL A 1 376 ? -11.157 47.080 40.501 1.00 51.19 376 VAL A CA 1
ATOM 3027 C C . VAL A 1 376 ? -12.150 46.171 41.254 1.00 51.19 376 VAL A C 1
ATOM 3029 O O . VAL A 1 376 ? -13.306 46.001 40.896 1.00 51.19 376 VAL A O 1
ATOM 3032 N N . ALA A 1 377 ? -11.627 45.653 42.376 1.00 45.28 377 ALA A N 1
ATOM 3033 C CA . ALA A 1 377 ? -12.169 45.616 43.745 1.00 45.28 377 ALA A CA 1
ATOM 3034 C C . ALA A 1 377 ? -13.691 45.474 43.962 1.00 45.28 377 ALA A C 1
ATOM 3036 O O . ALA A 1 377 ? -14.452 46.395 43.688 1.00 45.28 377 ALA A O 1
ATOM 3037 N N . SER A 1 378 ? -14.127 44.449 44.703 1.00 51.31 378 SER A N 1
ATOM 3038 C CA . SER A 1 378 ? -14.227 44.474 46.181 1.00 51.31 378 SER A CA 1
ATOM 3039 C C . SER A 1 378 ? -15.080 43.315 46.746 1.00 51.31 378 SER A C 1
ATOM 3041 O O . SER A 1 378 ? -16.115 42.961 46.199 1.00 51.31 378 SER A O 1
ATOM 3043 N N . ASN A 1 379 ? -14.599 42.793 47.881 1.00 43.12 379 ASN A N 1
ATOM 3044 C CA . ASN A 1 379 ? -15.303 42.212 49.034 1.00 43.12 379 ASN A CA 1
ATOM 3045 C C . ASN A 1 379 ? -16.106 40.892 48.950 1.00 43.12 379 ASN A C 1
ATOM 3047 O O . ASN A 1 379 ? -17.274 40.847 48.592 1.00 43.12 379 ASN A O 1
ATOM 3051 N N . ASP A 1 380 ? -15.441 39.872 49.505 1.00 42.41 380 ASP A N 1
ATOM 3052 C CA . ASP A 1 380 ? -15.777 39.162 50.754 1.00 42.41 380 ASP A CA 1
ATOM 3053 C C . ASP A 1 380 ? -16.870 38.077 50.842 1.00 42.41 380 ASP A C 1
ATOM 3055 O O . ASP A 1 380 ? -18.042 38.274 50.551 1.00 42.41 380 ASP A O 1
ATOM 3059 N N . HIS A 1 381 ? -16.417 36.982 51.477 1.00 46.72 381 HIS A N 1
ATOM 3060 C CA . HIS A 1 381 ? -17.137 36.055 52.363 1.00 46.72 381 HIS A CA 1
ATOM 3061 C C . HIS A 1 381 ? -18.103 35.028 51.734 1.00 46.72 381 HIS A C 1
ATOM 3063 O O . HIS A 1 381 ? -19.284 35.285 51.555 1.00 46.72 381 HIS A O 1
ATOM 3069 N N . HIS A 1 382 ? -17.656 33.775 51.563 1.00 46.31 382 HIS A N 1
ATOM 3070 C CA . HIS A 1 382 ? -17.787 32.734 52.598 1.00 46.31 382 HIS A CA 1
ATOM 3071 C C . HIS A 1 382 ? -17.372 31.332 52.116 1.00 46.31 382 HIS A C 1
ATOM 3073 O O . HIS A 1 382 ? -17.580 30.930 50.976 1.00 46.31 382 HIS A O 1
ATOM 3079 N N . ASN A 1 383 ? -16.790 30.604 53.071 1.00 38.75 383 ASN A N 1
ATOM 3080 C CA . ASN A 1 383 ? -16.505 29.174 53.106 1.00 38.75 383 ASN A CA 1
ATOM 3081 C C . ASN A 1 383 ? -17.550 28.291 52.405 1.00 38.75 383 ASN A C 1
ATOM 3083 O O . ASN A 1 383 ? -18.723 28.346 52.752 1.00 38.75 383 ASN A O 1
ATOM 3087 N N . HIS A 1 384 ? -17.083 27.332 51.602 1.00 43.03 384 HIS A N 1
ATOM 3088 C CA . HIS A 1 384 ? -17.338 25.922 51.906 1.00 43.03 384 HIS A CA 1
ATOM 3089 C C . HIS A 1 384 ? -16.367 25.004 51.157 1.00 43.03 384 HIS A C 1
ATOM 3091 O O . HIS A 1 384 ? -16.325 24.955 49.930 1.00 43.03 384 HIS A O 1
ATOM 3097 N N . HIS A 1 385 ? -15.589 24.254 51.940 1.00 39.53 385 HIS A N 1
ATOM 3098 C CA . HIS A 1 385 ? -14.936 23.023 51.520 1.00 39.53 385 HIS A CA 1
ATOM 3099 C C . HIS A 1 385 ? -15.949 22.105 50.839 1.00 39.53 385 HIS A C 1
ATOM 3101 O O . HIS A 1 385 ? -16.922 21.703 51.475 1.00 39.53 385 HIS A O 1
ATOM 3107 N N . ASN A 1 386 ? -15.679 21.714 49.595 1.00 41.50 386 ASN A N 1
ATOM 3108 C CA . ASN A 1 386 ? -16.238 20.483 49.070 1.00 41.50 386 ASN A CA 1
ATOM 3109 C C . ASN A 1 386 ? -15.179 19.679 48.322 1.00 41.50 386 ASN A C 1
ATOM 3111 O O . ASN A 1 386 ? -14.506 20.138 47.400 1.00 41.50 386 ASN A O 1
ATOM 3115 N N . HIS A 1 387 ? -15.021 18.469 48.831 1.00 37.53 387 HIS A N 1
ATOM 3116 C CA . HIS A 1 387 ? -14.055 17.458 48.471 1.00 37.53 387 HIS A CA 1
ATOM 3117 C C . HIS A 1 387 ? -14.549 16.803 47.173 1.00 37.53 387 HIS A C 1
ATOM 3119 O O . HIS A 1 387 ? -15.416 15.932 47.205 1.00 37.53 387 HIS A O 1
ATOM 3125 N N . HIS A 1 388 ? -14.066 17.267 46.016 1.00 40.50 388 HIS A N 1
ATOM 3126 C CA . HIS A 1 388 ? -14.439 16.666 44.736 1.00 40.50 388 HIS A CA 1
ATOM 3127 C C . HIS A 1 388 ? -13.683 15.351 44.533 1.00 40.50 388 HIS A C 1
ATOM 3129 O O . HIS A 1 388 ? -12.496 15.306 44.216 1.00 40.50 388 HIS A O 1
ATOM 3135 N N . HIS A 1 389 ? -14.430 14.280 44.775 1.00 36.84 389 HIS A N 1
ATOM 3136 C CA . HIS A 1 389 ? -14.129 12.896 44.468 1.00 36.84 389 HIS A CA 1
ATOM 3137 C C . HIS A 1 389 ? -13.787 12.750 42.973 1.00 36.84 389 HIS A C 1
ATOM 3139 O O . HIS A 1 389 ? -14.609 13.058 42.107 1.00 36.84 389 HIS A O 1
ATOM 3145 N N . TYR A 1 390 ? -12.566 12.299 42.674 1.00 33.94 390 TYR A N 1
ATOM 3146 C CA . TYR A 1 390 ? -12.141 11.895 41.335 1.00 33.94 390 TYR A CA 1
ATOM 3147 C C . TYR A 1 390 ? -12.852 10.589 40.959 1.00 33.94 390 TYR A C 1
ATOM 3149 O O . TYR A 1 390 ? -12.368 9.501 41.263 1.00 33.94 390 TYR A O 1
ATOM 3157 N N . HIS A 1 391 ? -14.001 10.686 40.290 1.00 34.69 391 HIS A N 1
ATOM 3158 C CA . HIS A 1 391 ? -14.558 9.559 39.550 1.00 34.69 391 HIS A CA 1
ATOM 3159 C C . HIS A 1 391 ? -13.915 9.511 38.161 1.00 34.69 391 HIS A C 1
ATOM 3161 O O . HIS A 1 391 ? -14.225 10.309 37.278 1.00 34.69 391 HIS A O 1
ATOM 3167 N N . HIS A 1 392 ? -13.010 8.549 37.985 1.00 35.22 392 HIS A N 1
ATOM 3168 C CA . HIS A 1 392 ? -12.561 8.058 36.687 1.00 35.22 392 HIS A CA 1
ATOM 3169 C C . HIS A 1 392 ? -13.781 7.506 35.926 1.00 35.22 392 HIS A C 1
ATOM 3171 O O . HIS A 1 392 ? -14.185 6.360 36.118 1.00 35.22 392 HIS A O 1
ATOM 3177 N N . HIS A 1 393 ? -14.401 8.331 35.083 1.00 32.19 393 HIS A N 1
ATOM 3178 C CA . HIS A 1 393 ? -15.391 7.872 34.116 1.00 32.19 393 HIS A CA 1
ATOM 3179 C C . HIS A 1 393 ? -14.645 7.231 32.939 1.00 32.19 393 HIS A C 1
ATOM 3181 O O . HIS A 1 393 ? -14.200 7.908 32.018 1.00 32.19 393 HIS A O 1
ATOM 3187 N N . HIS A 1 394 ? -14.519 5.903 32.965 1.00 32.59 394 HIS A N 1
ATOM 3188 C CA . HIS A 1 394 ? -14.408 5.108 31.744 1.00 32.59 394 HIS A CA 1
ATOM 3189 C C . HIS A 1 394 ? -15.771 5.175 31.035 1.00 32.59 394 HIS A C 1
ATOM 3191 O O . HIS A 1 394 ? -16.610 4.290 31.179 1.00 32.59 394 HIS A O 1
ATOM 3197 N N . GLN A 1 395 ? -16.041 6.273 30.327 1.00 30.94 395 GLN A N 1
ATOM 3198 C CA . GLN A 1 395 ? -17.054 6.262 29.278 1.00 30.94 395 GLN A CA 1
ATOM 3199 C C . GLN A 1 395 ? -16.417 5.557 28.084 1.00 30.94 395 GLN A C 1
ATOM 3201 O O . GLN A 1 395 ? -15.559 6.105 27.403 1.00 30.94 395 GLN A O 1
ATOM 3206 N N . GLN A 1 396 ? -16.798 4.297 27.875 1.00 30.42 396 GLN A N 1
ATOM 3207 C CA . GLN A 1 396 ? -16.853 3.768 26.521 1.00 30.42 396 GLN A CA 1
ATOM 3208 C C . GLN A 1 396 ? -17.787 4.711 25.766 1.00 30.42 396 GLN A C 1
ATOM 3210 O O . GLN A 1 396 ? -18.986 4.726 26.056 1.00 30.42 396 GLN A O 1
ATOM 3215 N N . ASP A 1 397 ? -17.231 5.549 24.893 1.00 37.59 397 ASP A N 1
ATOM 3216 C CA . ASP A 1 397 ? -18.006 6.378 23.981 1.00 37.59 397 ASP A CA 1
ATOM 3217 C C . ASP A 1 397 ? -18.938 5.442 23.208 1.00 37.59 397 ASP A C 1
ATOM 3219 O O . ASP A 1 397 ? -18.529 4.728 22.289 1.00 37.59 397 ASP A O 1
ATOM 3223 N N . GLN A 1 398 ? -20.206 5.392 23.627 1.00 38.06 398 GLN A N 1
ATOM 3224 C CA . GLN A 1 398 ? -21.269 4.908 22.768 1.00 38.06 398 GLN A CA 1
ATOM 3225 C C . GLN A 1 398 ? -21.158 5.772 21.522 1.00 38.06 398 GLN A C 1
ATOM 3227 O O . GLN A 1 398 ? -21.410 6.974 21.608 1.00 38.06 398 GLN A O 1
ATOM 3232 N N . LEU A 1 399 ? -20.719 5.175 20.407 1.00 45.19 399 LEU A N 1
ATOM 3233 C CA . LEU A 1 399 ? -20.763 5.786 19.083 1.00 45.19 399 LEU A CA 1
ATOM 3234 C C . LEU A 1 399 ? -22.057 6.586 19.008 1.00 45.19 399 LEU A C 1
ATOM 3236 O O . LEU A 1 399 ? -23.144 6.003 19.075 1.00 45.19 399 LEU A O 1
ATOM 3240 N N . ASN A 1 400 ? -21.935 7.915 18.976 1.00 39.41 400 ASN A N 1
ATOM 3241 C CA . ASN A 1 400 ? -23.084 8.787 18.833 1.00 39.41 400 ASN A CA 1
ATOM 3242 C C . ASN A 1 400 ? -23.717 8.379 17.506 1.00 39.41 400 ASN A C 1
ATOM 3244 O O . ASN A 1 400 ? -23.221 8.758 16.446 1.00 39.41 400 ASN A O 1
ATOM 3248 N N . LYS A 1 401 ? -24.792 7.582 17.572 1.00 44.62 401 LYS A N 1
ATOM 3249 C CA . LYS A 1 401 ? -25.527 7.043 16.413 1.00 44.62 401 LYS A CA 1
ATOM 3250 C C . LYS A 1 401 ? -25.940 8.140 15.424 1.00 44.62 401 LYS A C 1
ATOM 3252 O O . LYS A 1 401 ? -26.306 7.869 14.297 1.00 44.62 401 LYS A O 1
ATOM 3257 N N . THR A 1 402 ? -25.866 9.389 15.861 1.00 43.56 402 THR A N 1
ATOM 3258 C CA . THR A 1 402 ? -26.394 10.585 15.230 1.00 43.56 402 THR A CA 1
ATOM 3259 C C . THR A 1 402 ? -25.385 11.366 14.387 1.00 43.56 402 THR A C 1
ATOM 3261 O O . THR A 1 402 ? -25.786 12.333 13.737 1.00 43.56 402 THR A O 1
ATOM 3264 N N . ARG A 1 403 ? -24.094 11.009 14.360 1.00 49.28 403 ARG A N 1
ATOM 3265 C CA . ARG A 1 403 ? -23.120 11.622 13.441 1.00 49.28 403 ARG A CA 1
ATOM 3266 C C . ARG A 1 403 ? -22.369 10.543 12.681 1.00 49.28 403 ARG A C 1
ATOM 3268 O O . ARG A 1 403 ? -21.562 9.828 13.264 1.00 49.28 403 ARG A O 1
ATOM 3275 N N . LEU A 1 404 ? -22.602 10.480 11.367 1.00 53.88 404 LEU A N 1
ATOM 3276 C CA . LEU A 1 404 ? -21.682 9.809 10.452 1.00 53.88 404 LEU A CA 1
ATOM 3277 C C . LEU A 1 404 ? -20.249 10.248 10.773 1.00 53.88 404 LEU A C 1
ATOM 3279 O O . LEU A 1 404 ? -20.041 11.440 11.037 1.00 53.88 404 LEU A O 1
ATOM 3283 N N . PRO A 1 405 ? -19.256 9.352 10.684 1.00 56.19 405 PRO A N 1
ATOM 3284 C CA . PRO A 1 405 ? -17.880 9.782 10.526 1.00 56.19 405 PRO A CA 1
ATOM 3285 C C . PRO A 1 405 ? -17.788 10.496 9.171 1.00 56.19 405 PRO A C 1
ATOM 3287 O O . PRO A 1 405 ? -17.499 9.899 8.145 1.00 56.19 405 PRO A O 1
ATOM 3290 N N . VAL A 1 406 ? -18.139 11.785 9.132 1.00 61.75 406 VAL A N 1
ATOM 3291 C CA . VAL A 1 406 ? -17.918 12.651 7.961 1.00 61.75 406 VAL A CA 1
ATOM 3292 C C . VAL A 1 406 ? -16.416 12.833 7.757 1.00 61.75 406 VAL A C 1
ATOM 3294 O O . VAL A 1 406 ? -15.938 13.040 6.646 1.00 61.75 406 VAL A O 1
ATOM 3297 N N . THR A 1 407 ? -15.669 12.716 8.849 1.00 71.12 407 THR A N 1
ATOM 3298 C CA . THR A 1 407 ? -14.221 12.658 8.880 1.00 71.12 407 THR A CA 1
ATOM 3299 C C . THR A 1 407 ? -13.798 11.189 8.963 1.00 71.12 407 THR A C 1
ATOM 3301 O O . THR A 1 407 ? -14.481 10.386 9.594 1.00 71.12 407 THR A O 1
ATOM 3304 N N . GLY A 1 408 ? -12.680 10.807 8.337 1.00 75.44 408 GLY A N 1
ATOM 3305 C CA . GLY A 1 408 ? -12.224 9.411 8.315 1.00 75.44 408 GLY A CA 1
ATOM 3306 C C . GLY A 1 408 ? -12.051 8.741 9.686 1.00 75.44 408 GLY A C 1
ATOM 3307 O O . GLY A 1 408 ? -11.945 7.523 9.738 1.00 75.44 408 GLY A O 1
ATOM 3308 N N . GLY A 1 409 ? -12.012 9.504 10.779 1.00 84.06 409 GLY A N 1
ATOM 3309 C CA . GLY A 1 409 ? -11.836 9.025 12.148 1.00 84.06 409 GLY A CA 1
ATOM 3310 C C . GLY A 1 409 ? -10.491 8.351 12.433 1.00 84.06 409 GLY A C 1
ATOM 3311 O O . GLY A 1 409 ? -9.657 8.172 11.532 1.00 84.06 409 GLY A O 1
ATOM 3312 N N . THR A 1 410 ? -10.290 7.976 13.696 1.00 87.50 410 THR A N 1
ATOM 3313 C CA . THR A 1 410 ? -9.193 7.107 14.141 1.00 87.50 410 THR A CA 1
ATOM 3314 C C . THR A 1 410 ? -9.370 5.689 13.607 1.00 87.50 410 THR A C 1
ATOM 3316 O O . THR A 1 410 ? -10.435 5.310 13.109 1.00 87.50 410 THR A O 1
ATOM 3319 N N . ILE A 1 411 ? -8.330 4.857 13.703 1.00 88.38 411 ILE A N 1
ATOM 3320 C CA . ILE A 1 411 ? -8.464 3.455 13.285 1.00 88.38 411 ILE A CA 1
ATOM 3321 C C . ILE A 1 411 ? -9.503 2.701 14.129 1.00 88.38 411 ILE A C 1
ATOM 3323 O O . ILE A 1 411 ? -10.243 1.880 13.592 1.00 88.38 411 ILE A O 1
ATOM 3327 N N . GLU A 1 412 ? -9.614 3.013 15.419 1.00 85.81 412 GLU A N 1
ATOM 3328 C CA . GLU A 1 412 ? -10.608 2.424 16.317 1.00 85.81 412 GLU A CA 1
ATOM 3329 C C . GLU A 1 412 ? -12.036 2.807 15.903 1.00 85.81 412 GLU A C 1
ATOM 3331 O O . GLU A 1 412 ? -12.924 1.950 15.873 1.00 85.81 412 GLU A O 1
ATOM 3336 N N . GLU A 1 413 ? -12.252 4.066 15.511 1.00 87.06 413 GLU A N 1
ATOM 3337 C CA . GLU A 1 413 ? -13.532 4.548 14.982 1.00 87.06 413 GLU A CA 1
ATOM 3338 C C . GLU A 1 413 ? -13.876 3.865 13.653 1.00 87.06 413 GLU A C 1
ATOM 3340 O O . GLU A 1 413 ? -14.998 3.386 13.483 1.00 87.06 413 GLU A O 1
ATOM 3345 N N . ARG A 1 414 ? -12.904 3.724 12.737 1.00 90.06 414 ARG A N 1
ATOM 3346 C CA . ARG A 1 414 ? -13.096 3.017 11.455 1.00 90.06 414 ARG A CA 1
ATOM 3347 C C . ARG A 1 414 ? -13.449 1.554 11.643 1.00 90.06 414 ARG A C 1
ATOM 3349 O O . ARG A 1 414 ? -14.339 1.059 10.962 1.00 90.06 414 ARG A O 1
ATOM 3356 N N . VAL A 1 415 ? -12.757 0.858 12.542 1.00 90.19 415 VAL A N 1
ATOM 3357 C CA . VAL A 1 415 ? -13.036 -0.549 12.856 1.00 90.19 415 VAL A CA 1
ATOM 3358 C C . VAL A 1 415 ? -14.428 -0.682 13.467 1.00 90.19 415 VAL A C 1
ATOM 3360 O O . VAL A 1 415 ? -15.214 -1.520 13.029 1.00 90.19 415 VAL A O 1
ATOM 3363 N N . SER A 1 416 ? -14.773 0.182 14.423 1.00 89.31 416 SER A N 1
ATOM 3364 C CA . SER A 1 416 ? -16.093 0.170 15.060 1.00 89.31 416 SER A CA 1
ATOM 3365 C C . SER A 1 416 ? -17.211 0.442 14.049 1.00 89.31 416 SER A C 1
ATOM 3367 O O . SER A 1 416 ? -18.220 -0.266 14.034 1.00 89.31 416 SER A O 1
ATOM 3369 N N . PHE A 1 417 ? -17.008 1.410 13.151 1.00 91.12 417 PHE A N 1
ATOM 3370 C CA . PHE A 1 417 ? -17.951 1.724 12.082 1.00 91.12 417 PHE A CA 1
ATOM 3371 C C . PHE A 1 417 ? -18.040 0.604 11.037 1.00 91.12 417 PHE A C 1
ATOM 3373 O O . PHE A 1 417 ? -19.137 0.237 10.627 1.00 91.12 417 PHE A O 1
ATOM 3380 N N . PHE A 1 418 ? -16.920 -0.024 10.675 1.00 93.75 418 PHE A N 1
ATOM 3381 C CA . PHE A 1 418 ? -16.906 -1.199 9.804 1.00 93.75 418 PHE A CA 1
ATOM 3382 C C . PHE A 1 418 ? -17.748 -2.344 10.378 1.00 93.75 418 PHE A C 1
ATOM 3384 O O . PHE A 1 418 ? -18.581 -2.897 9.667 1.00 93.75 418 PHE A O 1
ATOM 3391 N N . ILE A 1 419 ? -17.585 -2.675 11.664 1.00 92.44 419 ILE A N 1
ATOM 3392 C CA . ILE A 1 419 ? -18.370 -3.732 12.328 1.00 92.44 419 ILE A CA 1
ATOM 3393 C C . ILE A 1 419 ? -19.859 -3.372 12.342 1.00 92.44 419 ILE A C 1
ATOM 3395 O O . ILE A 1 419 ? -20.712 -4.234 12.127 1.00 92.44 419 ILE A O 1
ATOM 3399 N N . PHE A 1 420 ? -20.179 -2.102 12.597 1.00 92.38 420 PHE A N 1
ATOM 3400 C CA . PHE A 1 420 ? -21.551 -1.609 12.563 1.00 92.38 420 PHE A CA 1
ATOM 3401 C C . PHE A 1 420 ? -22.183 -1.781 11.175 1.00 92.38 420 PHE A C 1
ATOM 3403 O O . PHE A 1 420 ? -23.244 -2.397 11.055 1.00 92.38 420 PHE A O 1
ATOM 3410 N N . CYS A 1 421 ? -21.507 -1.314 10.123 1.00 94.12 421 CYS A N 1
ATOM 3411 C CA . CYS A 1 421 ? -21.982 -1.452 8.752 1.00 94.12 421 CYS A CA 1
ATOM 3412 C C . CYS A 1 421 ? -22.042 -2.921 8.308 1.00 94.12 421 CYS A C 1
ATOM 3414 O O . CYS A 1 421 ? -23.005 -3.298 7.649 1.00 94.12 421 CYS A O 1
ATOM 3416 N N . LEU A 1 422 ? -21.086 -3.770 8.707 1.00 94.94 422 LEU A N 1
ATOM 3417 C CA . LEU A 1 422 ? -21.096 -5.209 8.416 1.00 94.94 422 LEU A CA 1
ATOM 3418 C C . LEU A 1 422 ? -22.362 -5.880 8.971 1.00 94.94 422 LEU A C 1
ATOM 3420 O O . LEU A 1 422 ? -23.058 -6.563 8.228 1.00 94.94 422 LEU A O 1
ATOM 3424 N N . ARG A 1 423 ? -22.708 -5.621 10.241 1.00 94.12 423 ARG A N 1
ATOM 3425 C CA . ARG A 1 423 ? -23.930 -6.149 10.882 1.00 94.12 423 ARG A CA 1
ATOM 3426 C C . ARG A 1 423 ? -25.213 -5.696 10.195 1.00 94.12 423 ARG A C 1
ATOM 3428 O O . ARG A 1 423 ? -26.178 -6.449 10.148 1.00 94.12 423 ARG A O 1
ATOM 3435 N N . LYS A 1 424 ? -25.242 -4.453 9.712 1.00 93.50 424 LYS A N 1
ATOM 3436 C CA . LYS A 1 424 ? -26.416 -3.863 9.056 1.00 93.50 424 LYS A CA 1
ATOM 3437 C C . LYS A 1 424 ? -26.580 -4.336 7.611 1.00 93.50 424 LYS A C 1
ATOM 3439 O O . LYS A 1 424 ? -27.699 -4.579 7.173 1.00 93.50 424 LYS A O 1
ATOM 3444 N N . LEU A 1 425 ? -25.483 -4.434 6.864 1.00 95.56 425 LEU A N 1
ATOM 3445 C CA . LEU A 1 425 ? -25.515 -4.678 5.422 1.00 95.56 425 LEU A CA 1
ATOM 3446 C C . LEU A 1 425 ? -25.433 -6.156 5.043 1.00 95.56 425 LEU A C 1
ATOM 3448 O O . LEU A 1 425 ? -26.062 -6.533 4.051 1.00 95.56 425 LEU A O 1
ATOM 3452 N N . LEU A 1 426 ? -24.687 -6.947 5.822 1.00 96.25 426 LEU A N 1
ATOM 3453 C CA . LEU A 1 426 ? -24.429 -8.379 5.627 1.00 96.25 426 LEU A CA 1
ATOM 3454 C C . LEU A 1 426 ? -24.668 -9.141 6.951 1.00 96.25 426 LEU A C 1
ATOM 3456 O O . LEU A 1 426 ? -23.713 -9.645 7.555 1.00 96.25 426 LEU A O 1
ATOM 3460 N N . PRO A 1 427 ? -25.912 -9.173 7.468 1.00 95.56 427 PRO A N 1
ATOM 3461 C CA . PRO A 1 427 ? -26.202 -9.732 8.787 1.00 95.56 427 PRO A CA 1
ATOM 3462 C C . PRO A 1 427 ? -25.864 -11.224 8.893 1.00 95.56 427 PRO A C 1
ATOM 3464 O O . PRO A 1 427 ? -25.356 -11.645 9.930 1.00 95.56 427 PRO A O 1
ATOM 3467 N N . GLU A 1 428 ? -26.070 -12.010 7.833 1.00 95.44 428 GLU A N 1
ATOM 3468 C CA . GLU A 1 428 ? -25.753 -13.441 7.794 1.00 95.44 428 GLU A CA 1
ATOM 3469 C C . GLU A 1 428 ? -24.246 -13.679 7.943 1.00 95.44 428 GLU A C 1
ATOM 3471 O O . GLU A 1 428 ? -23.809 -14.401 8.841 1.00 95.44 428 GLU A O 1
ATOM 3476 N N . LEU A 1 429 ? -23.435 -13.000 7.126 1.00 96.06 429 LEU A N 1
ATOM 3477 C CA . LEU A 1 429 ? -21.978 -13.077 7.219 1.00 96.06 429 LEU A CA 1
ATOM 3478 C C . LEU A 1 429 ? -21.462 -12.534 8.558 1.00 96.06 429 LEU A C 1
ATOM 3480 O O . LEU A 1 429 ? -20.531 -13.090 9.139 1.00 96.06 429 LEU A O 1
ATOM 3484 N N . SER A 1 430 ? -22.065 -11.459 9.074 1.00 94.81 430 SER A N 1
ATOM 3485 C CA . SER A 1 430 ? -21.698 -10.912 10.381 1.00 94.81 430 SER A CA 1
ATOM 3486 C C . SER A 1 430 ? -21.986 -11.888 11.520 1.00 94.81 430 SER A C 1
ATOM 3488 O O . SER A 1 430 ? -21.216 -11.921 12.481 1.00 94.81 430 SER A O 1
ATOM 3490 N N . GLN A 1 431 ? -23.096 -12.623 11.447 1.00 94.50 431 GLN A N 1
ATOM 3491 C CA . GLN A 1 431 ? -23.451 -13.645 12.423 1.00 94.50 431 GLN A CA 1
ATOM 3492 C C . GLN A 1 431 ? -22.453 -14.803 12.353 1.00 94.50 431 GLN A C 1
ATOM 3494 O O . GLN A 1 431 ? -21.900 -15.187 13.380 1.00 94.50 431 GLN A O 1
ATOM 3499 N N . TYR A 1 432 ? -22.123 -15.260 11.145 1.00 95.19 432 TYR A N 1
ATOM 3500 C CA . TYR A 1 432 ? -21.108 -16.290 10.941 1.00 95.19 432 TYR A CA 1
ATOM 3501 C C . TYR A 1 432 ? -19.733 -15.867 11.488 1.00 95.19 432 TYR A C 1
ATOM 3503 O O . TYR A 1 432 ? -19.087 -16.606 12.222 1.00 95.19 432 TYR A O 1
ATOM 3511 N N . PHE A 1 433 ? -19.306 -14.623 11.245 1.00 93.81 433 PHE A N 1
ATOM 3512 C CA . PHE A 1 433 ? -18.056 -14.085 11.802 1.00 93.81 433 PHE A CA 1
ATOM 3513 C C . PHE A 1 433 ? -18.066 -13.981 13.330 1.00 93.81 433 PHE A C 1
ATOM 3515 O O . PHE A 1 433 ? -17.003 -14.013 13.957 1.00 93.81 433 PHE A O 1
ATOM 3522 N N . HIS A 1 434 ? -19.241 -13.807 13.936 1.00 90.94 434 HIS A N 1
ATOM 3523 C CA . HIS A 1 434 ? -19.388 -13.828 15.384 1.00 90.94 434 HIS A CA 1
ATOM 3524 C C . HIS A 1 434 ? -19.254 -15.254 15.935 1.00 90.94 434 HIS A C 1
ATOM 3526 O O . HIS A 1 434 ? -18.532 -15.446 16.913 1.00 90.94 434 HIS A O 1
ATOM 3532 N N . GLU A 1 435 ? -19.885 -16.233 15.281 1.00 92.75 435 GLU A N 1
ATOM 3533 C CA . GLU A 1 435 ? -19.809 -17.662 15.622 1.00 92.75 435 GLU A CA 1
ATOM 3534 C C . GLU A 1 435 ? -18.376 -18.201 15.497 1.00 92.75 435 GLU A C 1
ATOM 3536 O O . GLU A 1 435 ? -17.851 -18.772 16.452 1.00 92.75 435 GLU A O 1
ATOM 3541 N N . GLU A 1 436 ? -17.696 -17.891 14.391 1.00 91.56 436 GLU A N 1
ATOM 3542 C CA . GLU A 1 436 ? -16.296 -18.259 14.120 1.00 91.56 436 GLU A CA 1
ATOM 3543 C C . GLU A 1 436 ? -15.269 -17.377 14.861 1.00 91.56 436 GLU A C 1
ATOM 3545 O O . GLU A 1 436 ? -14.059 -17.487 14.649 1.00 91.56 436 GLU A O 1
ATOM 3550 N N . GLN A 1 437 ? -15.713 -16.459 15.732 1.00 89.00 437 GLN A N 1
ATOM 3551 C CA . GLN A 1 437 ? -14.833 -15.580 16.518 1.00 89.00 437 GLN A CA 1
ATOM 3552 C C . GLN A 1 437 ? -13.788 -14.842 15.652 1.00 89.00 437 GLN A C 1
ATOM 3554 O O . GLN A 1 437 ? -12.608 -14.727 16.002 1.00 89.00 437 GLN A O 1
ATOM 3559 N N . ILE A 1 438 ? -14.203 -14.349 14.482 1.00 88.94 438 ILE A N 1
ATOM 3560 C CA . ILE A 1 438 ? -13.328 -13.644 13.529 1.00 88.94 438 ILE A CA 1
ATOM 3561 C C . ILE A 1 438 ? -13.003 -12.228 14.009 1.00 88.94 438 ILE A C 1
ATOM 3563 O O . ILE A 1 438 ? -11.919 -11.726 13.737 1.00 88.94 438 ILE A O 1
ATOM 3567 N N . LEU A 1 439 ? -13.940 -11.584 14.716 1.00 84.06 439 LEU A N 1
ATOM 3568 C CA . LEU A 1 439 ? -13.869 -10.172 15.128 1.00 84.06 439 LEU A CA 1
ATOM 3569 C C . LEU A 1 439 ? -13.906 -9.987 16.660 1.00 84.06 439 LEU A C 1
ATOM 3571 O O . LEU A 1 439 ? -14.288 -8.928 17.154 1.00 84.06 439 LEU A O 1
ATOM 3575 N N . SER A 1 440 ? -13.614 -11.031 17.441 1.00 69.94 440 SER A N 1
ATOM 3576 C CA . SER A 1 440 ? -13.811 -11.017 18.899 1.00 69.94 440 SER A CA 1
ATOM 3577 C C . SER A 1 440 ? -12.619 -10.488 19.705 1.00 69.94 440 SER A C 1
ATOM 3579 O O . SER A 1 440 ? -12.772 -10.284 20.909 1.00 69.94 440 SER A O 1
ATOM 3581 N N . LYS A 1 441 ? -11.436 -10.281 19.103 1.00 66.38 441 LYS A N 1
ATOM 3582 C CA . LYS A 1 441 ? -10.210 -9.887 19.824 1.00 66.38 441 LYS A CA 1
ATOM 3583 C C . LYS A 1 441 ? -9.430 -8.787 19.099 1.00 66.38 441 LYS A C 1
ATOM 3585 O O . LYS A 1 441 ? -8.230 -8.920 18.847 1.00 66.38 441 LYS A O 1
ATOM 3590 N N . PHE A 1 442 ? -10.082 -7.653 18.858 1.00 60.34 442 PHE A N 1
ATOM 3591 C CA . PHE A 1 442 ? -9.376 -6.466 18.382 1.00 60.34 442 PHE A CA 1
ATOM 3592 C C . PHE A 1 442 ? -8.268 -6.070 19.367 1.00 60.34 442 PHE A C 1
ATOM 3594 O O . PHE A 1 442 ? -8.523 -5.850 20.549 1.00 60.34 442 PHE A O 1
ATOM 3601 N N . GLY A 1 443 ? -7.029 -6.020 18.872 1.00 52.81 443 GLY A N 1
ATOM 3602 C CA . GLY A 1 443 ? -5.820 -5.794 19.673 1.00 52.81 443 GLY A CA 1
ATOM 3603 C C . GLY A 1 443 ? -4.976 -7.051 19.916 1.00 52.81 443 GLY A C 1
ATOM 3604 O O . GLY A 1 443 ? -3.845 -6.933 20.377 1.00 52.81 443 GLY A O 1
ATOM 3605 N N . CYS A 1 444 ? -5.474 -8.244 19.573 1.00 49.09 444 CYS A N 1
ATOM 3606 C CA . CYS A 1 444 ? -4.651 -9.447 19.461 1.00 49.09 444 CYS A CA 1
ATOM 3607 C C . CYS A 1 444 ? -4.088 -9.560 18.033 1.00 49.09 444 CYS A C 1
ATOM 3609 O O . CYS A 1 444 ? -4.757 -9.174 17.073 1.00 49.09 444 CYS A O 1
ATOM 3611 N N . LEU A 1 445 ? -2.870 -10.095 17.894 1.00 53.41 445 LEU A N 1
ATOM 3612 C CA . LEU A 1 445 ? -2.140 -10.250 16.621 1.00 53.41 445 LEU A CA 1
ATOM 3613 C C . LEU A 1 445 ? -2.945 -10.995 15.534 1.00 53.41 445 LEU A C 1
ATOM 3615 O O . LEU A 1 445 ? -2.674 -10.854 14.345 1.00 53.41 445 LEU A O 1
ATOM 3619 N N . ASP A 1 446 ? -3.967 -11.757 15.922 1.00 51.66 446 ASP A N 1
ATOM 3620 C CA . ASP A 1 446 ? -4.746 -12.583 15.001 1.00 51.66 446 ASP A CA 1
ATOM 3621 C C . ASP A 1 446 ? -5.709 -11.777 14.104 1.00 51.66 446 ASP A C 1
ATOM 3623 O O . ASP A 1 446 ? -6.000 -12.207 12.984 1.00 51.66 446 ASP A O 1
ATOM 3627 N N . ASP A 1 447 ? -6.188 -10.600 14.538 1.00 62.34 447 ASP A N 1
ATOM 3628 C CA . ASP A 1 447 ? -7.159 -9.758 13.801 1.00 62.34 447 ASP A CA 1
ATOM 3629 C C . ASP A 1 447 ? -6.473 -8.748 12.843 1.00 62.34 447 ASP A C 1
ATOM 3631 O O . ASP A 1 447 ? -7.077 -7.775 12.381 1.00 62.34 447 ASP A O 1
ATOM 3635 N N . GLU A 1 448 ? -5.198 -8.974 12.507 1.00 80.25 448 GLU A N 1
ATOM 3636 C CA . GLU A 1 448 ? -4.369 -8.054 11.717 1.00 80.25 448 GLU A CA 1
ATOM 3637 C C . GLU A 1 448 ? -4.948 -7.706 10.337 1.00 80.25 448 GLU A C 1
ATOM 3639 O O . GLU A 1 448 ? -4.712 -6.605 9.832 1.00 80.25 448 GLU A O 1
ATOM 3644 N N . TRP A 1 449 ? -5.697 -8.615 9.700 1.00 89.00 449 TRP A N 1
ATOM 3645 C CA . TRP A 1 449 ? -6.161 -8.425 8.321 1.00 89.00 449 TRP A CA 1
ATOM 3646 C C . TRP A 1 449 ? -7.003 -7.151 8.162 1.00 89.00 449 TRP A C 1
ATOM 3648 O O . TRP A 1 449 ? -6.803 -6.412 7.197 1.00 89.00 449 TRP A O 1
ATOM 3658 N N . LEU A 1 450 ? -7.875 -6.835 9.129 1.00 91.50 450 LEU A N 1
ATOM 3659 C CA . LEU A 1 450 ? -8.734 -5.652 9.047 1.00 91.50 450 LEU A CA 1
ATOM 3660 C C . LEU A 1 450 ? -7.919 -4.361 9.186 1.00 91.50 450 LEU A C 1
ATOM 3662 O O . LEU A 1 450 ? -8.181 -3.381 8.490 1.00 91.50 450 LEU A O 1
ATOM 3666 N N . ILE A 1 451 ? -6.878 -4.370 10.023 1.00 90.38 451 ILE A N 1
ATOM 3667 C CA . ILE A 1 451 ? -5.934 -3.251 10.144 1.00 90.38 451 ILE A CA 1
ATOM 3668 C C . ILE A 1 451 ? -5.172 -3.058 8.828 1.00 90.38 451 ILE A C 1
ATOM 3670 O O . ILE A 1 451 ? -5.053 -1.929 8.344 1.00 90.38 451 ILE A O 1
ATOM 3674 N N . TRP A 1 452 ? -4.728 -4.146 8.189 1.00 91.94 452 TRP A N 1
ATOM 3675 C CA . TRP A 1 452 ? -4.111 -4.084 6.861 1.00 91.94 452 TRP A CA 1
ATOM 3676 C C . TRP A 1 452 ? -5.042 -3.483 5.806 1.00 91.94 452 TRP A C 1
ATOM 3678 O O . TRP A 1 452 ? -4.562 -2.760 4.934 1.00 91.94 452 TRP A O 1
ATOM 3688 N N . TRP A 1 453 ? -6.350 -3.729 5.886 1.00 94.44 453 TRP A N 1
ATOM 3689 C CA . TRP A 1 453 ? -7.330 -3.162 4.958 1.00 94.44 453 TRP A CA 1
ATOM 3690 C C . TRP A 1 453 ? -7.624 -1.686 5.259 1.00 94.44 453 TRP A C 1
ATOM 3692 O O . TRP A 1 453 ? -7.513 -0.863 4.355 1.00 94.44 453 TRP A O 1
ATOM 3702 N N . LEU A 1 454 ? -7.944 -1.331 6.510 1.00 93.19 454 LEU A N 1
ATOM 3703 C CA . LEU A 1 454 ? -8.467 -0.004 6.873 1.00 93.19 454 LEU A CA 1
ATOM 3704 C C . LEU A 1 454 ? -7.394 1.020 7.277 1.00 93.19 454 LEU A C 1
ATOM 3706 O O . LEU A 1 454 ? -7.503 2.192 6.914 1.00 93.19 454 LEU A O 1
ATOM 3710 N N . LYS A 1 455 ? -6.357 0.612 8.026 1.00 91.44 455 LYS A N 1
ATOM 3711 C CA . LYS A 1 455 ? -5.242 1.503 8.414 1.00 91.44 455 LYS A CA 1
ATOM 3712 C C . LYS A 1 455 ? -4.255 1.637 7.267 1.00 91.44 455 LYS A C 1
ATOM 3714 O O . LYS A 1 455 ? -3.824 2.733 6.931 1.00 91.44 455 LYS A O 1
ATOM 3719 N N . PHE A 1 456 ? -3.907 0.508 6.655 1.00 93.12 456 PHE A N 1
ATOM 3720 C CA . PHE A 1 456 ? -2.849 0.444 5.652 1.00 93.12 456 PHE A CA 1
ATOM 3721 C C . PHE A 1 456 ? -3.368 0.307 4.216 1.00 93.12 456 PHE A C 1
ATO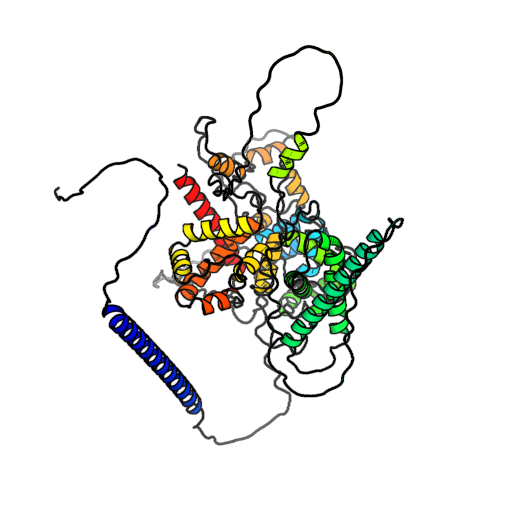M 3723 O O . PHE A 1 456 ? -2.577 0.029 3.318 1.00 93.12 456 PHE A O 1
ATOM 3730 N N . CYS A 1 457 ? -4.665 0.529 3.972 1.00 94.56 457 CYS A N 1
ATOM 3731 C CA . CYS A 1 457 ? -5.263 0.583 2.630 1.00 94.56 457 CYS A CA 1
ATOM 3732 C C . CYS A 1 457 ? -4.878 -0.615 1.736 1.00 94.56 457 CYS A C 1
ATOM 3734 O O . CYS A 1 457 ? -4.519 -0.449 0.565 1.00 94.56 457 CYS A O 1
ATOM 3736 N N . GLY A 1 458 ? -4.862 -1.814 2.321 1.00 92.75 458 GLY A N 1
ATOM 3737 C CA . GLY A 1 458 ? -4.616 -3.082 1.642 1.00 92.75 458 GLY A CA 1
ATOM 3738 C C . GLY A 1 458 ? -3.172 -3.366 1.232 1.00 92.75 458 GLY A C 1
ATOM 3739 O O . GLY A 1 458 ? -2.953 -4.290 0.448 1.00 92.75 458 GLY A O 1
ATOM 3740 N N . THR A 1 459 ? -2.178 -2.632 1.749 1.00 91.94 459 THR A N 1
ATOM 3741 C CA . THR A 1 459 ? -0.748 -2.795 1.393 1.00 91.94 459 THR A CA 1
ATOM 3742 C C . THR A 1 459 ? -0.268 -4.246 1.398 1.00 91.94 459 THR A C 1
ATOM 3744 O O . THR A 1 459 ? 0.415 -4.671 0.470 1.00 91.94 459 THR A O 1
ATOM 3747 N N . LYS A 1 460 ? -0.640 -5.030 2.412 1.00 88.50 460 LYS A N 1
ATOM 3748 C CA . LYS A 1 460 ? -0.262 -6.447 2.535 1.00 88.50 460 LYS A CA 1
ATOM 3749 C C . LYS A 1 460 ? -1.389 -7.409 2.162 1.00 88.50 460 LYS A C 1
ATOM 3751 O O . LYS A 1 460 ? -1.127 -8.594 2.028 1.00 88.50 460 LYS A O 1
ATOM 3756 N N . ALA A 1 461 ? -2.631 -6.983 1.992 1.00 87.38 461 ALA A N 1
ATOM 3757 C CA . ALA A 1 461 ? -3.729 -7.936 1.790 1.00 87.38 461 ALA A CA 1
ATOM 3758 C C . ALA A 1 461 ? -4.171 -8.054 0.329 1.00 87.38 461 ALA A C 1
ATOM 3760 O O . ALA A 1 461 ? -4.585 -9.128 -0.101 1.00 87.38 461 ALA A O 1
ATOM 3761 N N . TRP A 1 462 ? -4.052 -6.972 -0.438 1.00 90.81 462 TRP A N 1
ATOM 3762 C CA . TRP A 1 462 ? -4.598 -6.891 -1.790 1.00 90.81 462 TRP A CA 1
ATOM 3763 C C . TRP A 1 462 ? -3.545 -7.162 -2.856 1.00 90.81 462 TRP A C 1
ATOM 3765 O O . TRP A 1 462 ? -2.339 -7.027 -2.612 1.00 90.81 462 TRP A O 1
ATOM 3775 N N . SER A 1 463 ? -4.017 -7.551 -4.041 1.00 88.88 463 SER A N 1
ATOM 3776 C CA . SER A 1 463 ? -3.155 -7.727 -5.204 1.00 88.88 463 SER A CA 1
ATOM 3777 C C . SER A 1 463 ? -2.533 -6.396 -5.629 1.00 88.88 463 SER A C 1
ATOM 3779 O O . SER A 1 463 ? -3.063 -5.321 -5.319 1.00 88.88 463 SER A O 1
ATOM 3781 N N . LYS A 1 464 ? -1.424 -6.454 -6.375 1.00 89.38 464 LYS A N 1
ATOM 3782 C CA . LYS A 1 464 ? -0.780 -5.269 -6.967 1.00 89.38 464 LYS A CA 1
ATOM 3783 C C . LYS A 1 464 ? -1.792 -4.346 -7.658 1.00 89.38 464 LYS A C 1
ATOM 3785 O O . LYS A 1 464 ? -1.816 -3.142 -7.385 1.00 89.38 464 LYS A O 1
ATOM 3790 N N . PHE A 1 465 ? -2.642 -4.904 -8.519 1.00 89.06 465 PHE A N 1
ATOM 3791 C CA . PHE A 1 465 ? -3.578 -4.148 -9.357 1.00 89.06 465 PHE A CA 1
ATOM 3792 C C . PHE A 1 465 ? -4.750 -3.564 -8.572 1.00 89.06 465 PHE A C 1
ATOM 3794 O O . PHE A 1 465 ? -5.047 -2.379 -8.745 1.00 89.06 465 PHE A O 1
ATOM 3801 N N . ASP A 1 466 ? -5.359 -4.349 -7.678 1.00 91.12 466 ASP A N 1
ATOM 3802 C CA . ASP A 1 466 ? -6.472 -3.882 -6.846 1.00 91.12 466 ASP A CA 1
ATOM 3803 C C . ASP A 1 466 ? -6.001 -2.748 -5.938 1.00 91.12 466 ASP A C 1
ATOM 3805 O O . ASP A 1 466 ? -6.596 -1.672 -5.907 1.00 91.12 466 ASP A O 1
ATOM 3809 N N . ARG A 1 467 ? -4.851 -2.939 -5.281 1.00 93.75 467 ARG A N 1
ATOM 3810 C CA . ARG A 1 467 ? -4.225 -1.913 -4.447 1.00 93.75 467 ARG A CA 1
ATOM 3811 C C . ARG A 1 467 ? -3.915 -0.649 -5.241 1.00 93.75 467 ARG A C 1
ATOM 3813 O O . ARG A 1 467 ? -4.239 0.439 -4.781 1.00 93.75 467 ARG A O 1
ATOM 3820 N N . GLY A 1 468 ? -3.339 -0.780 -6.438 1.00 94.50 468 GLY A N 1
ATOM 3821 C CA . GLY A 1 468 ? -3.076 0.359 -7.319 1.00 94.50 468 GLY A CA 1
ATOM 3822 C C . GLY A 1 468 ? -4.347 1.144 -7.660 1.00 94.50 468 GLY A C 1
ATOM 3823 O O . GLY A 1 468 ? -4.343 2.371 -7.589 1.00 94.50 468 GLY A O 1
ATOM 3824 N N . ARG A 1 469 ? -5.456 0.453 -7.956 1.00 94.12 469 ARG A N 1
ATOM 3825 C CA . ARG A 1 469 ? -6.747 1.093 -8.253 1.00 94.12 469 ARG A CA 1
ATOM 3826 C C . ARG A 1 469 ? -7.366 1.773 -7.031 1.00 94.12 469 ARG A C 1
ATOM 3828 O O . ARG A 1 469 ? -7.917 2.869 -7.171 1.00 94.12 469 ARG A O 1
ATOM 3835 N N . ILE A 1 470 ? -7.272 1.158 -5.851 1.00 95.88 470 ILE A N 1
ATOM 3836 C CA . ILE A 1 470 ? -7.732 1.784 -4.607 1.00 95.88 470 ILE A CA 1
ATOM 3837 C C . ILE A 1 470 ? -6.867 2.993 -4.264 1.00 95.88 470 ILE A C 1
ATOM 3839 O O . ILE A 1 470 ? -7.394 4.029 -3.876 1.00 95.88 470 ILE A O 1
ATOM 3843 N N . TRP A 1 471 ? -5.556 2.933 -4.479 1.00 97.62 471 TRP A N 1
ATOM 3844 C CA . TRP A 1 471 ? -4.704 4.102 -4.286 1.00 97.62 471 TRP A CA 1
ATOM 3845 C C . TRP A 1 471 ? -5.044 5.216 -5.278 1.00 97.62 471 TRP A C 1
ATOM 3847 O O . TRP A 1 471 ? -5.158 6.356 -4.844 1.00 97.62 471 TRP A O 1
ATOM 3857 N N . ASP A 1 472 ? -5.333 4.923 -6.552 1.00 97.38 472 ASP A 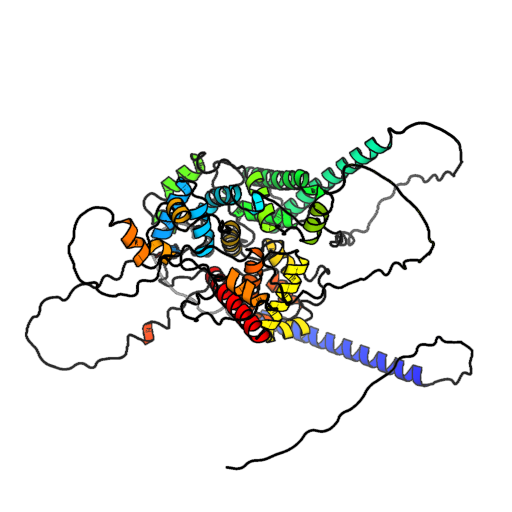N 1
ATOM 3858 C CA . ASP A 1 472 ? -5.872 5.934 -7.481 1.00 97.38 472 ASP A CA 1
ATOM 3859 C C . ASP A 1 472 ? -7.129 6.609 -6.895 1.00 97.38 472 ASP A C 1
ATOM 3861 O O . ASP A 1 472 ? -7.251 7.835 -6.894 1.00 97.38 472 ASP A O 1
ATOM 3865 N N . PHE A 1 473 ? -8.037 5.810 -6.326 1.00 95.44 473 PHE A N 1
ATOM 3866 C CA . PHE A 1 473 ? -9.272 6.287 -5.707 1.00 95.44 473 PHE A CA 1
ATOM 3867 C C . PHE A 1 473 ? -9.028 7.176 -4.473 1.00 95.44 473 PHE A C 1
ATOM 3869 O O . PHE A 1 473 ? -9.692 8.209 -4.336 1.00 95.44 473 PHE A O 1
ATOM 3876 N N . MET A 1 474 ? -8.074 6.811 -3.606 1.00 96.25 474 MET A N 1
ATOM 3877 C CA . MET A 1 474 ? -7.666 7.608 -2.438 1.00 96.25 474 MET A CA 1
ATOM 3878 C C . MET A 1 474 ? -7.004 8.921 -2.877 1.00 96.25 474 MET A C 1
ATOM 3880 O O . MET A 1 474 ? -7.406 9.997 -2.445 1.00 96.25 474 MET A O 1
ATOM 3884 N N . LEU A 1 475 ? -6.035 8.849 -3.796 1.00 97.12 475 LEU A N 1
ATOM 3885 C CA . LEU A 1 475 ? -5.257 9.992 -4.289 1.00 97.12 475 LEU A CA 1
ATOM 3886 C C . LEU A 1 475 ? -6.086 10.972 -5.132 1.00 97.12 475 LEU A C 1
ATOM 3888 O O . LEU A 1 475 ? -5.729 12.151 -5.252 1.00 97.12 475 LEU A O 1
ATOM 3892 N N . GLY A 1 476 ? -7.180 10.495 -5.727 1.00 94.94 476 GLY A N 1
ATOM 3893 C CA . GLY A 1 476 ? -8.138 11.293 -6.488 1.00 94.94 476 GLY A CA 1
ATOM 3894 C C . GLY A 1 476 ? -9.109 12.107 -5.632 1.00 94.94 476 GLY A C 1
ATOM 3895 O O . GLY A 1 476 ? -9.858 12.921 -6.168 1.00 94.94 476 GLY A O 1
ATOM 3896 N N . TRP A 1 477 ? -9.115 11.936 -4.308 1.00 93.69 477 TRP A N 1
ATOM 3897 C CA . TRP A 1 477 ? -10.076 12.627 -3.458 1.00 93.69 477 TRP A CA 1
ATOM 3898 C C . TRP A 1 477 ? -9.805 14.134 -3.364 1.00 93.69 477 TRP A C 1
ATOM 3900 O O . TRP A 1 477 ? -8.680 14.576 -3.113 1.00 93.69 477 TRP A O 1
ATOM 3910 N N . ARG A 1 478 ? -10.842 14.951 -3.575 1.00 89.31 478 ARG A N 1
ATOM 3911 C CA . ARG A 1 478 ? -10.781 16.414 -3.471 1.00 89.31 478 ARG A CA 1
ATOM 3912 C C . ARG A 1 478 ? -12.074 16.947 -2.870 1.00 89.31 478 ARG A C 1
ATOM 3914 O O . ARG A 1 478 ? -13.148 16.703 -3.409 1.00 89.31 478 ARG A O 1
ATOM 3921 N N . LEU A 1 479 ? -11.941 17.758 -1.824 1.00 78.88 479 LEU A N 1
ATOM 3922 C CA . LEU A 1 479 ? -13.041 18.556 -1.293 1.00 78.88 479 LEU A CA 1
ATOM 3923 C C . LEU A 1 479 ? -13.414 19.666 -2.274 1.00 78.88 479 LEU A C 1
ATOM 3925 O O . LEU A 1 479 ? -12.563 20.435 -2.742 1.00 78.88 479 LEU A O 1
ATOM 3929 N N . LYS A 1 480 ? -14.712 19.793 -2.534 1.00 78.94 480 LYS A N 1
ATOM 3930 C CA . LYS A 1 480 ? -15.247 20.978 -3.191 1.00 78.94 480 LYS A CA 1
ATOM 3931 C C . LYS A 1 480 ? -15.090 22.176 -2.259 1.00 78.94 480 LYS A C 1
ATOM 3933 O O . LYS A 1 480 ? -15.493 22.146 -1.102 1.00 78.94 480 LYS A O 1
ATOM 3938 N N . ASN A 1 481 ? -14.549 23.267 -2.783 1.00 80.94 481 ASN A N 1
ATOM 3939 C CA . ASN A 1 481 ? -14.501 24.531 -2.075 1.00 80.94 481 ASN A CA 1
ATOM 3940 C C . ASN A 1 481 ? -15.888 25.189 -2.172 1.00 80.94 481 ASN A C 1
ATOM 3942 O O . ASN A 1 481 ? -16.287 25.565 -3.278 1.00 80.94 481 ASN A O 1
ATOM 3946 N N . PRO A 1 482 ? -16.610 25.383 -1.054 1.00 77.06 482 PRO A N 1
ATOM 3947 C CA . PRO A 1 482 ? -17.959 25.952 -1.078 1.00 77.06 482 PRO A CA 1
ATOM 3948 C C . PRO A 1 482 ? -17.990 27.386 -1.628 1.00 77.06 482 PRO A C 1
ATOM 3950 O O . PRO A 1 482 ? -19.025 27.848 -2.092 1.00 77.06 482 PRO A O 1
ATOM 3953 N N . LYS A 1 483 ? -16.847 28.089 -1.638 1.00 83.44 483 LYS A N 1
ATOM 3954 C CA . LYS A 1 483 ? -16.715 29.449 -2.186 1.00 83.44 483 LYS A CA 1
ATOM 3955 C C . LYS A 1 483 ? -16.569 29.482 -3.711 1.00 83.44 483 LYS A C 1
ATOM 3957 O O . LYS A 1 483 ? -16.484 30.565 -4.286 1.00 83.44 483 LYS A O 1
ATOM 3962 N N . LYS A 1 484 ? -16.443 28.328 -4.372 1.00 85.50 484 LYS A N 1
ATOM 3963 C CA . LYS A 1 484 ? -16.223 28.222 -5.819 1.00 85.50 484 LYS A CA 1
ATOM 3964 C C . LYS A 1 484 ? -17.459 27.631 -6.492 1.00 85.50 484 LYS A C 1
ATOM 3966 O O . LYS A 1 484 ? -18.010 26.631 -6.041 1.00 85.50 484 LYS A O 1
ATOM 3971 N N . ASN A 1 485 ? -17.893 28.269 -7.575 1.00 84.25 485 ASN A N 1
ATOM 3972 C CA . ASN A 1 485 ? -19.022 27.809 -8.378 1.00 84.25 485 ASN A CA 1
ATOM 3973 C C . ASN A 1 485 ? -18.582 26.748 -9.405 1.00 84.25 485 ASN A C 1
ATOM 3975 O O . ASN A 1 485 ? -17.394 26.468 -9.561 1.00 84.25 485 ASN A O 1
ATOM 3979 N N . PHE A 1 486 ? -19.543 26.162 -10.121 1.00 83.12 486 PHE A N 1
ATOM 3980 C CA . PHE A 1 486 ? -19.261 25.208 -11.198 1.00 83.12 486 PHE A CA 1
ATOM 3981 C C . PHE A 1 486 ? -18.331 25.783 -12.262 1.00 83.12 486 PHE A C 1
ATOM 3983 O O . PHE A 1 486 ? -17.390 25.102 -12.649 1.00 83.12 486 PHE A O 1
ATOM 3990 N N . ASN A 1 487 ? -18.534 27.041 -12.671 1.00 85.38 487 ASN A N 1
ATOM 3991 C CA . ASN A 1 487 ? -17.727 27.679 -13.715 1.00 85.38 487 ASN A CA 1
ATOM 3992 C C . ASN A 1 487 ? -16.232 27.674 -13.375 1.00 85.38 487 ASN A C 1
ATOM 3994 O O . ASN A 1 487 ? -15.424 27.364 -14.242 1.00 85.38 487 ASN A O 1
ATOM 3998 N N . TYR A 1 488 ? -15.868 27.912 -12.109 1.00 87.69 488 TYR A N 1
ATOM 3999 C CA . TYR A 1 488 ? -14.480 27.791 -11.657 1.00 87.69 488 TYR A CA 1
ATOM 4000 C C . TYR A 1 488 ? -13.904 26.396 -11.929 1.00 87.69 488 TYR A C 1
ATOM 4002 O O . TYR A 1 488 ? -12.788 26.268 -12.423 1.00 87.69 488 TYR A O 1
ATOM 4010 N N . TYR A 1 489 ? -14.651 25.338 -11.612 1.00 85.62 489 TYR A N 1
ATOM 4011 C CA . TYR A 1 489 ? -14.176 23.972 -11.814 1.00 85.62 489 TYR A CA 1
ATOM 4012 C C . TYR A 1 489 ? -14.214 23.546 -13.275 1.00 85.62 489 TYR A C 1
ATOM 4014 O O . TYR A 1 489 ? -13.292 22.882 -13.729 1.00 85.62 489 TYR A O 1
ATOM 4022 N N . TYR A 1 490 ? -15.228 23.967 -14.023 1.00 86.56 490 TYR A N 1
ATOM 4023 C CA . TYR A 1 490 ? -15.327 23.721 -15.454 1.00 86.56 490 TYR A CA 1
ATOM 4024 C C . TYR A 1 490 ? -14.148 24.348 -16.212 1.00 86.56 490 TYR A C 1
ATOM 4026 O O . TYR A 1 490 ? -13.511 23.684 -17.030 1.00 86.56 490 TYR A O 1
ATOM 4034 N N . GLU A 1 491 ? -13.770 25.576 -15.845 1.00 87.50 491 GLU A N 1
ATOM 4035 C CA . GLU A 1 491 ? -12.551 26.232 -16.324 1.00 87.50 491 GLU A CA 1
ATOM 4036 C C . GLU A 1 491 ? -11.296 25.451 -15.903 1.00 87.50 491 GLU A C 1
ATOM 4038 O O . GLU A 1 491 ? -10.435 25.166 -16.733 1.00 87.50 491 GLU A O 1
ATOM 4043 N N . LYS A 1 492 ? -11.196 25.025 -14.632 1.00 88.69 492 LYS A N 1
ATOM 4044 C CA . LYS A 1 492 ? -10.061 24.216 -14.147 1.00 88.69 492 LYS A CA 1
ATOM 4045 C C . LYS A 1 492 ? -9.958 22.846 -14.803 1.00 88.69 492 LYS A C 1
ATOM 4047 O O . LYS A 1 492 ? -8.863 22.298 -14.850 1.00 88.69 492 LYS A O 1
ATOM 4052 N N . LEU A 1 493 ? -11.051 22.299 -15.317 1.00 88.50 493 LEU A N 1
ATOM 4053 C CA . LEU A 1 493 ? -11.074 21.066 -16.100 1.00 88.50 493 LEU A CA 1
ATOM 4054 C C . LEU A 1 493 ? -10.815 21.315 -17.595 1.00 88.50 493 LEU A C 1
ATOM 4056 O O . LEU A 1 493 ? -10.951 20.388 -18.391 1.00 88.50 493 LEU A O 1
ATOM 4060 N N . ASN A 1 494 ? -10.390 22.528 -17.969 1.00 87.75 494 ASN A N 1
ATOM 4061 C CA . ASN A 1 494 ? -10.128 22.965 -19.340 1.00 87.75 494 ASN A CA 1
ATOM 4062 C C . ASN A 1 494 ? -11.348 22.824 -20.259 1.00 87.75 494 ASN A C 1
ATOM 4064 O O . ASN A 1 494 ? -11.199 22.401 -21.403 1.00 87.75 494 ASN A O 1
ATOM 4068 N N . TYR A 1 495 ? -12.543 23.169 -19.764 1.00 80.38 495 TYR A N 1
ATOM 4069 C CA . TYR A 1 495 ? -13.789 23.103 -20.537 1.00 80.38 495 TYR A CA 1
ATOM 4070 C C . TYR A 1 495 ? -14.032 21.711 -21.135 1.00 80.38 495 TYR A C 1
ATOM 4072 O O . TYR A 1 495 ? -14.396 21.574 -22.303 1.00 80.38 495 TYR A O 1
ATOM 4080 N N . VAL A 1 496 ? -13.769 20.675 -20.333 1.00 81.88 496 VAL A N 1
ATOM 4081 C CA . VAL A 1 496 ? -13.976 19.275 -20.713 1.00 81.88 496 VAL A CA 1
ATOM 4082 C C . VAL A 1 496 ? -15.368 19.087 -21.319 1.00 81.88 496 VAL A C 1
ATOM 4084 O O . VAL A 1 496 ? -16.366 19.550 -20.764 1.00 81.88 496 VAL A O 1
ATOM 4087 N N . ASN A 1 497 ? -15.432 18.428 -22.478 1.00 81.62 497 ASN A N 1
ATOM 4088 C CA . ASN A 1 497 ? -16.695 18.246 -23.178 1.00 81.62 497 ASN A CA 1
ATOM 4089 C C . ASN A 1 497 ? -17.677 17.443 -22.308 1.00 81.62 497 ASN A C 1
ATOM 4091 O O . ASN A 1 497 ? -17.287 16.536 -21.566 1.00 81.62 497 ASN A O 1
ATOM 4095 N N . ARG A 1 498 ? -18.963 17.769 -22.435 1.00 81.81 498 ARG A N 1
ATOM 4096 C CA . ARG A 1 498 ? -20.067 17.103 -21.745 1.00 81.81 498 ARG A CA 1
ATOM 4097 C C . ARG A 1 498 ? -20.020 15.589 -21.934 1.00 81.81 498 ARG A C 1
ATOM 4099 O O . ARG A 1 498 ? -20.112 14.872 -20.946 1.00 81.81 498 ARG A O 1
ATOM 4106 N N . ASP A 1 499 ? -19.805 15.123 -23.161 1.00 83.75 499 ASP A N 1
ATOM 4107 C CA . ASP A 1 499 ? -19.766 13.688 -23.476 1.00 83.75 499 ASP A CA 1
ATOM 4108 C C . ASP A 1 499 ? -18.658 12.970 -22.689 1.00 83.75 499 ASP A C 1
ATOM 4110 O O . ASP A 1 499 ? -18.833 11.857 -22.199 1.00 83.75 499 ASP A O 1
ATOM 4114 N N . THR A 1 500 ? -17.512 13.630 -22.504 1.00 84.00 500 THR A N 1
ATOM 4115 C CA . THR A 1 500 ? -16.384 13.076 -21.750 1.00 84.00 500 THR A CA 1
ATOM 4116 C C . THR A 1 500 ? -16.654 13.069 -20.243 1.00 84.00 500 THR A C 1
ATOM 4118 O O . THR A 1 500 ? -16.284 12.114 -19.563 1.00 84.00 500 THR A O 1
ATOM 4121 N N . LEU A 1 501 ? -17.339 14.091 -19.713 1.00 84.25 501 LEU A N 1
ATOM 4122 C CA . LEU A 1 501 ? -17.820 14.088 -18.324 1.00 84.25 501 LEU A CA 1
ATOM 4123 C C . LEU A 1 501 ? -18.868 12.991 -18.090 1.00 84.25 501 LEU A C 1
ATOM 4125 O O . LEU A 1 501 ? -18.792 12.286 -17.086 1.00 84.25 501 LEU A O 1
ATOM 4129 N N . GLU A 1 502 ? -19.795 12.791 -19.028 1.00 83.75 502 GLU A N 1
ATOM 4130 C CA . GLU A 1 502 ? -20.783 11.708 -18.966 1.00 83.75 502 GLU A CA 1
ATOM 4131 C C . GLU A 1 502 ? -20.104 10.328 -18.993 1.00 83.75 502 GLU A C 1
ATOM 4133 O O . GLU A 1 502 ? -20.490 9.438 -18.234 1.00 83.75 502 GLU A O 1
ATOM 4138 N N . LYS A 1 503 ? -19.024 10.161 -19.772 1.00 85.50 503 LYS A N 1
ATOM 4139 C CA . LYS A 1 503 ? -18.206 8.934 -19.767 1.00 85.50 503 LYS A CA 1
ATOM 4140 C C . LYS A 1 503 ? -17.508 8.670 -18.436 1.00 85.50 503 LYS A C 1
ATOM 4142 O O . LYS A 1 503 ? -17.358 7.502 -18.064 1.00 85.50 503 LYS A O 1
ATOM 4147 N N . LEU A 1 504 ? -17.080 9.711 -17.715 1.00 86.12 504 LEU A N 1
ATOM 4148 C CA . LEU A 1 504 ? -16.516 9.559 -16.368 1.00 86.12 504 LEU A CA 1
ATOM 4149 C C . LEU A 1 504 ? -17.567 9.036 -15.380 1.00 86.12 504 LEU A C 1
ATOM 4151 O O . LEU A 1 504 ? -17.231 8.193 -14.552 1.00 86.12 504 LEU A O 1
ATOM 4155 N N . GLY A 1 505 ? -18.831 9.421 -15.555 1.00 83.19 505 GLY A N 1
ATOM 4156 C CA . GLY A 1 505 ? -19.946 8.993 -14.714 1.00 83.19 505 GLY A CA 1
ATOM 4157 C C . GLY A 1 505 ? -20.098 9.837 -13.441 1.00 83.19 505 GLY A C 1
ATOM 4158 O O . GLY A 1 505 ? -19.283 10.727 -13.185 1.00 83.19 505 GLY A O 1
ATOM 4159 N N . PRO A 1 506 ? -21.164 9.603 -12.653 1.00 83.44 506 PRO A N 1
ATOM 4160 C CA . PRO A 1 506 ? -21.376 10.284 -11.376 1.00 83.44 506 PRO A CA 1
ATOM 4161 C C . PRO A 1 506 ? -20.332 9.852 -10.338 1.00 83.44 506 PRO A C 1
ATOM 4163 O O . PRO A 1 506 ? -19.654 8.843 -10.518 1.00 83.44 506 PRO A O 1
ATOM 4166 N N . ASP A 1 507 ? -20.224 10.591 -9.229 1.00 86.50 507 ASP A N 1
ATOM 4167 C CA . ASP A 1 507 ? -19.362 10.159 -8.127 1.00 86.50 507 ASP A CA 1
ATOM 4168 C C . ASP A 1 507 ? -19.905 8.864 -7.554 1.00 86.50 507 ASP A C 1
ATOM 4170 O O . ASP A 1 507 ? -21.068 8.831 -7.211 1.00 86.50 507 ASP A O 1
ATOM 4174 N N . ILE A 1 508 ? -19.110 7.807 -7.426 1.00 88.50 508 ILE A N 1
ATOM 4175 C CA . ILE A 1 508 ? -19.615 6.468 -7.068 1.00 88.50 508 ILE A CA 1
ATOM 4176 C C . ILE A 1 508 ? -20.395 6.470 -5.737 1.00 88.50 508 ILE A C 1
ATOM 4178 O O . ILE A 1 508 ? -21.417 5.791 -5.596 1.00 88.50 508 ILE A O 1
ATOM 4182 N N . PHE A 1 509 ? -19.959 7.314 -4.803 1.00 85.81 509 PHE A N 1
ATOM 4183 C CA . PHE A 1 509 ? -20.522 7.487 -3.465 1.00 85.81 509 PHE A CA 1
ATOM 4184 C C . PHE A 1 509 ? -21.559 8.618 -3.365 1.00 85.81 509 PHE A C 1
ATOM 4186 O O . PHE A 1 509 ? -21.934 9.042 -2.270 1.00 85.81 509 PHE A O 1
ATOM 4193 N N . TRP A 1 510 ? -22.049 9.107 -4.505 1.00 74.62 510 TRP A N 1
ATOM 4194 C CA . TRP A 1 510 ? -23.086 10.126 -4.557 1.00 74.62 510 TRP A CA 1
ATOM 4195 C C . TRP A 1 510 ? -24.359 9.715 -3.808 1.00 74.62 510 TRP A C 1
ATOM 4197 O O . TRP A 1 510 ? -24.716 8.538 -3.690 1.00 74.62 510 TRP A O 1
ATOM 4207 N N . THR A 1 511 ? -25.069 10.732 -3.326 1.00 58.34 511 THR A N 1
ATOM 4208 C CA . THR A 1 511 ? -26.374 10.610 -2.672 1.00 58.34 511 THR A CA 1
ATOM 4209 C C . THR A 1 511 ? -27.468 11.056 -3.634 1.00 58.34 511 THR A C 1
ATOM 4211 O O . THR A 1 511 ? -27.267 12.023 -4.364 1.00 58.34 511 THR A O 1
ATOM 4214 N N . LEU A 1 512 ? -28.608 10.354 -3.645 1.00 47.50 512 LEU A N 1
ATOM 4215 C CA . LEU A 1 512 ? -29.736 10.593 -4.553 1.00 47.50 512 LEU A CA 1
ATOM 4216 C C . LEU A 1 512 ? -30.084 12.089 -4.685 1.00 47.50 512 LEU A C 1
ATOM 4218 O O . LEU A 1 512 ? -30.551 12.716 -3.729 1.00 47.50 512 LEU A O 1
ATOM 4222 N N . ASN A 1 513 ? -29.908 12.626 -5.899 1.00 44.22 513 ASN A N 1
ATOM 4223 C CA . ASN A 1 513 ? -30.478 13.897 -6.333 1.00 44.22 513 ASN A CA 1
ATOM 4224 C C . ASN A 1 513 ? -31.989 13.827 -6.116 1.00 44.22 513 ASN A C 1
ATOM 4226 O O . ASN A 1 513 ? -32.711 13.186 -6.881 1.00 44.22 513 ASN A O 1
ATOM 4230 N N . SER A 1 514 ? -32.476 14.497 -5.076 1.00 35.81 514 SER A N 1
ATOM 4231 C CA . SER A 1 514 ? -33.910 14.684 -4.891 1.00 35.81 514 SER A CA 1
ATOM 4232 C C . SER A 1 514 ? -34.361 15.879 -5.728 1.00 35.81 514 SER A C 1
ATOM 4234 O O . SER A 1 514 ? -34.772 16.917 -5.214 1.00 35.81 514 SER A O 1
ATOM 4236 N N . GLU A 1 515 ? -34.276 15.757 -7.052 1.00 38.94 515 GLU A N 1
ATOM 4237 C CA . GLU A 1 515 ? -35.026 16.632 -7.950 1.00 38.94 515 GLU A CA 1
ATOM 4238 C C . GLU A 1 515 ? -36.474 16.128 -7.992 1.00 38.94 515 GLU A C 1
ATOM 4240 O O . GLU A 1 515 ? -36.849 15.456 -8.950 1.00 38.94 515 GLU A O 1
ATOM 4245 N N . LYS A 1 516 ? -37.258 16.381 -6.923 1.00 37.28 516 LYS A N 1
ATOM 4246 C CA . LYS A 1 516 ? -38.737 16.562 -6.948 1.00 37.28 516 LYS A CA 1
ATOM 4247 C C . LYS A 1 516 ? -39.450 16.616 -5.590 1.00 37.28 516 LYS A C 1
ATOM 4249 O O . LYS A 1 516 ? -40.660 16.830 -5.595 1.00 37.28 516 LYS A O 1
ATOM 4254 N N . THR A 1 517 ? -38.790 16.493 -4.438 1.00 36.53 517 THR A N 1
ATOM 4255 C CA . THR A 1 517 ? -39.541 16.603 -3.172 1.00 36.53 517 THR A CA 1
ATOM 4256 C C . THR A 1 517 ? -39.757 18.066 -2.788 1.00 36.53 517 THR A C 1
ATOM 4258 O O . THR A 1 517 ? -38.851 18.750 -2.309 1.00 36.53 517 THR A O 1
ATOM 4261 N N . GLU A 1 518 ? -40.977 18.551 -3.021 1.00 41.03 518 GLU A N 1
ATOM 4262 C CA . GLU A 1 518 ? -41.496 19.816 -2.502 1.00 41.03 518 GLU A CA 1
ATOM 4263 C C . GLU A 1 518 ? -41.127 19.983 -1.022 1.00 41.03 518 GLU A C 1
ATOM 4265 O O . GLU A 1 518 ? -41.363 19.095 -0.206 1.00 41.03 518 GLU A O 1
ATOM 4270 N N . ARG A 1 519 ? -40.525 21.129 -0.680 1.00 42.03 519 ARG A N 1
ATOM 4271 C CA . ARG A 1 519 ? -40.083 21.471 0.679 1.00 42.03 519 ARG A CA 1
ATOM 4272 C C . ARG A 1 519 ? -41.238 21.308 1.683 1.00 42.03 519 ARG A C 1
ATOM 4274 O O . ARG A 1 519 ? -42.132 22.160 1.684 1.00 42.03 519 ARG A O 1
ATOM 4281 N N . PRO A 1 520 ? -41.207 20.340 2.618 1.00 41.19 520 PRO A N 1
ATOM 4282 C CA . PRO A 1 520 ? -42.071 20.403 3.781 1.00 41.19 520 PRO A CA 1
ATOM 4283 C C . PRO A 1 520 ? -41.485 21.470 4.708 1.00 41.19 520 PRO A C 1
ATOM 4285 O O . PRO A 1 520 ? -40.338 21.376 5.141 1.00 41.19 520 PRO A O 1
ATOM 4288 N N . LYS A 1 521 ? -42.256 22.516 5.014 1.00 37.75 521 LYS A N 1
ATOM 4289 C CA . LYS A 1 521 ? -41.917 23.446 6.099 1.00 37.75 521 LYS A CA 1
ATOM 4290 C C . LYS A 1 521 ? -41.954 22.656 7.413 1.00 37.75 521 LYS A C 1
ATOM 4292 O O . LYS A 1 521 ? -43.043 22.410 7.920 1.00 37.75 521 LYS A O 1
ATOM 4297 N N . MET A 1 522 ? -40.811 22.234 7.953 1.00 42.72 522 MET A N 1
ATOM 4298 C CA . MET A 1 522 ? -40.764 21.544 9.248 1.00 42.72 522 MET A CA 1
ATOM 4299 C C . MET A 1 522 ? -39.620 22.014 10.152 1.00 42.72 522 MET A C 1
ATOM 4301 O O . MET A 1 522 ? -38.591 22.500 9.698 1.00 42.72 522 MET A O 1
ATOM 4305 N N . ASN A 1 523 ? -39.915 21.934 11.452 1.00 40.94 523 ASN A N 1
ATOM 4306 C CA . ASN A 1 523 ? -39.305 22.622 12.588 1.00 40.94 523 ASN A CA 1
ATOM 4307 C C . ASN A 1 523 ? -37.800 22.353 12.808 1.00 40.94 523 ASN A C 1
ATOM 4309 O O . ASN A 1 523 ? -37.358 21.223 12.630 1.00 40.94 523 ASN A O 1
ATOM 4313 N N . PRO A 1 524 ? -37.043 23.332 13.348 1.00 46.94 524 PRO A N 1
ATOM 4314 C CA . PRO A 1 524 ? -35.607 23.224 13.643 1.00 46.94 524 PRO A CA 1
ATOM 4315 C C . PRO A 1 524 ? -35.289 22.405 14.913 1.00 46.94 524 PRO A C 1
ATOM 4317 O O . PRO A 1 524 ? -34.373 22.738 15.660 1.00 46.94 524 PRO A O 1
ATOM 4320 N N . ARG A 1 525 ? -36.051 21.347 15.210 1.00 43.00 525 ARG A N 1
ATOM 4321 C CA . ARG A 1 525 ? -35.767 20.445 16.335 1.00 43.00 525 ARG A CA 1
ATOM 4322 C C . ARG A 1 525 ? -35.479 19.031 15.816 1.00 43.00 525 ARG A C 1
ATOM 4324 O O . ARG A 1 525 ? -36.411 18.291 15.537 1.00 43.00 525 ARG A O 1
ATOM 4331 N N . ASN A 1 526 ? -34.186 18.690 15.802 1.00 45.72 526 ASN A N 1
ATOM 4332 C CA . ASN A 1 526 ? -33.623 17.371 16.143 1.00 45.72 526 ASN A CA 1
ATOM 4333 C C . ASN A 1 526 ? -33.445 16.241 15.101 1.00 45.72 526 ASN A C 1
ATOM 4335 O O . ASN A 1 526 ? -33.457 15.091 15.523 1.00 45.72 526 ASN A O 1
ATOM 4339 N N . ASN A 1 527 ? -33.118 16.483 13.822 1.00 52.25 527 ASN A N 1
ATOM 4340 C CA . ASN A 1 527 ? -32.675 15.369 12.950 1.00 52.25 527 ASN A CA 1
ATOM 4341 C C . ASN A 1 527 ? -31.300 15.634 12.306 1.00 52.25 527 ASN A C 1
ATOM 4343 O O . ASN A 1 527 ? -31.223 16.043 11.148 1.00 52.25 527 ASN A O 1
ATOM 4347 N N . SER A 1 528 ? -30.214 15.338 13.039 1.00 64.31 528 SER A N 1
ATOM 4348 C CA . SER A 1 528 ? -28.821 15.440 12.555 1.00 64.31 528 SER A CA 1
ATOM 4349 C C . SER A 1 528 ? -28.575 14.674 11.251 1.00 64.31 528 SER A C 1
ATOM 4351 O O . SER A 1 528 ? -27.767 15.099 10.429 1.00 64.31 528 SER A O 1
ATOM 4353 N N . PHE A 1 529 ? -29.292 13.569 11.031 1.00 63.28 529 PHE A N 1
ATOM 4354 C CA . PHE A 1 529 ? -29.159 12.764 9.826 1.00 63.28 529 PHE A CA 1
ATOM 4355 C C . PHE A 1 529 ? -29.803 13.419 8.598 1.00 63.28 529 PHE A C 1
ATOM 4357 O O . PHE A 1 529 ? -29.266 13.335 7.498 1.00 63.28 529 PHE A O 1
ATOM 4364 N N . ARG A 1 530 ? -30.919 14.147 8.759 1.00 64.94 530 ARG A N 1
ATOM 4365 C CA . ARG A 1 530 ? -31.513 14.903 7.642 1.00 64.94 530 ARG A CA 1
ATOM 4366 C C . ARG A 1 530 ? -30.629 16.069 7.223 1.00 64.94 530 ARG A C 1
ATOM 4368 O O . ARG A 1 530 ? -30.476 16.287 6.025 1.00 64.94 530 ARG A O 1
ATOM 4375 N N . ASP A 1 531 ? -30.032 16.773 8.182 1.00 61.66 531 ASP A N 1
ATOM 4376 C CA . ASP A 1 531 ? -29.074 17.851 7.899 1.00 61.66 531 ASP A CA 1
ATOM 4377 C C . ASP A 1 531 ? -27.871 17.327 7.106 1.00 61.66 531 ASP A C 1
ATOM 4379 O O . ASP A 1 531 ? -27.437 17.938 6.133 1.00 61.66 531 ASP A O 1
ATOM 4383 N N . LEU A 1 532 ? -27.400 16.139 7.465 1.00 62.41 532 LEU A N 1
ATOM 4384 C CA . LEU A 1 532 ? -26.315 15.434 6.802 1.00 62.41 532 LEU A CA 1
ATOM 4385 C C . LEU A 1 532 ? -26.693 14.927 5.405 1.00 62.41 532 LEU A C 1
ATOM 4387 O O . LEU A 1 532 ? -25.936 15.131 4.465 1.00 62.41 532 LEU A O 1
ATOM 4391 N N . VAL A 1 533 ? -27.875 14.331 5.219 1.00 64.38 533 VAL A N 1
ATOM 4392 C CA . VAL A 1 533 ? -28.378 13.985 3.877 1.00 64.38 533 VAL A CA 1
ATOM 4393 C C . VAL A 1 533 ? -28.498 15.243 3.018 1.00 64.38 533 VAL A C 1
ATOM 4395 O O . VAL A 1 533 ? -28.171 15.206 1.835 1.00 64.38 533 VAL A O 1
ATOM 4398 N N . HIS A 1 534 ? -28.914 16.371 3.600 1.00 62.62 534 HIS A N 1
ATOM 4399 C CA . HIS A 1 534 ? -28.929 17.661 2.917 1.00 62.62 534 HIS A CA 1
ATOM 4400 C C . HIS A 1 534 ? -27.525 18.176 2.571 1.00 62.62 534 HIS A C 1
ATOM 4402 O O . HIS A 1 534 ? -27.359 18.743 1.492 1.00 62.62 534 HIS A O 1
ATOM 4408 N N . GLU A 1 535 ? -26.532 17.970 3.437 1.00 62.94 535 GLU A N 1
ATOM 4409 C CA . GLU A 1 535 ? -25.128 18.320 3.186 1.00 62.94 535 GLU A CA 1
ATOM 4410 C C . GLU A 1 535 ? -24.501 17.440 2.093 1.00 62.94 535 GLU A C 1
ATOM 4412 O O . GLU A 1 535 ? -23.745 17.927 1.250 1.00 62.94 535 GLU A O 1
ATOM 4417 N N . LEU A 1 536 ? -24.864 16.157 2.066 1.00 60.12 536 LEU A N 1
ATOM 4418 C CA . LEU A 1 536 ? -24.406 15.192 1.073 1.00 60.12 536 LEU A CA 1
ATOM 4419 C C . LEU A 1 536 ? -25.106 15.359 -0.289 1.00 60.12 536 LEU A C 1
ATOM 4421 O O . LEU A 1 536 ? -24.544 14.965 -1.314 1.00 60.12 536 LEU A O 1
ATOM 4425 N N . ASN A 1 537 ? -26.307 15.952 -0.330 1.00 57.81 537 ASN A N 1
ATOM 4426 C CA . ASN A 1 537 ? -27.051 16.139 -1.574 1.00 57.81 537 ASN A CA 1
ATOM 4427 C C . ASN A 1 537 ? -26.397 17.214 -2.460 1.00 57.81 537 ASN A C 1
ATOM 4429 O O . ASN A 1 537 ? -26.241 18.380 -2.080 1.00 57.81 537 ASN A O 1
ATOM 4433 N N . CYS A 1 538 ? -26.018 16.828 -3.677 1.00 49.41 538 CYS A N 1
ATOM 4434 C CA . CYS A 1 538 ? -25.338 17.705 -4.621 1.00 49.41 538 CYS A CA 1
ATOM 4435 C C . CYS A 1 538 ? -26.305 18.731 -5.229 1.00 49.41 538 CYS A C 1
ATOM 4437 O O . CYS A 1 538 ? -26.837 18.539 -6.316 1.00 49.41 538 CYS A O 1
ATOM 4439 N N . ASN A 1 539 ? -26.457 19.895 -4.594 1.00 48.50 539 ASN A N 1
ATOM 4440 C CA . ASN A 1 539 ? -27.117 21.051 -5.213 1.00 48.50 539 ASN A CA 1
ATOM 4441 C C . ASN A 1 539 ? -26.220 21.693 -6.288 1.00 48.50 539 ASN A C 1
ATOM 4443 O O . ASN A 1 539 ? -25.711 22.799 -6.104 1.00 48.50 539 ASN A O 1
ATOM 4447 N N . PHE A 1 540 ? -25.983 21.005 -7.406 1.00 47.41 540 PHE A N 1
ATOM 4448 C CA . PHE A 1 540 ? -25.413 21.620 -8.604 1.00 47.41 540 PHE A CA 1
ATOM 4449 C C . PHE A 1 540 ? -26.114 21.114 -9.857 1.00 47.41 540 PHE A C 1
ATOM 4451 O O . PHE A 1 540 ? -25.630 20.227 -10.544 1.00 47.41 540 PHE A O 1
ATOM 4458 N N . HIS A 1 541 ? -27.242 21.743 -10.163 1.00 47.53 541 HIS A N 1
ATOM 4459 C CA . HIS A 1 541 ? -27.904 21.638 -11.452 1.00 47.53 541 HIS A CA 1
ATOM 4460 C C . HIS A 1 541 ? -27.832 23.005 -12.127 1.00 47.53 541 HIS A C 1
ATOM 4462 O O . HIS A 1 541 ? -28.340 23.988 -11.591 1.00 47.53 541 HIS A O 1
ATOM 4468 N N . ILE A 1 542 ? -27.202 23.085 -13.299 1.00 42.78 542 ILE A N 1
ATOM 4469 C CA . ILE A 1 542 ? -27.476 24.185 -14.226 1.00 42.78 542 ILE A CA 1
ATOM 4470 C C . ILE A 1 542 ? -28.646 23.733 -15.089 1.00 42.78 542 ILE A C 1
ATOM 4472 O O . ILE A 1 542 ? -28.506 22.879 -15.967 1.00 42.78 542 ILE A O 1
ATOM 4476 N N . SER A 1 543 ? -29.808 24.325 -14.834 1.00 42.78 543 SER A N 1
ATOM 4477 C CA . SER A 1 543 ? -30.923 24.266 -15.771 1.00 42.78 543 SER A CA 1
ATOM 4478 C C . SER A 1 543 ? -30.501 24.994 -17.050 1.00 42.78 543 SER A C 1
ATOM 4480 O O . SER A 1 543 ? -29.921 26.076 -16.985 1.00 42.78 543 SER A O 1
ATOM 4482 N N . ARG A 1 544 ? -30.822 24.449 -18.229 1.00 41.56 544 ARG A N 1
ATOM 4483 C CA . ARG A 1 544 ? -30.508 25.036 -19.554 1.00 41.56 544 ARG A CA 1
ATOM 4484 C C . ARG A 1 544 ? -30.915 26.518 -19.701 1.00 41.56 544 ARG A C 1
ATOM 4486 O O . ARG A 1 544 ? -30.369 27.220 -20.551 1.00 41.56 544 ARG A O 1
ATOM 4493 N N . ALA A 1 545 ? -31.846 26.991 -18.870 1.00 44.91 545 ALA A N 1
ATOM 4494 C CA . ALA A 1 545 ? -32.255 28.389 -18.784 1.00 44.91 545 ALA A CA 1
ATOM 4495 C C . ALA A 1 545 ? -31.104 29.344 -18.408 1.00 44.91 545 ALA A C 1
ATOM 4497 O O . ALA A 1 545 ? -30.993 30.400 -19.026 1.00 44.91 545 ALA A O 1
ATOM 4498 N N . ASP A 1 546 ? -30.208 28.955 -17.495 1.00 47.78 546 ASP A N 1
ATOM 4499 C CA . ASP A 1 546 ? -29.103 29.823 -17.057 1.00 47.78 546 ASP A CA 1
ATOM 4500 C C . ASP A 1 546 ? -27.960 29.858 -18.083 1.00 47.78 546 ASP A C 1
ATOM 4502 O O . ASP A 1 546 ? -27.332 30.895 -18.290 1.00 47.78 546 ASP A O 1
ATOM 4506 N N . PHE A 1 547 ? -27.733 28.751 -18.802 1.00 47.16 547 PHE A N 1
ATOM 4507 C CA . PHE A 1 547 ? -26.690 28.669 -19.833 1.00 47.16 547 PHE A CA 1
ATOM 4508 C C . PHE A 1 547 ? -27.016 29.522 -21.071 1.00 47.16 547 PHE A C 1
ATOM 4510 O O . PHE A 1 547 ? -26.130 30.143 -21.654 1.00 47.16 547 PHE A O 1
ATOM 4517 N N . ASN A 1 548 ? -28.293 29.608 -21.460 1.00 44.44 548 ASN A N 1
ATOM 4518 C CA . ASN A 1 548 ? -28.704 30.403 -22.621 1.00 44.44 548 ASN A CA 1
ATOM 4519 C C . ASN A 1 548 ? -28.866 31.903 -22.318 1.00 44.44 548 ASN A C 1
ATOM 4521 O O . ASN A 1 548 ? -28.759 32.710 -23.240 1.00 44.44 548 ASN A O 1
ATOM 4525 N N . GLN A 1 549 ? -29.088 32.305 -21.061 1.00 48.50 549 GLN A N 1
ATOM 4526 C CA . GLN A 1 549 ? -29.241 33.725 -20.713 1.00 48.50 549 GLN A CA 1
ATOM 4527 C C . GLN A 1 549 ? -27.917 34.506 -20.695 1.00 48.50 549 GLN A C 1
ATOM 4529 O O . GLN A 1 549 ? -27.937 35.708 -20.942 1.00 48.50 549 GLN A O 1
ATOM 4534 N N . GLN A 1 550 ? -26.767 33.855 -20.489 1.00 49.00 550 GLN A N 1
ATOM 4535 C CA . GLN A 1 550 ? -25.457 34.530 -20.526 1.00 49.00 550 GLN A CA 1
ATOM 4536 C C . GLN A 1 550 ? -24.816 34.624 -21.921 1.00 49.00 550 GLN A C 1
ATOM 4538 O O . GLN A 1 550 ? -23.850 35.361 -22.087 1.00 49.00 550 GLN A O 1
ATOM 4543 N N . LEU A 1 551 ? -25.362 33.941 -22.933 1.00 49.19 551 LEU A N 1
ATOM 4544 C CA . LEU A 1 551 ? -24.869 33.992 -24.321 1.00 49.19 551 LEU A CA 1
ATOM 4545 C C . LEU A 1 551 ? -25.742 34.844 -25.262 1.00 49.19 551 LEU A C 1
ATOM 4547 O O . LEU A 1 551 ? -25.411 34.975 -26.435 1.00 49.19 551 LEU A O 1
ATOM 4551 N N . GLN A 1 552 ? -26.841 35.432 -24.775 1.00 47.28 552 GLN A N 1
ATOM 4552 C CA . GLN A 1 552 ? -27.781 36.215 -25.598 1.00 47.28 552 GLN A CA 1
ATOM 4553 C C . GLN A 1 552 ? -27.872 37.704 -25.234 1.00 47.28 552 GLN A C 1
ATOM 4555 O O . GLN A 1 552 ? -28.729 38.415 -25.759 1.00 47.28 552 GLN A O 1
ATOM 4560 N N . SER A 1 553 ? -26.969 38.227 -24.402 1.00 43.28 553 SER A N 1
ATOM 4561 C CA . SER A 1 553 ? -26.821 39.674 -24.217 1.00 43.28 553 SER A CA 1
ATOM 4562 C C . SER A 1 553 ? -25.943 40.275 -25.319 1.00 43.28 553 SER A C 1
ATOM 4564 O O . SER A 1 553 ? -24.878 40.791 -25.018 1.00 43.28 553 SER A O 1
ATOM 4566 N N . ASP A 1 554 ? -26.349 40.117 -26.582 1.00 43.97 554 ASP A N 1
ATOM 4567 C CA . ASP A 1 554 ? -26.049 41.028 -27.694 1.00 43.97 554 ASP A CA 1
ATOM 4568 C C . ASP A 1 554 ? -26.761 40.544 -28.977 1.00 43.97 554 ASP A C 1
ATOM 4570 O O . ASP A 1 554 ? -26.545 39.441 -29.473 1.00 43.97 554 ASP A O 1
ATOM 4574 N N . SER A 1 555 ? -27.601 41.420 -29.537 1.00 45.16 555 SER A N 1
ATOM 4575 C CA . SER A 1 555 ? -28.311 41.323 -30.830 1.00 45.16 555 SER A CA 1
ATOM 4576 C C . SER A 1 555 ? -29.709 40.646 -30.883 1.00 45.16 555 SER A C 1
ATOM 4578 O O . SER A 1 555 ? -29.902 39.438 -30.923 1.00 45.16 555 SER A O 1
ATOM 4580 N N . SER A 1 556 ? -30.717 41.524 -30.976 1.00 46.12 556 SER A N 1
ATOM 4581 C CA . SER A 1 556 ? -31.892 41.473 -31.874 1.00 46.12 556 SER A CA 1
ATOM 4582 C C . SER A 1 556 ? -32.754 40.199 -32.009 1.00 46.12 556 SER A C 1
ATOM 4584 O O . SER A 1 556 ? -32.497 39.315 -32.817 1.00 46.12 556 SER A O 1
ATOM 4586 N N . LYS A 1 557 ? -33.923 40.261 -31.349 1.00 44.81 557 LYS A N 1
ATOM 4587 C CA . LYS A 1 557 ? -35.276 39.864 -31.812 1.00 44.81 557 LYS A CA 1
ATOM 4588 C C . LYS A 1 557 ? -35.355 38.884 -33.005 1.00 44.81 557 LYS A C 1
ATOM 4590 O O . LYS A 1 557 ? -35.471 39.316 -34.148 1.00 44.81 557 LYS A O 1
ATOM 4595 N N . SER A 1 558 ? -35.559 37.597 -32.725 1.00 45.44 558 SER A N 1
ATOM 4596 C CA . SER A 1 558 ? -36.516 36.779 -33.489 1.00 45.44 558 SER A CA 1
ATOM 4597 C C . SER A 1 558 ? -37.033 35.605 -32.645 1.00 45.44 558 SER A C 1
ATOM 4599 O O . SER A 1 558 ? -36.276 34.879 -32.009 1.00 45.44 558 SER A O 1
ATOM 4601 N N . LYS A 1 559 ? -38.364 35.472 -32.580 1.00 38.62 559 LYS A N 1
ATOM 4602 C CA . LYS A 1 559 ? -39.089 34.362 -31.948 1.00 38.62 559 LYS A CA 1
ATOM 4603 C C . LYS A 1 559 ? -38.943 33.119 -32.824 1.00 38.62 559 LYS A C 1
ATOM 4605 O O . LYS A 1 559 ? -39.541 33.104 -33.896 1.00 38.62 559 LYS A O 1
ATOM 4610 N N . ILE A 1 560 ? -38.261 32.073 -32.357 1.00 45.81 560 ILE A N 1
ATOM 4611 C CA . ILE A 1 560 ? -38.429 30.714 -32.893 1.00 45.81 560 ILE A CA 1
ATOM 4612 C C . ILE A 1 560 ? -38.511 29.707 -31.737 1.00 45.81 560 ILE A C 1
ATOM 4614 O O . ILE A 1 560 ? -37.788 29.777 -30.747 1.00 45.81 560 ILE A O 1
ATOM 4618 N N . VAL A 1 561 ? -39.494 28.829 -31.898 1.00 43.94 561 VAL A N 1
ATOM 4619 C CA . VAL A 1 561 ? -40.064 27.809 -31.016 1.00 43.94 561 VAL A CA 1
ATOM 4620 C C . VAL A 1 561 ? -39.032 26.783 -30.526 1.00 43.94 561 VAL A C 1
ATOM 4622 O O . VAL A 1 561 ? -38.208 26.295 -31.294 1.00 43.94 561 VAL A O 1
ATOM 4625 N N . SER A 1 562 ? -39.113 26.430 -29.241 1.00 35.34 562 SER A N 1
ATOM 4626 C CA . SER A 1 562 ? -38.327 25.376 -28.588 1.00 35.34 562 SER A CA 1
ATOM 4627 C C . SER A 1 562 ? -38.845 23.974 -28.942 1.00 35.34 562 SER A C 1
ATOM 4629 O O . SER A 1 562 ? -40.050 23.751 -28.831 1.00 35.34 562 SER A O 1
ATOM 4631 N N . PRO A 1 563 ? -37.979 22.987 -29.229 1.00 40.28 563 PRO A N 1
ATOM 4632 C CA . PRO A 1 563 ? -38.291 21.592 -28.975 1.00 40.28 563 PRO A CA 1
ATOM 4633 C C . PRO A 1 563 ? -37.764 21.204 -27.585 1.00 40.28 563 PRO A C 1
ATOM 4635 O O . PRO A 1 563 ? -36.580 21.362 -27.275 1.00 40.28 563 PRO A O 1
ATOM 4638 N N . ALA A 1 564 ? -38.672 20.728 -26.738 1.00 33.94 564 ALA A N 1
ATOM 4639 C CA . ALA A 1 564 ? -38.363 20.086 -25.470 1.00 33.94 564 ALA A CA 1
ATOM 4640 C C . ALA A 1 564 ? -37.623 18.760 -25.720 1.00 33.94 564 ALA A C 1
ATOM 4642 O O . ALA A 1 564 ? -38.118 17.902 -26.446 1.00 33.94 564 ALA A O 1
ATOM 4643 N N . SER A 1 565 ? -36.453 18.592 -25.106 1.00 40.12 565 SER A N 1
ATOM 4644 C CA . SER A 1 565 ? -35.858 17.278 -24.854 1.00 40.12 565 SER A CA 1
ATOM 4645 C C . SER A 1 565 ? -35.047 17.346 -23.559 1.00 40.12 565 SER A C 1
ATOM 4647 O O . SER A 1 565 ? -34.137 18.177 -23.442 1.00 40.12 565 SER A O 1
ATOM 4649 N N . ASP A 1 566 ? -35.404 16.485 -22.611 1.00 42.75 566 ASP A N 1
ATOM 4650 C CA . ASP A 1 566 ? -34.828 16.307 -21.275 1.00 42.75 566 ASP A CA 1
ATOM 4651 C C . ASP A 1 566 ? -33.349 15.885 -21.323 1.00 42.75 566 ASP A C 1
ATOM 4653 O O . ASP A 1 566 ? -33.009 14.715 -21.169 1.00 42.75 566 ASP A O 1
ATOM 4657 N N . ALA A 1 567 ? -32.440 16.832 -21.555 1.00 43.00 567 ALA A N 1
ATOM 4658 C CA . ALA A 1 567 ? -31.011 16.584 -21.390 1.00 43.00 567 ALA A CA 1
ATOM 4659 C C . ALA A 1 567 ? -30.617 16.866 -19.927 1.00 43.00 567 ALA A C 1
ATOM 4661 O O . ALA A 1 567 ? -30.830 17.995 -19.471 1.00 43.00 567 ALA A O 1
ATOM 4662 N N . PRO A 1 568 ? -30.023 15.904 -19.192 1.00 52.72 568 PRO A N 1
ATOM 4663 C CA . PRO A 1 568 ? -29.636 16.101 -17.796 1.00 52.72 568 PRO A CA 1
ATOM 4664 C C . PRO A 1 568 ? -28.637 17.258 -17.661 1.00 52.72 568 PRO A C 1
ATOM 4666 O O . PRO A 1 568 ? -27.801 17.472 -18.547 1.00 52.72 568 PRO A O 1
ATOM 4669 N N . ALA A 1 569 ? -28.749 18.035 -16.583 1.00 63.41 569 ALA A N 1
ATOM 4670 C CA . ALA A 1 569 ? -27.821 19.117 -16.263 1.00 63.41 569 ALA A CA 1
ATOM 4671 C C . ALA A 1 569 ? -26.391 18.572 -16.093 1.00 63.41 569 ALA A C 1
ATOM 4673 O O . ALA A 1 569 ? -26.196 17.503 -15.519 1.00 63.41 569 ALA A O 1
ATOM 4674 N N . LEU A 1 570 ? -25.387 19.303 -16.586 1.00 69.31 570 LEU A N 1
ATOM 4675 C CA . LEU A 1 570 ? -23.981 18.915 -16.450 1.00 69.31 570 LEU A CA 1
ATOM 4676 C C . LEU A 1 570 ? -23.529 19.093 -14.994 1.00 69.31 570 LEU A C 1
ATOM 4678 O O . LEU A 1 570 ? -23.584 20.206 -14.469 1.00 69.31 570 LEU A O 1
ATOM 4682 N N . THR A 1 571 ? -23.054 18.023 -14.356 1.00 77.19 571 THR A N 1
ATOM 4683 C CA . THR A 1 571 ? -22.549 18.049 -12.975 1.00 77.19 571 THR A CA 1
ATOM 4684 C C . THR A 1 571 ? -21.109 17.530 -12.928 1.00 77.19 571 THR A C 1
ATOM 4686 O O . THR A 1 571 ? -20.735 16.633 -13.679 1.00 77.19 571 THR A O 1
ATOM 4689 N N . ILE A 1 572 ? -20.263 18.135 -12.086 1.00 81.69 572 ILE A N 1
ATOM 4690 C CA . ILE A 1 572 ? -18.898 17.639 -11.842 1.00 81.69 572 ILE A CA 1
ATOM 4691 C C . ILE A 1 572 ? -18.952 16.762 -10.584 1.00 81.69 572 ILE A C 1
ATOM 4693 O O . ILE A 1 572 ? -19.337 17.276 -9.528 1.00 81.69 572 ILE A O 1
ATOM 4697 N N . PRO A 1 573 ? -18.572 15.475 -10.666 1.00 81.38 573 PRO A N 1
ATOM 4698 C CA . PRO A 1 573 ? -18.729 14.524 -9.572 1.00 81.38 573 PRO A CA 1
ATOM 4699 C C . PRO A 1 573 ? -17.636 14.707 -8.509 1.00 81.38 573 PRO A C 1
ATOM 4701 O O . PRO A 1 573 ? -16.588 14.060 -8.542 1.00 81.38 573 PRO A O 1
ATOM 4704 N N . PHE A 1 574 ? -17.867 15.624 -7.567 1.00 80.44 574 PHE A N 1
ATOM 4705 C CA . PHE A 1 574 ? -17.030 15.772 -6.375 1.00 80.44 574 PHE A CA 1
ATOM 4706 C C . PHE A 1 574 ? -17.463 14.791 -5.287 1.00 80.44 574 PHE A C 1
ATOM 4708 O O . PHE A 1 574 ? -18.644 14.719 -4.964 1.00 80.44 574 PHE A O 1
ATOM 4715 N N . SER A 1 575 ? -16.489 14.118 -4.674 1.00 81.12 575 SER A N 1
ATOM 4716 C CA . SER A 1 575 ? -16.729 13.299 -3.484 1.00 81.12 575 SER A CA 1
ATOM 4717 C C . SER A 1 575 ? -17.007 14.198 -2.285 1.00 81.12 575 SER A C 1
ATOM 4719 O O . SER A 1 575 ? -16.214 15.087 -1.973 1.00 81.12 575 SER A O 1
ATOM 4721 N N . THR A 1 576 ? -18.117 13.950 -1.601 1.00 77.31 576 THR A N 1
ATOM 4722 C CA . THR A 1 576 ? -18.461 14.589 -0.319 1.00 77.31 576 THR A CA 1
ATOM 4723 C C . THR A 1 576 ? -17.970 13.770 0.870 1.00 77.31 576 THR A C 1
ATOM 4725 O O . THR A 1 576 ? -17.688 14.322 1.927 1.00 77.31 576 THR A O 1
ATOM 4728 N N . ILE A 1 577 ? -17.812 12.461 0.674 1.00 84.75 577 ILE A N 1
ATOM 4729 C CA . ILE A 1 577 ? -17.384 11.519 1.705 1.00 84.75 577 ILE A CA 1
ATOM 4730 C C . ILE A 1 577 ? -15.861 11.445 1.753 1.00 84.75 577 ILE A C 1
ATOM 4732 O O . ILE A 1 577 ? -15.205 11.427 0.703 1.00 84.75 577 ILE A O 1
ATOM 4736 N N . ASP A 1 578 ? -15.314 11.371 2.965 1.00 89.12 578 ASP A N 1
ATOM 4737 C CA . ASP A 1 578 ? -13.913 11.061 3.234 1.00 89.12 578 ASP A CA 1
ATOM 4738 C C . ASP A 1 578 ? -13.492 9.727 2.570 1.00 89.12 578 ASP A C 1
ATOM 4740 O O . ASP A 1 578 ? -14.238 8.738 2.593 1.00 89.12 578 ASP A O 1
ATOM 4744 N N . PRO A 1 579 ? -12.311 9.661 1.934 1.00 92.88 579 PRO A N 1
ATOM 4745 C CA . PRO A 1 579 ? -11.908 8.479 1.187 1.00 92.88 579 PRO A CA 1
ATOM 4746 C C . PRO A 1 579 ? -11.695 7.249 2.087 1.00 92.88 579 PRO A C 1
ATOM 4748 O O . PRO A 1 579 ? -11.911 6.133 1.616 1.00 92.88 579 PRO A O 1
ATOM 4751 N N . HIS A 1 580 ? -11.354 7.418 3.369 1.00 93.44 580 HIS A N 1
ATOM 4752 C CA . HIS A 1 580 ? -11.207 6.314 4.325 1.00 93.44 580 HIS A CA 1
ATOM 4753 C C . HIS A 1 580 ? -12.551 5.760 4.799 1.00 93.44 580 HIS A C 1
ATOM 4755 O O . HIS A 1 580 ? -12.636 4.582 5.133 1.00 93.44 580 HIS A O 1
ATOM 4761 N N . VAL A 1 581 ? -13.619 6.558 4.760 1.00 92.56 581 VAL A N 1
ATOM 4762 C CA . VAL A 1 581 ? -14.989 6.058 4.966 1.00 92.56 581 VAL A CA 1
ATOM 4763 C C . VAL A 1 581 ? -15.441 5.273 3.742 1.00 92.56 581 VAL A C 1
ATOM 4765 O O . VAL A 1 581 ? -15.943 4.162 3.872 1.00 92.56 581 VAL A O 1
ATOM 4768 N N . ALA A 1 582 ? -15.184 5.780 2.533 1.00 93.94 582 ALA A N 1
ATOM 4769 C CA . ALA A 1 582 ? -15.455 5.032 1.305 1.00 93.94 582 ALA A CA 1
ATOM 4770 C C . ALA A 1 582 ? -14.711 3.677 1.273 1.00 93.94 582 ALA A C 1
ATOM 4772 O O . ALA A 1 582 ? -15.266 2.669 0.833 1.00 93.94 582 ALA A O 1
ATOM 4773 N N . LEU A 1 583 ? -13.490 3.621 1.818 1.00 95.62 583 LEU A N 1
ATOM 4774 C CA . LEU A 1 583 ? -12.704 2.392 1.977 1.00 95.62 583 LEU A CA 1
ATOM 4775 C C . LEU A 1 583 ? -13.410 1.316 2.823 1.00 95.62 583 LEU A C 1
ATOM 4777 O O . LEU A 1 583 ? -13.254 0.123 2.548 1.00 95.62 583 LEU A O 1
ATOM 4781 N N . ILE A 1 584 ? -14.204 1.714 3.822 1.00 95.75 584 ILE A N 1
ATOM 4782 C CA . ILE A 1 584 ? -14.997 0.795 4.654 1.00 95.75 584 ILE A CA 1
ATOM 4783 C C . ILE A 1 584 ? -16.050 0.092 3.795 1.00 95.75 584 ILE A C 1
ATOM 4785 O O . ILE A 1 584 ? -16.140 -1.133 3.814 1.00 95.75 584 ILE A O 1
ATOM 4789 N N . PHE A 1 585 ? -16.780 0.833 2.963 1.00 96.31 585 PHE A N 1
ATOM 4790 C CA . PHE A 1 585 ? -17.785 0.254 2.063 1.00 96.31 585 PHE A CA 1
ATOM 4791 C C . PHE A 1 585 ? -17.166 -0.582 0.941 1.00 96.31 585 PHE A C 1
ATOM 4793 O O . PHE A 1 585 ? -17.730 -1.607 0.556 1.00 96.31 585 PHE A O 1
ATOM 4800 N N . ILE A 1 586 ? -15.978 -0.203 0.455 1.00 96.38 586 ILE A N 1
ATOM 4801 C CA . ILE A 1 586 ? -15.191 -1.034 -0.470 1.00 96.38 586 ILE A CA 1
ATOM 4802 C C . ILE A 1 586 ? -14.835 -2.365 0.196 1.00 96.38 586 ILE A C 1
ATOM 4804 O O . ILE A 1 586 ? -14.996 -3.421 -0.411 1.00 96.38 586 ILE A O 1
ATOM 4808 N N . SER A 1 587 ? -14.418 -2.328 1.462 1.00 96.38 587 SER A N 1
ATOM 4809 C CA . SER A 1 587 ? -14.102 -3.526 2.247 1.00 96.38 587 SER A CA 1
ATOM 4810 C C . SER A 1 587 ? -15.332 -4.419 2.451 1.00 96.38 587 SER A C 1
ATOM 4812 O O . SER A 1 587 ? -15.247 -5.631 2.263 1.00 96.38 587 SER A O 1
ATOM 4814 N N . ILE A 1 588 ? -16.491 -3.834 2.763 1.00 97.06 588 ILE A N 1
ATOM 4815 C CA . ILE A 1 588 ? -17.761 -4.567 2.912 1.00 97.06 588 ILE A CA 1
ATOM 4816 C C . ILE A 1 588 ? -18.184 -5.206 1.587 1.00 97.06 588 ILE A C 1
ATOM 4818 O O . ILE A 1 588 ? -18.528 -6.384 1.551 1.00 97.06 588 ILE A O 1
ATOM 4822 N N . SER A 1 589 ? -18.090 -4.472 0.481 1.00 96.62 589 SER A N 1
ATOM 4823 C CA . SER A 1 589 ? -18.440 -4.988 -0.851 1.00 96.62 589 SER A CA 1
ATOM 4824 C C . SER A 1 589 ? -17.508 -6.110 -1.294 1.00 96.62 589 SER A C 1
ATOM 4826 O O . SER A 1 589 ? -17.929 -7.077 -1.933 1.00 96.62 589 SER A O 1
ATOM 4828 N N . LEU A 1 590 ? -16.233 -6.023 -0.909 1.00 94.88 590 LEU A N 1
ATOM 4829 C CA . LEU A 1 590 ? -15.263 -7.080 -1.145 1.00 94.88 590 LEU A CA 1
ATOM 4830 C C . LEU A 1 590 ? -15.634 -8.354 -0.379 1.00 94.88 590 LEU A C 1
ATOM 4832 O O . LEU A 1 590 ? -15.620 -9.429 -0.980 1.00 94.88 590 LEU A O 1
ATOM 4836 N N . LEU A 1 591 ? -16.038 -8.237 0.892 1.00 95.56 591 LEU A N 1
ATOM 4837 C CA . LEU A 1 591 ? -16.552 -9.365 1.675 1.00 95.56 591 LEU A CA 1
ATOM 4838 C C . LEU A 1 591 ? -17.827 -9.950 1.066 1.00 95.56 591 LEU A C 1
ATOM 4840 O O . LEU A 1 591 ? -17.874 -11.156 0.837 1.00 95.56 591 LEU A O 1
ATOM 4844 N N . LYS A 1 592 ? -18.801 -9.108 0.701 1.00 95.44 592 LYS A N 1
ATOM 4845 C CA . LYS A 1 592 ? -20.034 -9.525 0.013 1.00 95.44 592 LYS A CA 1
ATOM 4846 C C . LYS A 1 592 ? -19.733 -10.359 -1.232 1.00 95.44 592 LYS A C 1
ATOM 4848 O O . LYS A 1 592 ? -20.300 -11.426 -1.439 1.00 95.44 592 LYS A O 1
ATOM 4853 N N . SER A 1 593 ? -18.762 -9.934 -2.043 1.00 93.62 593 SER A N 1
ATOM 4854 C CA . SER A 1 593 ? -18.372 -10.662 -3.261 1.00 93.62 593 SER A CA 1
ATOM 4855 C C . SER A 1 593 ? -17.775 -12.057 -3.011 1.00 93.62 593 SER A C 1
ATOM 4857 O O . SER A 1 593 ? -17.637 -12.844 -3.953 1.00 93.62 593 SER A O 1
ATOM 4859 N N . LYS A 1 594 ? -17.365 -12.345 -1.769 1.00 92.94 594 LYS A N 1
ATOM 4860 C CA . LYS A 1 594 ? -16.763 -13.609 -1.323 1.00 92.94 594 LYS A CA 1
ATOM 4861 C C . LYS A 1 594 ? -17.598 -14.317 -0.262 1.00 92.94 594 LYS A C 1
ATOM 4863 O O . LYS A 1 594 ? -17.128 -15.318 0.260 1.00 92.94 594 LYS A O 1
ATOM 4868 N N . GLU A 1 595 ? -18.807 -13.844 0.024 1.00 94.19 595 GLU A N 1
ATOM 4869 C CA . GLU A 1 595 ? -19.650 -14.336 1.116 1.00 94.19 595 GLU A CA 1
ATOM 4870 C C . GLU A 1 595 ? -19.803 -15.859 1.082 1.00 94.19 595 GLU A C 1
ATOM 4872 O O . GLU A 1 595 ? -19.438 -16.518 2.047 1.00 94.19 595 GLU A O 1
ATOM 4877 N N . ASN A 1 596 ? -20.180 -16.426 -0.070 1.00 93.69 596 ASN A N 1
ATOM 4878 C CA . ASN A 1 596 ? -20.314 -17.878 -0.247 1.00 93.69 596 ASN A CA 1
ATOM 4879 C C . ASN A 1 596 ? -19.022 -18.654 0.044 1.00 93.69 596 ASN A C 1
ATOM 4881 O O . ASN A 1 596 ? -19.075 -19.751 0.571 1.00 93.69 596 ASN A O 1
ATOM 4885 N N . THR A 1 597 ? -17.858 -18.099 -0.303 1.00 93.25 597 THR A N 1
ATOM 4886 C CA . THR A 1 597 ? -16.578 -18.738 0.026 1.00 93.25 597 THR A CA 1
ATOM 4887 C C . THR A 1 597 ? -16.290 -18.610 1.516 1.00 93.25 597 THR A C 1
ATOM 4889 O O . THR A 1 597 ? -15.820 -19.557 2.118 1.00 93.25 597 THR A O 1
ATOM 4892 N N . LEU A 1 598 ? -16.570 -17.458 2.124 1.00 95.12 598 LEU A N 1
ATOM 4893 C CA . LEU A 1 598 ? -16.263 -17.211 3.532 1.00 95.12 598 LEU A CA 1
ATOM 4894 C C . LEU A 1 598 ? -17.090 -18.084 4.478 1.00 95.12 598 LEU A C 1
ATOM 4896 O O . LEU A 1 598 ? -16.548 -18.521 5.484 1.00 95.12 598 LEU A O 1
ATOM 4900 N N . VAL A 1 599 ? -18.355 -18.366 4.150 1.00 94.50 599 VAL A N 1
ATOM 4901 C CA . VAL A 1 599 ? -19.228 -19.237 4.963 1.00 94.50 599 VAL A CA 1
ATOM 4902 C C . VAL A 1 599 ? -18.884 -20.730 4.862 1.00 94.50 599 VAL A C 1
ATOM 4904 O O . VAL A 1 599 ? -19.433 -21.530 5.610 1.00 94.50 599 VAL A O 1
ATOM 4907 N N . GLU A 1 600 ? -18.005 -21.119 3.933 1.00 94.31 600 GLU A N 1
ATOM 4908 C CA . GLU A 1 600 ? -17.515 -22.499 3.778 1.00 94.31 600 GLU A CA 1
ATOM 4909 C C . GLU A 1 600 ? -16.192 -22.751 4.519 1.00 94.31 600 GLU A C 1
ATOM 4911 O O . GLU A 1 600 ? -15.783 -23.902 4.655 1.00 94.31 600 GLU A O 1
ATOM 4916 N N . LEU A 1 601 ? -15.514 -21.687 4.957 1.00 94.50 601 LEU A N 1
ATOM 4917 C CA . LEU A 1 601 ? -14.189 -21.740 5.573 1.00 94.50 601 LEU A CA 1
ATOM 4918 C C . LEU A 1 601 ? -14.287 -21.688 7.101 1.00 94.50 601 LEU A C 1
ATOM 4920 O O . LEU A 1 601 ? -15.188 -21.049 7.649 1.00 94.50 601 LEU A O 1
ATOM 4924 N N . ASP A 1 602 ? -13.321 -22.303 7.782 1.00 93.06 602 ASP A N 1
ATOM 4925 C CA . ASP A 1 602 ? -13.184 -22.188 9.238 1.00 93.06 602 ASP A CA 1
ATOM 4926 C C . ASP A 1 602 ? -12.501 -20.874 9.675 1.00 93.06 602 ASP A C 1
ATOM 4928 O O . ASP A 1 602 ? -11.954 -20.117 8.862 1.00 93.06 602 ASP A O 1
ATOM 4932 N N . GLN A 1 603 ? -12.488 -20.596 10.984 1.00 91.00 603 GLN A N 1
ATOM 4933 C CA . GLN A 1 603 ? -11.812 -19.429 11.558 1.00 91.00 603 GLN A CA 1
ATOM 4934 C C . GLN A 1 603 ? -10.381 -19.191 11.032 1.00 91.00 603 GLN A C 1
ATOM 4936 O O . GLN A 1 603 ? -10.004 -18.045 10.753 1.00 91.00 603 GLN A O 1
ATOM 4941 N N . HIS A 1 604 ? -9.551 -20.233 10.935 1.00 89.88 604 HIS A N 1
ATOM 4942 C CA . HIS A 1 604 ? -8.153 -20.095 10.531 1.00 89.88 604 HIS A CA 1
ATOM 4943 C C . HIS A 1 604 ? -8.034 -19.827 9.030 1.00 89.88 604 HIS A C 1
ATOM 4945 O O . HIS A 1 604 ? -7.286 -18.937 8.611 1.00 89.88 604 HIS A O 1
ATOM 4951 N N . GLU A 1 605 ? -8.804 -20.549 8.225 1.00 92.88 605 GLU A N 1
ATOM 4952 C CA . GLU A 1 605 ? -8.867 -20.405 6.778 1.00 92.88 605 GLU A CA 1
ATOM 4953 C C . GLU A 1 605 ? -9.390 -19.029 6.365 1.00 92.88 605 GLU A C 1
ATOM 4955 O O . GLU A 1 605 ? -8.802 -18.396 5.487 1.00 92.88 605 GLU A O 1
ATOM 4960 N N . ILE A 1 606 ? -10.418 -18.502 7.040 1.00 92.38 606 ILE A N 1
ATOM 4961 C CA . ILE A 1 606 ? -10.925 -17.139 6.813 1.00 92.38 606 ILE A CA 1
ATOM 4962 C C . ILE A 1 606 ? -9.818 -16.117 7.058 1.00 92.38 606 ILE A C 1
ATOM 4964 O O . ILE A 1 606 ? -9.576 -15.241 6.225 1.00 92.38 606 ILE A O 1
ATOM 4968 N N . ARG A 1 607 ? -9.104 -16.230 8.184 1.00 89.88 607 ARG A N 1
ATOM 4969 C CA . ARG A 1 607 ? -8.008 -15.310 8.527 1.00 89.88 607 ARG A CA 1
ATOM 4970 C C . ARG A 1 607 ? -6.887 -15.370 7.497 1.00 89.88 607 ARG A C 1
ATOM 4972 O O . ARG A 1 607 ? -6.391 -14.322 7.072 1.00 89.88 607 ARG A O 1
ATOM 4979 N N . GLN A 1 608 ? -6.507 -16.568 7.056 1.00 89.25 608 GLN A N 1
ATOM 4980 C CA . GLN A 1 608 ? -5.516 -16.742 5.994 1.00 89.25 608 GLN A CA 1
ATOM 4981 C C . GLN A 1 608 ? -5.997 -16.151 4.661 1.00 89.25 608 GLN A C 1
ATOM 4983 O O . GLN A 1 608 ? -5.248 -15.416 4.010 1.00 89.25 608 GLN A O 1
ATOM 4988 N N . PHE A 1 609 ? -7.249 -16.417 4.287 1.00 90.94 609 PHE A N 1
ATOM 4989 C CA . PHE A 1 609 ? -7.868 -15.950 3.051 1.00 90.94 609 PHE A CA 1
ATOM 4990 C C . PHE A 1 609 ? -7.951 -14.420 2.996 1.00 90.94 609 PHE A C 1
ATOM 4992 O O . PHE A 1 609 ? -7.532 -13.805 2.017 1.00 90.94 609 PHE A O 1
ATOM 4999 N N . LEU A 1 610 ? -8.411 -13.774 4.070 1.00 92.06 610 LEU A N 1
ATOM 5000 C CA . LEU A 1 610 ? -8.524 -12.312 4.153 1.00 92.06 610 LEU A CA 1
ATOM 5001 C C . LEU A 1 610 ? -7.164 -11.610 4.288 1.00 92.06 610 LEU A C 1
ATOM 5003 O O . LEU A 1 610 ? -7.011 -10.454 3.878 1.00 92.06 610 LEU A O 1
ATOM 5007 N N . SER A 1 611 ? -6.154 -12.315 4.804 1.00 87.31 611 SER A N 1
ATOM 5008 C CA . SER A 1 611 ? -4.769 -11.831 4.839 1.00 87.31 611 SER A CA 1
ATOM 5009 C C . SER A 1 611 ? -4.089 -11.854 3.466 1.00 87.31 611 SER A C 1
ATOM 5011 O O . SER A 1 611 ? -3.088 -11.157 3.272 1.00 87.31 611 SER A O 1
ATOM 5013 N N . ARG A 1 612 ? -4.594 -12.654 2.515 1.00 84.94 612 ARG A N 1
ATOM 5014 C CA . ARG A 1 612 ? -4.058 -12.796 1.152 1.00 84.94 612 ARG A CA 1
ATOM 5015 C C . ARG A 1 612 ? -5.182 -13.052 0.150 1.00 84.94 612 ARG A C 1
ATOM 5017 O O . ARG A 1 612 ? -5.436 -14.192 -0.236 1.00 84.94 612 ARG A O 1
ATOM 5024 N N . LEU A 1 613 ? -5.821 -11.981 -0.315 1.00 82.75 613 LEU A N 1
ATOM 5025 C CA . LEU A 1 613 ? -6.873 -12.126 -1.313 1.00 82.75 613 LEU A CA 1
ATOM 5026 C C . LEU A 1 613 ? -6.283 -12.528 -2.676 1.00 82.75 613 LEU A C 1
ATOM 5028 O O . LEU A 1 613 ? -5.369 -11.858 -3.164 1.00 82.75 613 LEU A O 1
ATOM 5032 N N . PRO A 1 614 ? -6.806 -13.584 -3.322 1.00 70.06 614 PRO A N 1
ATOM 5033 C CA . PRO A 1 614 ? -6.350 -13.981 -4.647 1.00 70.06 614 PRO A CA 1
ATOM 5034 C C . PRO A 1 614 ? -6.720 -12.925 -5.697 1.00 70.06 614 PRO A C 1
ATOM 5036 O O . PRO A 1 614 ? -7.846 -12.420 -5.710 1.00 70.06 614 PRO A O 1
ATOM 5039 N N . SER A 1 615 ? -5.802 -12.655 -6.628 1.00 62.59 615 SER A N 1
ATOM 5040 C CA . SER A 1 615 ? -6.014 -11.800 -7.801 1.00 62.59 615 SER A CA 1
ATOM 5041 C C . SER A 1 615 ? -6.962 -12.475 -8.802 1.00 62.59 615 SER A C 1
ATOM 5043 O O . SER A 1 615 ? -6.555 -13.047 -9.809 1.00 62.59 615 SER A O 1
ATOM 5045 N N . LYS A 1 616 ? -8.271 -12.460 -8.534 1.00 59.41 616 LYS A N 1
ATOM 5046 C CA . LYS A 1 616 ? -9.258 -12.942 -9.510 1.00 59.41 616 LYS A CA 1
ATOM 5047 C C . LYS A 1 616 ? -9.580 -11.819 -10.499 1.00 59.41 616 LYS A C 1
ATOM 5049 O O . LYS A 1 616 ? -10.279 -10.877 -10.143 1.00 59.41 616 LYS A O 1
ATOM 5054 N N . SER A 1 617 ? -9.138 -11.943 -11.751 1.00 50.62 617 SER A N 1
ATOM 5055 C CA . SER A 1 617 ? -9.814 -11.255 -12.859 1.00 50.62 617 SER A CA 1
ATOM 5056 C C . SER A 1 617 ? -11.085 -12.041 -13.196 1.00 50.62 617 SER A C 1
ATOM 5058 O O . SER A 1 617 ? -11.061 -13.267 -13.303 1.00 50.62 617 SER A O 1
ATOM 5060 N N . TYR A 1 618 ? -12.231 -11.364 -13.270 1.00 40.84 618 TYR A N 1
ATOM 5061 C CA . TYR A 1 618 ? -13.490 -12.018 -13.621 1.00 40.84 618 TYR A CA 1
ATOM 5062 C C . TYR A 1 618 ? -13.524 -12.207 -15.143 1.00 40.84 618 TYR A C 1
ATOM 5064 O O . TYR A 1 618 ? -13.462 -11.229 -15.890 1.00 40.84 618 TYR A O 1
ATOM 5072 N N . GLU A 1 619 ? -13.654 -13.443 -15.628 1.00 39.94 619 GLU A N 1
ATOM 5073 C CA . GLU A 1 619 ? -14.066 -13.655 -17.016 1.00 39.94 619 GLU A CA 1
ATOM 5074 C C . GLU A 1 619 ? -15.554 -13.305 -17.136 1.00 39.94 619 GLU A C 1
ATOM 5076 O O . GLU A 1 619 ? -16.427 -14.058 -16.694 1.00 39.94 619 GLU A O 1
ATOM 5081 N N . TYR A 1 620 ? -15.873 -12.148 -17.723 1.00 34.56 620 TYR A N 1
ATOM 5082 C CA . TYR A 1 620 ? -17.259 -11.795 -18.020 1.00 34.56 620 TYR A CA 1
ATOM 5083 C C . TYR A 1 620 ? -17.778 -12.686 -19.158 1.00 34.56 620 TYR A C 1
ATOM 5085 O O . TYR A 1 620 ? -17.514 -12.464 -20.341 1.00 34.56 620 TYR A O 1
ATOM 5093 N N . ASN A 1 621 ? -18.535 -13.726 -18.811 1.00 38.66 621 ASN A N 1
ATOM 5094 C CA . ASN A 1 621 ? -19.240 -14.538 -19.795 1.00 38.66 621 ASN A CA 1
ATOM 5095 C C . ASN A 1 621 ? -20.430 -13.742 -20.355 1.00 38.66 621 ASN A C 1
ATOM 5097 O O . ASN A 1 621 ? -21.477 -13.640 -19.721 1.00 38.66 621 ASN A O 1
ATOM 5101 N N . HIS A 1 622 ? -20.307 -13.246 -21.588 1.00 42.09 622 HIS A N 1
ATOM 5102 C CA . HIS A 1 622 ? -21.301 -12.447 -22.326 1.00 42.09 622 HIS A CA 1
ATOM 5103 C C . HIS A 1 622 ? -22.620 -13.202 -22.682 1.00 42.09 622 HIS A C 1
ATOM 5105 O O . HIS A 1 622 ? -23.334 -12.855 -23.630 1.00 42.09 622 HIS A O 1
ATOM 5111 N N . LYS A 1 623 ? -22.986 -14.253 -21.932 1.00 42.19 623 LYS A N 1
ATOM 5112 C CA . LYS A 1 623 ? -24.085 -15.185 -22.243 1.00 42.19 623 LYS A CA 1
ATOM 5113 C C . LYS A 1 623 ? -25.490 -14.568 -22.206 1.00 42.19 623 LYS A C 1
ATOM 5115 O O . LYS A 1 623 ? -26.387 -15.155 -22.805 1.00 42.19 623 LYS A O 1
ATOM 5120 N N . GLN A 1 624 ? -25.714 -13.400 -21.597 1.00 46.62 624 GLN A N 1
ATOM 5121 C CA . GLN A 1 624 ? -27.071 -12.830 -21.544 1.00 46.62 624 GLN A CA 1
ATOM 5122 C C . GLN A 1 624 ? -27.496 -12.048 -22.799 1.00 46.62 624 GLN A C 1
ATOM 5124 O O . GLN A 1 624 ? -28.678 -12.053 -23.136 1.00 46.62 624 GLN A O 1
ATOM 5129 N N . ARG A 1 625 ? -26.577 -11.462 -23.582 1.00 48.41 625 ARG A N 1
ATOM 5130 C CA . ARG A 1 625 ? -26.989 -10.614 -24.722 1.00 48.41 625 ARG A CA 1
ATOM 5131 C C . ARG A 1 625 ? -27.446 -11.397 -25.963 1.00 48.41 625 ARG A C 1
ATOM 5133 O O . ARG A 1 625 ? -28.199 -10.869 -26.772 1.00 48.41 625 ARG A O 1
ATOM 5140 N N . LYS A 1 626 ? -27.083 -12.681 -26.091 1.00 45.16 626 LYS A N 1
ATOM 5141 C CA . LYS A 1 626 ? -27.537 -13.533 -27.211 1.00 45.16 626 LYS A CA 1
ATOM 5142 C C . LYS A 1 626 ? -28.977 -14.046 -27.079 1.00 45.16 626 LYS A C 1
ATOM 5144 O O . LYS A 1 626 ? -29.510 -14.546 -28.061 1.00 45.16 626 LYS A O 1
ATOM 5149 N N . ARG A 1 627 ? -29.630 -13.915 -25.916 1.00 46.69 627 ARG A N 1
ATOM 5150 C CA . ARG A 1 627 ? -31.019 -14.388 -25.744 1.00 46.69 627 ARG A CA 1
ATOM 5151 C C . ARG A 1 627 ? -32.094 -13.386 -26.172 1.00 46.69 627 ARG A C 1
ATOM 5153 O O . ARG A 1 627 ? -33.213 -13.811 -26.416 1.00 46.69 627 ARG A O 1
ATOM 5160 N N . LEU A 1 628 ? -31.765 -12.106 -26.341 1.00 51.41 628 LEU A N 1
ATOM 5161 C CA . LEU A 1 628 ? -32.732 -11.095 -26.796 1.00 51.41 628 LEU A CA 1
ATOM 5162 C C . LEU A 1 628 ? -32.758 -10.890 -28.318 1.00 51.41 628 LEU A C 1
ATOM 5164 O O . LEU A 1 628 ? -33.692 -10.281 -28.818 1.00 51.41 628 LEU A O 1
ATOM 5168 N N . ASN A 1 629 ? -31.802 -11.451 -29.067 1.00 51.12 629 ASN A N 1
ATOM 5169 C CA . ASN A 1 629 ? -31.709 -11.254 -30.521 1.00 51.12 629 ASN A CA 1
ATOM 5170 C C . ASN A 1 629 ? -32.206 -12.439 -31.367 1.00 51.12 629 ASN A C 1
ATOM 5172 O O . ASN A 1 629 ? -31.947 -12.465 -32.564 1.00 51.12 629 ASN A O 1
ATOM 5176 N N . ASN A 1 630 ? -32.881 -13.429 -30.769 1.00 48.19 630 ASN A N 1
ATOM 5177 C CA . ASN A 1 630 ? -33.222 -14.678 -31.463 1.00 48.19 630 ASN A CA 1
ATOM 5178 C C . ASN A 1 630 ? -34.719 -15.039 -31.475 1.00 48.19 630 ASN A C 1
ATOM 5180 O O . ASN A 1 630 ? -35.053 -16.197 -31.699 1.00 48.19 630 ASN A O 1
ATOM 5184 N N . ASN A 1 631 ? -35.616 -14.067 -31.276 1.00 44.16 631 ASN A N 1
ATOM 5185 C CA . ASN A 1 631 ? -37.060 -14.258 -31.441 1.00 44.16 631 ASN A CA 1
ATOM 5186 C C . ASN A 1 631 ? -37.615 -13.274 -32.480 1.00 44.16 631 ASN A C 1
ATOM 5188 O O . ASN A 1 631 ? -37.715 -12.084 -32.200 1.00 44.16 631 ASN A O 1
ATOM 5192 N N . GLY A 1 632 ? -38.017 -13.792 -33.645 1.00 44.84 632 GLY A N 1
ATOM 5193 C CA . GLY A 1 632 ? -38.884 -13.086 -34.593 1.00 44.84 632 GLY A CA 1
ATOM 5194 C C . GLY A 1 632 ? -38.357 -13.024 -36.026 1.00 44.84 632 GLY A C 1
ATOM 5195 O O . GLY A 1 632 ? -37.807 -12.011 -36.435 1.00 44.84 632 GLY A O 1
ATOM 5196 N N . ASN A 1 633 ? -38.560 -14.081 -36.814 1.00 41.81 633 ASN A N 1
ATOM 5197 C CA . ASN A 1 633 ? -39.624 -14.110 -37.830 1.00 41.81 633 ASN A CA 1
ATOM 5198 C C . ASN A 1 633 ? -39.351 -15.155 -38.919 1.00 41.81 633 ASN A C 1
ATOM 5200 O O . ASN A 1 633 ? -38.300 -15.181 -39.556 1.00 41.81 633 ASN A O 1
ATOM 5204 N N . ASP A 1 634 ? -40.367 -15.995 -39.099 1.00 45.28 634 ASP A N 1
ATOM 5205 C CA . ASP A 1 634 ? -40.533 -17.012 -40.131 1.00 45.28 634 ASP A CA 1
ATOM 5206 C C . ASP A 1 634 ? -40.466 -16.437 -41.565 1.00 45.28 634 ASP A C 1
ATOM 5208 O O . ASP A 1 634 ? -40.895 -15.299 -41.789 1.00 45.28 634 ASP A O 1
ATOM 5212 N N . PRO A 1 635 ? -40.005 -17.215 -42.566 1.00 42.59 635 PRO A N 1
ATOM 5213 C CA . PRO A 1 635 ? -39.879 -16.771 -43.947 1.00 42.59 635 PRO A CA 1
ATOM 5214 C C . PRO A 1 635 ? -41.047 -17.259 -44.818 1.00 42.59 635 PRO A C 1
ATOM 5216 O O . PRO A 1 635 ? -41.284 -18.457 -44.932 1.00 42.59 635 PRO A O 1
ATOM 5219 N N . SER A 1 636 ? -41.718 -16.365 -45.553 1.00 53.44 636 SER A N 1
ATOM 5220 C CA . SER A 1 636 ? -42.286 -16.717 -46.865 1.00 53.44 636 SER A CA 1
ATOM 5221 C C . SER A 1 636 ? -42.687 -15.493 -47.704 1.00 53.44 636 SER A C 1
ATOM 5223 O O . SER A 1 636 ? -43.412 -14.613 -47.264 1.00 53.44 636 SER A O 1
ATOM 5225 N N . SER A 1 637 ? -42.283 -15.554 -48.979 1.00 47.25 637 SER A N 1
ATOM 5226 C CA . SER A 1 637 ? -43.061 -15.131 -50.152 1.00 47.25 637 SER A CA 1
ATOM 5227 C C . SER A 1 637 ? -43.011 -13.670 -50.664 1.00 47.25 637 SER A C 1
ATOM 5229 O O . SER A 1 637 ? -43.466 -12.725 -50.038 1.00 47.25 637 SER A O 1
ATOM 5231 N N . VAL A 1 638 ? -42.609 -13.589 -51.942 1.00 49.41 638 VAL A N 1
ATOM 5232 C CA . VAL A 1 638 ? -42.931 -12.601 -53.002 1.00 49.41 638 VAL A CA 1
ATOM 5233 C C . VAL A 1 638 ? -42.061 -11.340 -53.192 1.00 49.41 638 VAL A C 1
ATOM 5235 O O . VAL A 1 638 ? -42.248 -10.281 -52.611 1.00 49.41 638 VAL A O 1
ATOM 5238 N N . ARG A 1 639 ? -41.155 -11.504 -54.167 1.00 46.25 639 ARG A N 1
ATOM 5239 C CA . ARG A 1 639 ? -40.650 -10.602 -55.227 1.00 46.25 639 ARG A CA 1
ATOM 5240 C C . ARG A 1 639 ? -41.182 -9.153 -55.354 1.00 46.25 639 ARG A C 1
ATOM 5242 O O . ARG A 1 639 ? -42.366 -8.926 -55.550 1.00 46.25 639 ARG A O 1
ATOM 5249 N N . SER A 1 640 ? -40.198 -8.285 -55.641 1.00 44.84 640 SER A N 1
ATOM 5250 C CA . SER A 1 640 ? -40.199 -7.190 -56.637 1.00 44.84 640 SER A CA 1
ATOM 5251 C C . SER A 1 640 ? -40.767 -5.818 -56.252 1.00 44.84 640 SER A C 1
ATOM 5253 O O . SER A 1 640 ? -41.877 -5.476 -56.637 1.00 44.84 640 SER A O 1
ATOM 5255 N N . SER A 1 641 ? -39.894 -4.962 -55.713 1.00 44.25 641 SER A N 1
ATOM 5256 C CA . SER A 1 641 ? -39.632 -3.596 -56.214 1.00 44.25 641 SER A CA 1
ATOM 5257 C C . SER A 1 641 ? -38.555 -2.950 -55.340 1.00 44.25 641 SER A C 1
ATOM 5259 O O . SER A 1 641 ? -38.700 -2.949 -54.124 1.00 44.25 641 SER A O 1
ATOM 5261 N N . LYS A 1 642 ? -37.472 -2.432 -55.937 1.00 41.22 642 LYS A N 1
ATOM 5262 C CA . LYS A 1 642 ? -36.399 -1.691 -55.244 1.00 41.22 642 LYS A CA 1
ATOM 5263 C C . LYS A 1 642 ? -36.976 -0.535 -54.409 1.00 41.22 642 LYS A C 1
ATOM 5265 O O . LYS A 1 642 ? -37.686 0.287 -54.985 1.00 41.22 642 LYS A O 1
ATOM 5270 N N . PRO A 1 643 ? -36.552 -0.377 -53.144 1.00 39.84 643 PRO A N 1
ATOM 5271 C CA . PRO A 1 643 ? -36.495 0.937 -52.526 1.00 39.84 643 PRO A CA 1
ATOM 5272 C C . PRO A 1 643 ? -35.084 1.248 -52.013 1.00 39.84 643 PRO A C 1
ATOM 5274 O O . PRO A 1 643 ? -34.316 0.389 -51.587 1.00 39.84 643 PRO A O 1
ATOM 5277 N N . SER A 1 644 ? -34.778 2.530 -52.113 1.00 39.00 644 SER A N 1
ATOM 5278 C CA . SER A 1 644 ? -33.657 3.273 -51.555 1.00 39.00 644 SER A CA 1
ATOM 5279 C C . SER A 1 644 ? -33.304 2.931 -50.102 1.00 39.00 644 SER A C 1
ATOM 5281 O O . SER A 1 644 ? -34.183 2.706 -49.273 1.00 39.00 644 SER A O 1
ATOM 5283 N N . LEU A 1 645 ? -31.998 2.992 -49.820 1.00 35.78 645 LEU A N 1
ATOM 5284 C CA . LEU A 1 645 ? -31.372 2.957 -48.498 1.00 35.78 645 LEU A CA 1
ATOM 5285 C C . LEU A 1 645 ? -32.081 3.854 -47.462 1.00 35.78 645 LEU A C 1
ATOM 5287 O O . LEU A 1 645 ? -32.273 5.041 -47.734 1.00 35.78 645 LEU A O 1
ATOM 5291 N N . PRO A 1 646 ? -32.337 3.350 -46.244 1.00 36.97 646 PRO A N 1
ATOM 5292 C CA . PRO A 1 646 ? -32.449 4.161 -45.045 1.00 36.97 646 PRO A CA 1
ATOM 5293 C C . PRO A 1 646 ? -31.124 4.136 -44.261 1.00 36.97 646 PRO A C 1
ATOM 5295 O O . PRO A 1 646 ? -30.680 3.092 -43.796 1.00 36.97 646 PRO A O 1
ATOM 5298 N N . SER A 1 647 ? -30.505 5.316 -44.185 1.00 36.31 647 SER A N 1
ATOM 5299 C CA . SER A 1 647 ? -29.711 5.874 -43.076 1.00 36.31 647 SER A CA 1
ATOM 5300 C C . SER A 1 647 ? -29.075 4.922 -42.049 1.00 36.31 647 SER A C 1
ATOM 5302 O O . SER A 1 647 ? -29.760 4.349 -41.204 1.00 36.31 647 SER A O 1
ATOM 5304 N N . GLU A 1 648 ? -27.739 4.911 -42.048 1.00 34.81 648 GLU A N 1
ATOM 5305 C CA . GLU A 1 648 ? -26.870 4.480 -40.949 1.00 34.81 648 GLU A CA 1
ATOM 5306 C C . GLU A 1 648 ? -27.218 5.208 -39.635 1.00 34.81 648 GLU A C 1
ATOM 5308 O O . GLU A 1 648 ? -27.013 6.418 -39.497 1.00 34.81 648 GLU A O 1
ATOM 5313 N N . GLU A 1 649 ? -27.707 4.465 -38.642 1.00 32.91 649 GLU A N 1
ATOM 5314 C CA . GLU A 1 649 ? -27.690 4.901 -37.247 1.00 32.91 649 GLU A CA 1
ATOM 5315 C C . GLU A 1 649 ? -26.272 4.744 -36.687 1.00 32.91 649 GLU A C 1
ATOM 5317 O O . GLU A 1 649 ? -25.720 3.650 -36.576 1.00 32.91 649 GLU A O 1
ATOM 5322 N N . LYS A 1 650 ? -25.680 5.888 -36.337 1.00 31.95 650 LYS A N 1
ATOM 5323 C CA . LYS A 1 650 ? -24.397 6.034 -35.651 1.00 31.95 650 LYS A CA 1
ATOM 5324 C C . LYS A 1 650 ? -24.432 5.359 -34.274 1.00 31.95 650 LYS A C 1
ATOM 5326 O O . LYS A 1 650 ? -24.735 6.004 -33.273 1.00 31.95 650 LYS A O 1
ATOM 5331 N N . THR A 1 651 ? -24.023 4.100 -34.185 1.00 35.12 651 THR A N 1
ATOM 5332 C CA . THR A 1 651 ? -23.420 3.581 -32.952 1.00 35.12 651 THR A CA 1
ATOM 5333 C C . THR A 1 651 ? -22.042 4.219 -32.812 1.00 35.12 651 THR A C 1
ATOM 5335 O O . THR A 1 651 ? -21.107 3.843 -33.514 1.00 35.12 651 THR A O 1
ATOM 5338 N N . LEU A 1 652 ? -21.930 5.242 -31.962 1.00 35.09 652 LEU A N 1
ATOM 5339 C CA . LEU A 1 652 ? -20.656 5.877 -31.625 1.00 35.09 652 LEU A CA 1
ATOM 5340 C C . LEU A 1 652 ? -19.664 4.810 -31.138 1.00 35.09 652 LEU A C 1
ATOM 5342 O O . LEU A 1 652 ? -19.891 4.137 -30.134 1.00 35.09 652 LEU A O 1
ATOM 5346 N N . ASN A 1 653 ? -18.585 4.651 -31.903 1.00 34.09 653 ASN A N 1
ATOM 5347 C CA . ASN A 1 653 ? -17.484 3.727 -31.668 1.00 34.09 653 ASN A CA 1
ATOM 5348 C C . ASN A 1 653 ? -16.739 4.087 -30.373 1.00 34.09 653 ASN A C 1
ATOM 5350 O O . ASN A 1 653 ? -15.762 4.834 -30.402 1.00 34.09 653 ASN A O 1
ATOM 5354 N N . THR A 1 654 ? -17.152 3.529 -29.238 1.00 51.81 654 THR A N 1
ATOM 5355 C CA . THR A 1 654 ? -16.288 3.452 -28.055 1.00 51.81 654 THR A CA 1
ATOM 5356 C C . THR A 1 654 ? -15.219 2.397 -28.335 1.00 51.81 654 THR A C 1
ATOM 5358 O O . THR A 1 654 ? -15.442 1.204 -28.137 1.00 51.81 654 THR A O 1
ATOM 5361 N N . ILE A 1 655 ? -14.072 2.821 -28.872 1.00 57.09 655 ILE A N 1
ATOM 5362 C CA . ILE A 1 655 ? -12.924 1.938 -29.102 1.00 57.09 655 ILE A CA 1
ATOM 5363 C C . ILE A 1 655 ? -12.300 1.639 -27.735 1.00 57.09 655 ILE A C 1
ATOM 5365 O O . ILE A 1 655 ? -11.518 2.428 -27.205 1.00 57.09 655 ILE A O 1
ATOM 5369 N N . ILE A 1 656 ? -12.690 0.512 -27.144 1.00 60.50 656 ILE A N 1
ATOM 5370 C CA . ILE A 1 656 ? -12.051 -0.037 -25.949 1.00 60.50 656 ILE A CA 1
ATOM 5371 C C . ILE A 1 656 ? -10.869 -0.883 -26.431 1.00 60.50 656 ILE A C 1
ATOM 5373 O O . ILE A 1 656 ? -11.069 -1.902 -27.091 1.00 60.50 656 ILE A O 1
ATOM 5377 N N . ILE A 1 657 ? -9.642 -0.451 -26.135 1.00 58.78 657 ILE A N 1
ATOM 5378 C CA . ILE A 1 657 ? -8.424 -1.186 -26.500 1.00 58.78 657 ILE A CA 1
ATOM 5379 C C . ILE A 1 657 ? -8.051 -2.094 -25.326 1.00 58.78 657 ILE A C 1
ATOM 5381 O O . ILE A 1 657 ? -7.835 -1.606 -24.215 1.00 58.78 657 ILE A O 1
ATOM 5385 N N . SER A 1 658 ? -7.967 -3.402 -25.584 1.00 59.91 658 SER A N 1
ATOM 5386 C CA . SER A 1 658 ? -7.508 -4.402 -24.616 1.00 59.91 658 SER A CA 1
ATOM 5387 C C . SER A 1 658 ? -6.113 -4.903 -24.968 1.00 59.91 658 SER A C 1
ATOM 5389 O O . SER A 1 658 ? -5.759 -4.988 -26.144 1.00 59.91 658 SER A O 1
ATOM 5391 N N . ASN A 1 659 ? -5.321 -5.281 -23.968 1.00 60.50 659 ASN A N 1
ATOM 5392 C CA . ASN A 1 659 ? -4.116 -6.084 -24.194 1.00 60.50 659 ASN A CA 1
ATOM 5393 C C . ASN A 1 659 ? -4.400 -7.591 -24.365 1.00 60.50 659 ASN A C 1
ATOM 5395 O O . ASN A 1 659 ? -3.536 -8.304 -24.869 1.00 60.50 659 ASN A O 1
ATOM 5399 N N . ASP A 1 660 ? -5.608 -8.059 -24.042 1.00 59.09 660 ASP A N 1
ATOM 5400 C CA . ASP A 1 660 ? -6.062 -9.423 -24.320 1.00 59.09 660 ASP A CA 1
ATOM 5401 C C . ASP A 1 660 ? -6.710 -9.465 -25.717 1.00 59.09 660 ASP A C 1
ATOM 5403 O O . ASP A 1 660 ? -7.928 -9.520 -25.857 1.00 59.09 660 ASP A O 1
ATOM 5407 N N . ALA A 1 661 ? -5.913 -9.391 -26.788 1.00 49.22 661 ALA A N 1
ATOM 5408 C CA . ALA A 1 661 ? -6.457 -9.393 -28.155 1.00 49.22 661 ALA A CA 1
ATOM 5409 C C . ALA A 1 661 ? -6.921 -10.766 -28.664 1.00 49.22 661 ALA A C 1
ATOM 5411 O O . ALA A 1 661 ? -7.531 -10.842 -29.729 1.00 49.22 661 ALA A O 1
ATOM 5412 N N . GLN A 1 662 ? -6.638 -11.853 -27.941 1.00 52.88 662 GLN A N 1
ATOM 5413 C CA . GLN A 1 662 ? -6.951 -13.201 -28.426 1.00 52.88 662 GLN A CA 1
ATOM 5414 C C . GLN A 1 662 ? -8.348 -13.700 -28.047 1.00 52.88 662 GLN A C 1
ATOM 5416 O O . GLN A 1 662 ? -8.866 -14.574 -28.736 1.00 52.88 662 GLN A O 1
ATOM 5421 N N . ASP A 1 663 ? -9.009 -13.099 -27.055 1.00 50.41 663 ASP A N 1
ATOM 5422 C CA . ASP A 1 663 ? -10.361 -13.482 -26.662 1.00 50.41 663 ASP A CA 1
ATOM 5423 C C . ASP A 1 663 ? -11.279 -12.259 -26.646 1.00 50.41 663 ASP A C 1
ATOM 5425 O O . ASP A 1 663 ? -11.087 -11.332 -25.867 1.00 50.41 663 ASP A O 1
ATOM 5429 N N . ASN A 1 664 ? -12.366 -12.292 -27.425 1.00 48.78 664 ASN A N 1
ATOM 5430 C CA . ASN A 1 664 ? -13.473 -11.314 -27.392 1.00 48.78 664 ASN A CA 1
ATOM 5431 C C . ASN A 1 664 ? -14.220 -11.255 -26.028 1.00 48.78 664 ASN A C 1
ATOM 5433 O O . ASN A 1 664 ? -15.371 -10.819 -25.945 1.00 48.78 664 ASN A O 1
ATOM 5437 N N . LYS A 1 665 ? -13.606 -11.736 -24.945 1.00 53.09 665 LYS A N 1
ATOM 5438 C CA . LYS A 1 665 ? -14.081 -11.644 -23.570 1.00 53.09 665 LYS A CA 1
ATOM 5439 C C . LYS A 1 665 ? -13.466 -10.398 -22.936 1.00 53.09 665 LYS A C 1
ATOM 5441 O O . LYS A 1 665 ? -12.378 -10.447 -22.373 1.00 53.09 665 LYS A O 1
ATOM 5446 N N . HIS A 1 666 ? -14.181 -9.278 -22.985 1.00 49.50 666 HIS A N 1
ATOM 5447 C CA . HIS A 1 666 ? -13.807 -8.109 -22.191 1.00 49.50 666 HIS A CA 1
ATOM 5448 C C . HIS A 1 666 ? -13.818 -8.478 -20.700 1.00 49.50 666 HIS A C 1
ATOM 5450 O O . HIS A 1 666 ? -14.882 -8.668 -20.108 1.00 49.50 666 HIS A O 1
ATOM 5456 N N . LYS A 1 667 ? -12.638 -8.596 -20.086 1.00 55.59 667 LYS A N 1
ATOM 5457 C CA . LYS A 1 667 ? -12.509 -8.708 -18.632 1.00 55.59 667 LYS A CA 1
ATOM 5458 C C . LYS A 1 667 ? -12.829 -7.343 -18.030 1.00 55.59 667 LYS A C 1
ATOM 5460 O O . LYS A 1 667 ? -12.146 -6.357 -18.300 1.00 55.59 667 LYS A O 1
ATOM 5465 N N . ILE A 1 668 ? -13.911 -7.282 -17.259 1.00 56.34 668 ILE A N 1
ATOM 5466 C CA . ILE A 1 668 ? -14.195 -6.139 -16.391 1.00 56.34 668 ILE A CA 1
ATOM 5467 C C . ILE A 1 668 ? -13.228 -6.252 -15.213 1.00 56.34 668 ILE A C 1
ATOM 5469 O O . ILE A 1 668 ? -13.114 -7.324 -14.613 1.00 56.34 668 ILE A O 1
ATOM 5473 N N . ASN A 1 669 ? -12.531 -5.163 -14.883 1.00 74.25 669 ASN A N 1
ATOM 5474 C CA . ASN A 1 669 ? -11.668 -5.123 -13.707 1.00 74.25 669 ASN A CA 1
ATOM 5475 C C . ASN A 1 669 ? -12.519 -5.437 -12.471 1.00 74.25 669 ASN A C 1
ATOM 5477 O O . ASN A 1 669 ? -13.423 -4.676 -12.122 1.00 74.25 669 ASN A O 1
ATOM 5481 N N . PHE A 1 670 ? -12.237 -6.564 -11.815 1.00 84.56 670 PHE A N 1
ATOM 5482 C CA . PHE A 1 670 ? -12.990 -7.039 -10.653 1.00 84.56 670 PHE A CA 1
ATOM 5483 C C . PHE A 1 670 ? -13.139 -5.941 -9.593 1.00 84.56 670 PHE A C 1
ATOM 5485 O O . PHE A 1 670 ? -14.244 -5.676 -9.127 1.00 84.56 670 PHE A O 1
ATOM 5492 N N . ILE A 1 671 ? -12.049 -5.230 -9.296 1.00 90.94 671 ILE A N 1
ATOM 5493 C CA . ILE A 1 671 ? -12.043 -4.147 -8.316 1.00 90.94 671 ILE A CA 1
ATOM 5494 C C . ILE A 1 671 ? -12.930 -2.956 -8.703 1.00 90.94 671 ILE A C 1
ATOM 5496 O O . ILE A 1 671 ? -13.549 -2.375 -7.822 1.00 90.94 671 ILE A O 1
ATOM 5500 N N . ASP A 1 672 ? -13.080 -2.615 -9.988 1.00 89.69 672 ASP A N 1
ATOM 5501 C CA . ASP A 1 672 ? -13.990 -1.534 -10.400 1.00 89.69 672 ASP A CA 1
ATOM 5502 C C . ASP A 1 672 ? -15.452 -1.924 -10.135 1.00 89.69 672 ASP A C 1
ATOM 5504 O O . ASP A 1 672 ? -16.250 -1.093 -9.704 1.00 89.69 672 ASP A O 1
ATOM 5508 N N . SER A 1 673 ? -15.797 -3.207 -10.309 1.00 90.38 673 SER A N 1
ATOM 5509 C CA . SER A 1 673 ? -17.109 -3.727 -9.906 1.00 90.38 673 SER A CA 1
ATOM 5510 C C . SER A 1 673 ? -17.313 -3.638 -8.394 1.00 90.38 673 SER A C 1
ATOM 5512 O O . SER A 1 673 ? -18.403 -3.277 -7.965 1.00 90.38 673 SER A O 1
ATOM 5514 N N . ILE A 1 674 ? -16.281 -3.934 -7.595 1.00 93.44 674 ILE A N 1
ATOM 5515 C CA . ILE A 1 674 ? -16.336 -3.815 -6.129 1.00 93.44 674 ILE A CA 1
ATOM 5516 C C . ILE A 1 674 ? -16.500 -2.358 -5.691 1.00 93.44 674 ILE A C 1
ATOM 5518 O O . ILE A 1 674 ? -17.281 -2.088 -4.786 1.00 93.44 674 ILE A O 1
ATOM 5522 N N . ILE A 1 675 ? -15.801 -1.410 -6.324 1.00 93.50 675 ILE A N 1
ATOM 5523 C CA . ILE A 1 675 ? -15.943 0.016 -6.001 1.00 93.50 675 ILE A CA 1
ATOM 5524 C C . ILE A 1 675 ? -17.359 0.498 -6.349 1.00 93.50 675 ILE A C 1
ATOM 5526 O O . ILE A 1 675 ? -17.964 1.206 -5.550 1.00 93.50 675 ILE A O 1
ATOM 5530 N N . ASN A 1 676 ? -17.914 0.094 -7.497 1.00 92.19 676 ASN A N 1
ATOM 5531 C CA . ASN A 1 676 ? -19.294 0.434 -7.857 1.00 92.19 676 ASN A CA 1
ATOM 5532 C C . ASN A 1 676 ? -20.306 -0.153 -6.865 1.00 92.19 676 ASN A C 1
ATOM 5534 O O . ASN A 1 676 ? -21.176 0.573 -6.389 1.00 92.19 676 ASN A O 1
ATOM 5538 N N . GLU A 1 677 ? -20.147 -1.430 -6.503 1.00 93.38 677 GLU A N 1
ATOM 5539 C CA . GLU A 1 677 ? -20.967 -2.088 -5.480 1.00 93.38 677 GLU A CA 1
ATOM 5540 C C . GLU A 1 677 ? -20.854 -1.372 -4.126 1.00 93.38 677 GLU A C 1
ATOM 5542 O O . GLU A 1 677 ? -21.852 -1.200 -3.438 1.00 93.38 677 GLU A O 1
ATOM 5547 N N . ALA A 1 678 ? -19.678 -0.845 -3.777 1.00 95.56 678 ALA A N 1
ATOM 5548 C CA . ALA A 1 678 ? -19.492 -0.056 -2.559 1.00 95.56 678 ALA A CA 1
ATOM 5549 C C . ALA A 1 678 ? -20.312 1.232 -2.540 1.00 95.56 678 ALA A C 1
ATOM 5551 O O . ALA A 1 678 ? -20.788 1.635 -1.479 1.00 95.56 678 ALA A O 1
ATOM 5552 N N . GLY A 1 679 ? -20.521 1.849 -3.703 1.00 92.81 679 GLY A N 1
ATOM 5553 C CA . GLY A 1 679 ? -21.465 2.952 -3.852 1.00 92.81 679 GLY A CA 1
ATOM 5554 C C . GLY A 1 679 ? -22.916 2.527 -3.595 1.00 92.81 679 GLY A C 1
ATOM 5555 O O . GLY A 1 679 ? -23.674 3.288 -2.993 1.00 92.81 679 GLY A O 1
ATOM 5556 N N . GLU A 1 680 ? -23.304 1.316 -4.008 1.00 92.19 680 GLU A N 1
ATOM 5557 C CA . GLU A 1 680 ? -24.631 0.749 -3.717 1.00 92.19 680 GLU A CA 1
ATOM 5558 C C . GLU A 1 680 ? -24.791 0.413 -2.231 1.00 92.19 680 GLU A C 1
ATOM 5560 O O . GLU A 1 680 ? -25.795 0.784 -1.627 1.00 92.19 680 GLU A O 1
ATOM 5565 N N . GLU A 1 681 ? -23.790 -0.218 -1.613 1.00 93.94 681 GLU A N 1
ATOM 5566 C CA . GLU A 1 681 ? -23.790 -0.544 -0.182 1.00 93.94 681 GLU A CA 1
ATOM 5567 C C . GLU A 1 681 ? -23.833 0.711 0.692 1.00 93.94 681 GLU A C 1
ATOM 5569 O O . GLU A 1 681 ? -24.573 0.760 1.675 1.00 93.94 681 GLU A O 1
ATOM 5574 N N . TRP A 1 682 ? -23.113 1.765 0.297 1.00 92.12 682 TRP A N 1
ATOM 5575 C CA . TRP A 1 682 ? -23.231 3.085 0.911 1.00 92.12 682 TRP A CA 1
ATOM 5576 C C . TRP A 1 682 ? -24.672 3.600 0.865 1.00 92.12 682 TRP A C 1
ATOM 5578 O O . TRP A 1 682 ? -25.222 4.000 1.891 1.00 92.12 682 TRP A O 1
ATOM 5588 N N . ARG A 1 683 ? -25.313 3.564 -0.310 1.00 89.56 683 ARG A N 1
ATOM 5589 C CA . ARG A 1 683 ? -26.692 4.048 -0.477 1.00 89.56 683 ARG A CA 1
ATOM 5590 C C . ARG A 1 683 ? -27.703 3.185 0.275 1.00 89.56 683 ARG A C 1
ATOM 5592 O O . ARG A 1 683 ? -28.629 3.732 0.868 1.00 89.56 683 ARG A O 1
ATOM 5599 N N . LYS A 1 684 ? -27.512 1.864 0.302 1.00 91.44 684 LYS A N 1
ATOM 5600 C CA . LYS A 1 684 ? -28.326 0.916 1.077 1.00 91.44 684 LYS A CA 1
ATOM 5601 C C . LYS A 1 684 ? -28.216 1.187 2.575 1.00 91.44 684 LYS A C 1
ATOM 5603 O O . LYS A 1 684 ? -29.238 1.241 3.259 1.00 91.44 684 LYS A O 1
ATOM 5608 N N . TRP A 1 685 ? -27.000 1.391 3.077 1.00 91.75 685 TRP A N 1
ATOM 5609 C CA . TRP A 1 685 ? -26.765 1.746 4.474 1.00 91.75 685 TRP A CA 1
ATOM 5610 C C . TRP A 1 685 ? -27.423 3.084 4.808 1.00 91.75 685 TRP A C 1
ATOM 5612 O O . TRP A 1 685 ? -28.225 3.151 5.732 1.00 91.75 685 TRP A O 1
ATOM 5622 N N . LEU A 1 686 ? -27.186 4.112 3.990 1.00 86.31 686 LEU A N 1
ATOM 5623 C CA . LEU A 1 686 ? -27.768 5.437 4.185 1.00 86.31 686 LEU A CA 1
ATOM 5624 C C . LEU A 1 686 ? -29.304 5.399 4.183 1.00 86.31 686 LEU A C 1
ATOM 5626 O O . LEU A 1 686 ? -29.940 6.070 4.988 1.00 86.31 686 LEU A O 1
ATOM 5630 N N . TRP A 1 687 ? -29.910 4.607 3.295 1.00 85.25 687 TRP A N 1
ATOM 5631 C CA . TRP A 1 687 ? -31.359 4.410 3.279 1.00 85.25 687 TRP A CA 1
ATOM 5632 C C . TRP A 1 687 ? -31.861 3.712 4.544 1.00 85.25 687 TRP A C 1
ATOM 5634 O O . TRP A 1 687 ? -32.904 4.083 5.070 1.00 85.25 687 TRP A O 1
ATOM 5644 N N . THR A 1 688 ? -31.113 2.732 5.050 1.00 86.75 688 THR A N 1
ATOM 5645 C CA . THR A 1 688 ? -31.459 2.026 6.291 1.00 86.75 688 THR A CA 1
ATOM 5646 C C . THR A 1 688 ? -31.437 2.977 7.483 1.00 86.75 688 THR A C 1
ATOM 5648 O O . THR A 1 688 ? -32.408 3.027 8.225 1.00 86.75 688 THR A O 1
ATOM 5651 N N . GLU A 1 689 ? -30.395 3.801 7.616 1.00 83.62 689 GLU A N 1
ATOM 5652 C CA . GLU A 1 689 ? -30.338 4.820 8.673 1.00 83.62 689 GLU A CA 1
ATOM 5653 C C . GLU A 1 689 ? -31.443 5.876 8.513 1.00 83.62 689 GLU A C 1
ATOM 5655 O O . GLU A 1 689 ? -32.056 6.275 9.496 1.00 83.62 689 GLU A O 1
ATOM 5660 N N . PHE A 1 690 ? -31.769 6.287 7.279 1.00 78.62 690 PHE A N 1
ATOM 5661 C CA . PHE A 1 690 ? -32.871 7.224 7.033 1.00 78.62 690 PHE A CA 1
ATOM 5662 C C . PHE A 1 690 ? -34.226 6.678 7.497 1.00 78.62 690 PHE A C 1
ATOM 5664 O O . PHE A 1 690 ? -35.053 7.439 7.998 1.00 78.62 690 PHE A O 1
ATOM 5671 N N . VAL A 1 691 ? -34.468 5.385 7.268 1.00 83.75 691 VAL A N 1
ATOM 5672 C CA . VAL A 1 691 ? -35.701 4.701 7.673 1.00 83.75 691 VAL A CA 1
ATOM 5673 C C . VAL A 1 691 ? -35.716 4.446 9.179 1.00 83.75 691 VAL A C 1
ATOM 5675 O O . VAL A 1 691 ? -36.768 4.592 9.784 1.00 83.75 691 VAL A O 1
ATOM 5678 N N . ASP A 1 692 ? -34.575 4.108 9.783 1.00 81.00 692 ASP A N 1
ATOM 5679 C CA . ASP A 1 692 ? -34.466 3.870 11.227 1.00 81.00 692 ASP A CA 1
ATOM 5680 C C . ASP A 1 692 ? -34.623 5.173 12.051 1.00 81.00 692 ASP A C 1
ATOM 5682 O O . ASP A 1 692 ? -35.110 5.123 13.182 1.00 81.00 692 ASP A O 1
ATOM 5686 N N . ASP A 1 693 ? -34.251 6.333 11.490 1.00 71.31 693 ASP A N 1
ATOM 5687 C CA . ASP A 1 693 ? -34.405 7.667 12.104 1.00 71.31 693 ASP A CA 1
ATOM 5688 C C . ASP A 1 693 ? -35.790 8.321 11.878 1.00 71.31 693 ASP A C 1
ATOM 5690 O O . ASP A 1 693 ? -36.072 9.383 12.452 1.00 71.31 693 ASP A O 1
ATOM 5694 N N . GLY A 1 694 ? -36.621 7.757 10.993 1.00 58.81 694 GLY A N 1
ATOM 5695 C CA . GLY A 1 694 ? -37.926 8.299 10.586 1.00 58.81 694 GLY A CA 1
ATOM 5696 C C . GLY A 1 694 ? -39.094 7.681 11.333 1.00 58.81 694 GLY A C 1
ATOM 5697 O O . GLY A 1 694 ? -39.952 8.471 11.796 1.00 58.81 694 GLY A O 1
#

Secondary structure (DSSP, 8-state):
--------------------------------THHHHHHHHHHHHHHHHHHHHHHHHHHHHHHHHHHHHHHTSSS-----------------------PPP-EEEHHHHHHHHHHHHTT-HHHHHHHHHHT---GGGHHHHHHHHHHT-HHHHS--B----TT-----TTS-S-------------------------TTHHHHHHHHHHHHHHHHHHHHHHHHHHHHHHHHHTT------HHHHHHHHHHHHHHHHHHHHHTTTS---HHHHHHHHHHHTTS-SSTT--EEE--TT-TT-SSSEEETTGGGHHHHHTSTTHHHHHHIIIII--SS----HHHHHHHHHHHHTB-PPPHHHHHHHHTTS-------------------------------TT---SS---HHHHHHHHHHHHHHH-HHHHHHHHHTTSSS-BTBGGGHHHHHHHTSTTTTTS-HHHHHHHHHHHHT-----TT--HHHHHHHTTS--HHHHHHH-S-TT------S-------SSS-HHHHHHHHHS------HHHHHHSS-SSS-----PPPP--PPPP------S-HHHHHHHHHHHHHHTTHHHHTTS-HHHHHHHHHS-----B----TTGGGSSS-------------------------EEES-TT-S---B-HHHHHHHHHHHHHHHHHHHHHHHT-

Sequence (694 aa):
MQASTISPHLAELEQFNTVNVPESSANINIPSQNSHHQQQQQQQQQQQQQQQQQQQQQQQQQQLQQLQHHNHHQQTSLHPQHTHNGALGYSSLPSEGPKPSFNYDLEIFNLCKQYLNNKNHHGLALIARQKGIPPFLRFKAWPVLLKYHPFVLDPFIQPDNEVINEGNELDSSSSTSSSSSSSSYSSFSKDSGSRNSSSNGTQRLHEQASYNARSDTENRIKKDISRYVQRIFGSLSTELPSLDREILDVIENAVKKFTLKWGKIIKYDLSLLWMALNLAEWIPPLPKTPWVLVGRDQNSHPKLTHNVLDDYTHYIDNIPGLGNYLEELIYNDEHISSLAFHEVYERLVLVLLHCPEPDSRKQTSQNGSTGGKGDVASNDHHNHHNHHHYHHHHQQDQLNKTRLPVTGGTIEERVSFFIFCLRKLLPELSQYFHEEQILSKFGCLDDEWLIWWLKFCGTKAWSKFDRGRIWDFMLGWRLKNPKKNFNYYYEKLNYVNRDTLEKLGPDIFWTLNSEKTERPKMNPRNNSFRDLVHELNCNFHISRADFNQQLQSDSSKSKIVSPASDAPALTIPFSTIDPHVALIFISISLLKSKENTLVELDQHEIRQFLSRLPSKSYEYNHKQRKRLNNNGNDPSSVRSSKPSLPSEEKTLNTIIISNDAQDNKHKINFIDSIINEAGEEWRKWLWTEFVDDG

pLDDT: mean 72.13, std 22.19, range [30.42, 98.44]

Organism: Lodderomyces elongisporus (strain ATCC 11503 / CBS 2605 / JCM 1781 / NBRC 1676 / NRRL YB-4239) (NCBI:txid379508)